Protein AF-A0A7J7YM39-F1 (afdb_monomer)

Secondary structure (DSSP, 8-state):
-HHHHHHHTT--HHHHHHHHHHHHHIIIIISTT----HHHHHHHHHHHHHTTHHHHHHHHTTS-PPTTB-HHHHHHHHHHHHHHHHHHHHHH--STTHHHHHHHHHHHHHHHHHHHHHHHTTT-HHHHHHHHHHHHHHHTTTS-HHHHHHHHHHHHHHHHHHHHT--S-HHHHHTT--BTTPPPPP----------------------PPPPPP----SS---PPPP------------------TTGGGS-TTTHHHHHHHHHHHTTSPPPPPPPHHHHHTS-HHHHHHHSSSSS---HHHHHHHHHHHTT---SS-HHHHHHHHTSHHHHHHHHHHHHHHHHHHHHH-TT--TTT-TTHHHHHSPP-

Structure (mmCIF, N/CA/C/O backbone):
data_AF-A0A7J7YM39-F1
#
_entry.id   AF-A0A7J7YM39-F1
#
loop_
_atom_site.group_PDB
_atom_site.id
_atom_site.type_symbol
_atom_site.label_atom_id
_atom_site.label_alt_id
_atom_site.label_comp_id
_atom_site.label_asym_id
_atom_site.label_entity_id
_atom_site.label_seq_id
_atom_site.pdbx_PDB_ins_code
_atom_site.Cartn_x
_atom_site.Cartn_y
_atom_site.Cartn_z
_atom_site.occupancy
_atom_site.B_iso_or_equiv
_atom_site.auth_seq_id
_atom_site.auth_comp_id
_atom_site.auth_asym_id
_atom_site.auth_atom_id
_atom_site.pdbx_PDB_model_num
ATOM 1 N N . MET A 1 1 ? 14.002 -1.976 11.443 1.00 66.75 1 MET A N 1
ATOM 2 C CA . MET A 1 1 ? 12.693 -1.502 11.953 1.00 66.75 1 MET A CA 1
ATOM 3 C C . MET A 1 1 ? 12.577 0.018 11.856 1.00 66.75 1 MET A C 1
ATOM 5 O O . MET A 1 1 ? 11.592 0.472 11.296 1.00 66.75 1 MET A O 1
ATOM 9 N N . VAL A 1 2 ? 13.590 0.783 12.296 1.00 80.81 2 VAL A N 1
ATOM 10 C CA . VAL A 1 2 ? 13.651 2.259 12.171 1.00 80.81 2 VAL A CA 1
ATOM 11 C C . VAL A 1 2 ? 13.341 2.747 10.749 1.00 80.81 2 VAL A C 1
ATOM 13 O O . VAL A 1 2 ? 12.453 3.568 10.571 1.00 80.81 2 VAL A O 1
ATOM 16 N N . ASP A 1 3 ? 13.974 2.164 9.730 1.00 83.50 3 ASP A N 1
ATOM 17 C CA . ASP A 1 3 ? 13.759 2.561 8.330 1.00 83.50 3 ASP A CA 1
ATOM 18 C C . ASP A 1 3 ? 12.314 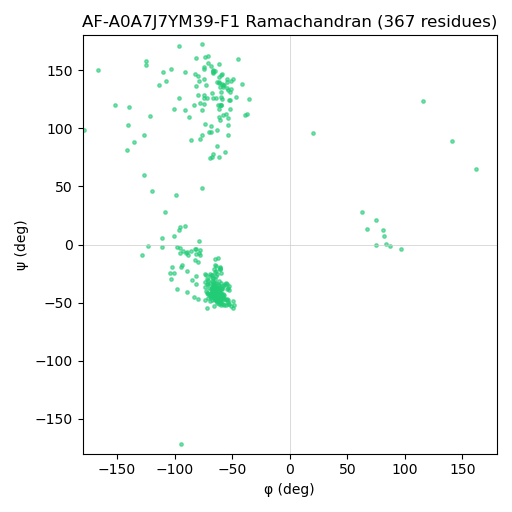2.370 7.845 1.00 83.50 3 ASP A C 1
ATOM 20 O O . ASP A 1 3 ? 11.781 3.217 7.139 1.00 83.50 3 ASP A O 1
ATOM 24 N N . VAL A 1 4 ? 11.643 1.298 8.276 1.00 75.50 4 VAL A N 1
ATOM 25 C CA . VAL A 1 4 ? 10.230 1.047 7.939 1.00 75.50 4 VAL A CA 1
ATOM 26 C C . VAL A 1 4 ? 9.331 2.089 8.598 1.00 75.50 4 VAL A C 1
ATOM 28 O O . VAL A 1 4 ? 8.427 2.624 7.966 1.00 75.50 4 VAL A O 1
ATOM 31 N N . VAL A 1 5 ? 9.601 2.411 9.862 1.00 76.06 5 VAL A N 1
ATOM 32 C CA . VAL A 1 5 ? 8.875 3.451 10.595 1.00 76.06 5 VAL A CA 1
ATOM 33 C C . VAL A 1 5 ? 9.060 4.811 9.931 1.00 76.06 5 VAL A C 1
ATOM 35 O O . VAL A 1 5 ? 8.082 5.532 9.759 1.00 76.06 5 VAL A O 1
ATOM 38 N N . MET A 1 6 ? 10.282 5.156 9.526 1.00 83.19 6 MET A N 1
ATOM 39 C CA . MET A 1 6 ? 10.565 6.401 8.812 1.00 83.19 6 MET A CA 1
ATOM 40 C C . MET A 1 6 ? 9.740 6.505 7.522 1.00 83.19 6 MET A C 1
ATOM 42 O O . MET A 1 6 ? 9.102 7.531 7.290 1.00 83.19 6 MET A O 1
ATOM 46 N N . LEU A 1 7 ? 9.667 5.429 6.733 1.00 83.44 7 LEU A N 1
ATOM 47 C CA . LEU A 1 7 ? 8.858 5.400 5.509 1.00 83.44 7 LEU A CA 1
ATOM 48 C C . LEU A 1 7 ? 7.360 5.567 5.793 1.00 83.44 7 LEU A C 1
ATOM 50 O O . LEU A 1 7 ? 6.687 6.306 5.080 1.00 83.44 7 LEU A O 1
ATOM 54 N N . LEU A 1 8 ? 6.845 4.965 6.872 1.00 74.56 8 LEU A N 1
ATOM 55 C CA . LEU A 1 8 ? 5.449 5.141 7.305 1.00 74.56 8 LEU A CA 1
ATOM 56 C C . LEU A 1 8 ? 5.105 6.583 7.726 1.00 74.56 8 LEU A C 1
ATOM 58 O O . LEU A 1 8 ? 3.921 6.924 7.790 1.00 74.56 8 LEU A O 1
ATOM 62 N N . HIS A 1 9 ? 6.117 7.405 8.015 1.00 79.25 9 HIS A N 1
ATOM 63 C CA . HIS A 1 9 ? 5.993 8.837 8.306 1.00 79.25 9 HIS A CA 1
ATOM 64 C C . HIS A 1 9 ? 6.355 9.723 7.099 1.00 79.25 9 HIS A C 1
ATOM 66 O O . HIS A 1 9 ? 6.427 10.941 7.231 1.00 79.25 9 HIS A O 1
ATOM 72 N N . GLY A 1 10 ? 6.580 9.137 5.917 1.00 83.44 10 GLY A N 1
ATOM 73 C CA . GLY A 1 10 ? 6.887 9.881 4.693 1.00 83.44 10 GLY A CA 1
ATOM 74 C C . GLY A 1 10 ? 8.348 10.325 4.557 1.00 83.44 10 GLY A C 1
ATOM 75 O O . GLY A 1 10 ? 8.668 11.134 3.689 1.00 83.44 10 GLY A O 1
ATOM 76 N N . HIS A 1 11 ? 9.257 9.811 5.388 1.00 90.94 11 HIS A N 1
ATOM 77 C CA . HIS A 1 11 ? 10.682 10.129 5.301 1.00 90.94 11 HIS A CA 1
ATOM 78 C C . HIS A 1 11 ? 11.380 9.253 4.251 1.00 90.94 11 HIS A C 1
ATOM 80 O O . HIS A 1 11 ? 11.414 8.029 4.374 1.00 90.94 11 HIS A O 1
ATOM 86 N N . PHE A 1 12 ? 11.973 9.879 3.231 1.00 93.44 12 PHE A N 1
ATOM 87 C CA . PHE A 1 12 ? 12.575 9.198 2.077 1.00 93.44 12 PHE A CA 1
ATOM 88 C C . PHE A 1 12 ? 14.051 8.805 2.252 1.00 93.44 12 PHE A C 1
ATOM 90 O O . PHE A 1 12 ? 14.609 8.087 1.420 1.00 93.44 12 PHE A O 1
ATOM 97 N N . GLN A 1 13 ? 14.708 9.261 3.320 1.00 94.50 13 GLN A N 1
ATOM 98 C CA . GLN A 1 13 ? 16.129 9.016 3.583 1.00 94.50 13 GLN A CA 1
ATOM 99 C C . GLN A 1 13 ? 16.504 7.521 3.566 1.00 94.50 13 GLN A C 1
ATOM 101 O O . GLN A 1 13 ? 17.571 7.205 3.036 1.00 94.50 13 GLN A O 1
ATOM 106 N N . PRO A 1 14 ? 15.674 6.582 4.072 1.00 94.81 14 PRO A N 1
ATOM 107 C CA . PRO A 1 14 ? 15.946 5.155 3.915 1.00 94.81 14 PRO A CA 1
ATOM 108 C C . PRO A 1 14 ? 16.059 4.714 2.452 1.00 94.81 14 PRO A C 1
ATOM 110 O O . PRO A 1 14 ? 16.987 3.987 2.114 1.00 94.81 14 PRO A O 1
ATOM 113 N N . LEU A 1 15 ? 15.178 5.198 1.568 1.00 94.69 15 LEU A N 1
ATOM 114 C CA . LEU A 1 15 ? 15.240 4.880 0.138 1.00 94.69 15 LEU A CA 1
ATOM 115 C C . LEU A 1 15 ? 16.485 5.480 -0.510 1.00 94.69 15 LEU A C 1
ATOM 117 O O . LEU A 1 15 ? 17.147 4.797 -1.284 1.00 94.69 15 LEU A O 1
ATOM 121 N N . GLN A 1 16 ? 16.852 6.712 -0.142 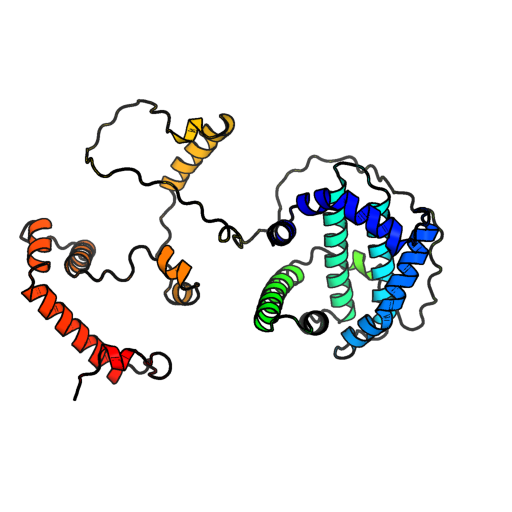1.00 94.94 16 GLN A N 1
ATOM 122 C CA . GLN A 1 16 ? 18.076 7.344 -0.640 1.00 94.94 16 GLN A CA 1
ATOM 123 C C . GLN A 1 16 ? 19.318 6.499 -0.328 1.00 94.94 16 GLN A C 1
ATOM 125 O O . GLN A 1 16 ? 20.165 6.298 -1.194 1.00 94.94 16 GLN A O 1
ATOM 130 N N . ARG A 1 17 ? 19.415 5.956 0.891 1.00 94.56 17 ARG A N 1
ATOM 131 C CA . ARG A 1 17 ? 20.535 5.084 1.282 1.00 94.56 17 ARG A CA 1
ATOM 132 C C . ARG A 1 17 ? 20.552 3.746 0.541 1.00 94.56 17 ARG A C 1
ATOM 134 O O . ARG A 1 17 ? 21.622 3.160 0.415 1.00 94.56 17 ARG A O 1
ATOM 141 N N . LEU A 1 18 ? 19.393 3.270 0.080 1.00 94.69 18 LEU A N 1
ATOM 142 C CA . LEU A 1 18 ? 19.241 1.998 -0.633 1.00 94.69 18 LEU A CA 1
ATOM 143 C C . LEU A 1 18 ? 19.489 2.097 -2.145 1.00 94.69 18 LEU A C 1
ATOM 145 O O . LEU A 1 18 ? 19.491 1.071 -2.825 1.00 94.69 18 LEU A O 1
ATOM 149 N N . GLN A 1 19 ? 19.700 3.301 -2.684 1.00 95.31 19 GLN A N 1
ATOM 150 C CA . GLN A 1 19 ? 19.910 3.528 -4.114 1.00 95.31 19 GLN A CA 1
ATOM 151 C C . GLN A 1 19 ? 20.956 2.591 -4.751 1.00 95.31 19 GLN A C 1
ATOM 153 O O . GLN A 1 19 ? 20.615 1.944 -5.745 1.00 95.31 19 GLN A O 1
ATOM 158 N N . PRO A 1 20 ? 22.193 2.437 -4.226 1.00 95.12 20 PRO A N 1
ATOM 159 C CA . PRO A 1 20 ? 23.182 1.583 -4.881 1.00 95.12 20 PRO A CA 1
ATOM 160 C C . PRO A 1 20 ? 22.786 0.099 -4.861 1.00 95.12 20 PRO A C 1
ATOM 162 O O . PRO A 1 20 ? 23.013 -0.607 -5.845 1.00 95.12 20 PRO A O 1
ATOM 165 N N . GLN A 1 21 ? 22.150 -0.380 -3.785 1.00 96.19 21 GLN A N 1
ATOM 166 C CA . GLN A 1 21 ? 21.682 -1.766 -3.687 1.00 96.19 21 GLN A CA 1
ATOM 167 C C . GLN A 1 21 ? 20.514 -2.023 -4.642 1.00 96.19 21 GLN A C 1
ATOM 169 O O . GLN A 1 21 ? 20.518 -3.031 -5.346 1.00 96.19 21 GLN A O 1
ATOM 174 N N . LEU A 1 22 ? 19.545 -1.103 -4.704 1.00 96.06 22 LEU A N 1
ATOM 175 C CA . LEU A 1 22 ? 18.405 -1.196 -5.617 1.00 96.06 22 LEU A CA 1
ATOM 176 C C . LEU A 1 22 ? 18.867 -1.176 -7.071 1.00 96.06 22 LEU A C 1
ATOM 178 O O . LEU A 1 22 ? 18.455 -2.032 -7.847 1.00 96.06 22 LEU A O 1
ATOM 182 N N . ARG A 1 23 ? 19.779 -0.269 -7.432 1.00 95.38 23 ARG A N 1
ATOM 183 C CA . ARG A 1 23 ? 20.315 -0.192 -8.794 1.00 95.38 23 ARG A CA 1
ATOM 184 C C . ARG A 1 23 ? 21.067 -1.464 -9.181 1.00 95.38 23 ARG A C 1
ATOM 186 O O . ARG A 1 23 ? 20.835 -1.998 -10.262 1.00 95.38 23 ARG A O 1
ATOM 193 N N . SER A 1 24 ? 21.921 -1.974 -8.291 1.00 96.38 24 SER A N 1
ATOM 194 C CA . SER A 1 24 ? 22.639 -3.234 -8.514 1.00 96.38 24 SER A CA 1
ATOM 195 C C . SER A 1 24 ? 21.671 -4.405 -8.706 1.00 96.38 24 SER A C 1
ATOM 197 O O . SER A 1 24 ? 21.780 -5.147 -9.681 1.00 96.38 24 SER A O 1
ATOM 199 N N . PHE A 1 25 ? 20.665 -4.526 -7.833 1.00 97.44 25 PHE A N 1
ATOM 200 C CA . PHE A 1 25 ? 19.652 -5.575 -7.925 1.00 97.44 25 PHE A CA 1
ATOM 201 C C . PHE A 1 25 ? 18.846 -5.484 -9.224 1.00 97.44 25 PHE A C 1
ATOM 203 O O . PHE A 1 25 ? 18.673 -6.491 -9.913 1.00 97.44 25 PHE A O 1
ATOM 210 N N . PHE A 1 26 ? 18.387 -4.282 -9.588 1.00 97.50 26 PHE A N 1
ATOM 211 C CA . PHE A 1 26 ? 17.602 -4.090 -10.803 1.00 97.50 26 PHE A CA 1
ATOM 212 C C . PHE A 1 26 ? 18.425 -4.391 -12.061 1.00 97.50 26 PHE A C 1
ATOM 214 O O . PHE A 1 26 ? 17.925 -4.995 -13.006 1.00 97.50 26 PHE A O 1
ATOM 221 N N . HIS A 1 27 ? 19.709 -4.043 -12.063 1.00 96.69 27 HIS A N 1
ATOM 222 C CA . HIS A 1 27 ? 20.589 -4.365 -13.178 1.00 96.69 27 HIS A CA 1
ATOM 223 C C . HIS A 1 27 ? 20.872 -5.872 -13.270 1.00 96.69 27 HIS A C 1
ATOM 225 O O . HIS A 1 27 ? 20.756 -6.466 -14.337 1.00 96.69 27 HIS A O 1
ATOM 231 N N . GLN A 1 28 ? 21.241 -6.518 -12.163 1.00 96.19 28 GLN A N 1
ATOM 232 C CA . GLN A 1 28 ? 21.706 -7.910 -12.180 1.00 96.19 28 GLN A CA 1
ATOM 233 C C . GLN A 1 28 ? 20.565 -8.925 -12.250 1.00 96.19 28 GLN A C 1
ATOM 235 O O . GLN A 1 28 ? 20.626 -9.855 -13.048 1.00 96.19 28 GLN A O 1
ATOM 240 N N . HIS A 1 29 ? 19.530 -8.762 -11.427 1.00 95.88 29 HIS A N 1
ATOM 241 C CA . HIS A 1 29 ? 18.477 -9.766 -11.271 1.00 95.88 29 HIS A CA 1
ATOM 242 C C . HIS A 1 29 ? 17.238 -9.463 -12.102 1.00 95.88 29 HIS A C 1
ATOM 244 O O . HIS A 1 29 ? 16.636 -10.381 -12.647 1.00 95.88 29 HIS A O 1
ATOM 250 N N . TYR A 1 30 ? 16.856 -8.191 -12.205 1.00 96.62 30 TYR A N 1
ATOM 251 C CA . TYR A 1 30 ? 15.659 -7.806 -12.949 1.00 96.62 30 TYR A CA 1
ATOM 252 C C . TYR A 1 30 ? 15.930 -7.687 -14.457 1.00 96.62 30 TYR A C 1
ATOM 254 O O . TYR A 1 30 ? 15.174 -8.245 -15.245 1.00 96.62 30 TYR A O 1
ATOM 262 N N . LEU A 1 31 ? 17.034 -7.051 -14.869 1.00 97.19 31 LEU A N 1
ATOM 263 C CA . LEU A 1 31 ? 17.448 -6.996 -16.280 1.00 97.19 31 LEU A CA 1
ATOM 264 C C . LEU A 1 31 ? 18.346 -8.163 -16.718 1.00 97.19 31 LEU A C 1
ATOM 266 O O . LEU A 1 31 ? 18.686 -8.261 -17.895 1.00 97.19 31 LEU A O 1
ATOM 270 N N . GLY A 1 32 ? 18.785 -9.029 -15.799 1.00 95.56 32 GLY A N 1
ATOM 271 C CA . GLY A 1 32 ? 19.709 -10.118 -16.136 1.00 95.56 32 GLY A CA 1
ATOM 272 C C . GLY A 1 32 ? 21.073 -9.630 -16.644 1.00 95.56 32 GLY A C 1
ATOM 273 O O . GLY A 1 32 ? 21.700 -10.299 -17.461 1.00 95.56 32 GLY A O 1
ATOM 274 N N . GLY A 1 33 ? 21.514 -8.441 -16.220 1.00 93.81 33 GLY A N 1
ATOM 275 C CA . GLY A 1 33 ? 22.760 -7.808 -16.659 1.00 93.81 33 GLY A CA 1
ATOM 276 C C . GLY A 1 33 ? 22.672 -7.028 -17.975 1.00 93.81 33 GLY A C 1
ATOM 277 O O . GLY A 1 33 ? 23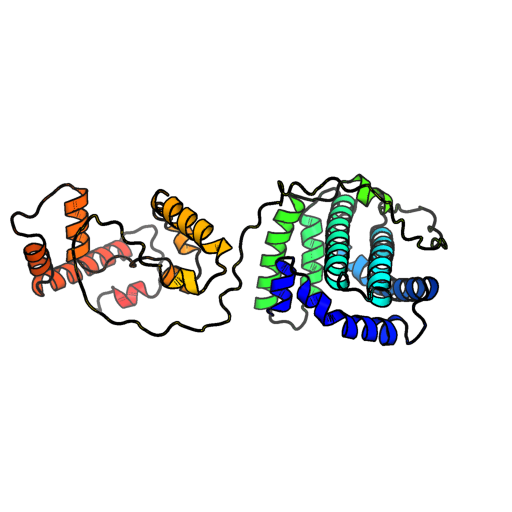.687 -6.482 -18.399 1.00 93.81 33 GLY A O 1
ATOM 278 N N . GLN A 1 34 ? 21.499 -6.968 -18.615 1.00 95.62 34 GLN A N 1
ATOM 279 C CA . GLN A 1 34 ? 21.281 -6.181 -19.832 1.00 95.62 34 GLN A CA 1
ATOM 280 C C . GLN A 1 34 ? 21.275 -4.674 -19.546 1.00 95.62 34 GLN A C 1
ATOM 282 O O . GLN A 1 34 ? 20.941 -4.237 -18.443 1.00 95.62 34 GLN A O 1
ATOM 287 N N . GLU A 1 35 ? 21.581 -3.871 -20.568 1.00 95.94 35 GLU A N 1
ATOM 288 C CA . GLU A 1 35 ? 21.507 -2.413 -20.460 1.00 95.94 35 GLU A CA 1
ATOM 289 C C . GLU A 1 35 ? 20.075 -1.943 -20.144 1.00 95.94 35 GLU A C 1
ATOM 291 O O . GLU A 1 35 ? 19.110 -2.518 -20.665 1.00 95.94 35 GLU A O 1
ATOM 296 N N . PRO A 1 36 ? 19.904 -0.877 -19.340 1.00 95.62 36 PRO A N 1
ATOM 297 C CA . PRO A 1 36 ? 18.600 -0.369 -18.917 1.00 95.62 36 PRO A CA 1
ATOM 298 C C . PRO A 1 36 ? 17.866 0.419 -20.014 1.00 95.62 36 PRO A C 1
ATOM 300 O O . PRO A 1 36 ? 17.353 1.505 -19.783 1.00 95.62 36 PRO A O 1
ATOM 303 N N . THR A 1 37 ? 17.780 -0.122 -21.227 1.00 96.44 37 THR A N 1
ATOM 304 C CA . THR A 1 37 ? 17.015 0.503 -22.311 1.00 96.44 37 THR A CA 1
ATOM 305 C C . THR A 1 37 ? 15.508 0.460 -22.014 1.00 96.44 37 THR A C 1
ATOM 307 O O . THR A 1 37 ? 15.040 -0.470 -21.345 1.00 96.44 37 THR A O 1
ATOM 310 N N . PRO A 1 38 ? 14.701 1.400 -22.549 1.00 94.75 38 PRO A N 1
ATOM 311 C CA . PRO A 1 38 ? 13.246 1.361 -22.387 1.00 94.75 38 PRO A CA 1
ATOM 312 C C . PRO A 1 38 ? 12.623 0.025 -22.821 1.00 94.75 38 PRO A C 1
ATOM 314 O O . PRO A 1 38 ? 11.724 -0.483 -22.157 1.00 94.75 38 PRO A O 1
ATOM 317 N N . GLY A 1 39 ? 13.137 -0.588 -23.895 1.00 95.56 39 GLY A N 1
ATOM 318 C CA . GLY A 1 39 ? 12.690 -1.903 -24.362 1.00 95.56 39 GLY A CA 1
ATOM 319 C C . GLY A 1 39 ? 12.984 -3.025 -23.363 1.00 95.56 39 GLY A C 1
ATOM 320 O O . GLY A 1 39 ? 12.085 -3.801 -23.035 1.00 95.56 39 GLY A O 1
ATOM 321 N N . ASN A 1 40 ? 14.205 -3.071 -22.821 1.00 96.44 40 ASN A N 1
ATOM 322 C CA . ASN A 1 40 ? 14.597 -4.080 -21.834 1.00 96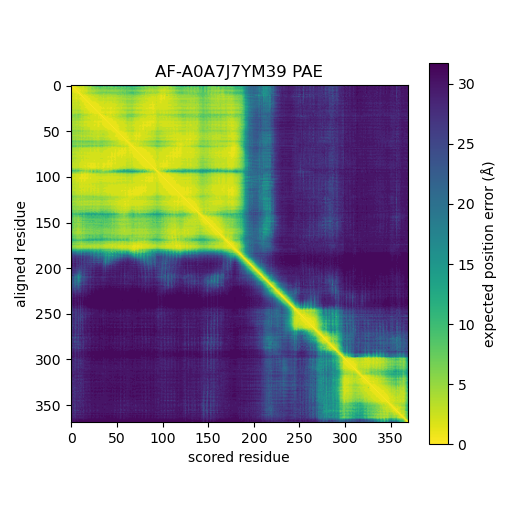.44 40 ASN A CA 1
ATOM 323 C C . ASN A 1 40 ? 13.796 -3.942 -20.535 1.00 96.44 40 ASN A C 1
ATOM 325 O O . ASN A 1 40 ? 13.348 -4.946 -19.983 1.00 96.44 40 ASN A O 1
ATOM 329 N N . ILE A 1 41 ? 13.551 -2.707 -20.083 1.00 97.00 41 ILE A N 1
ATOM 330 C CA . ILE A 1 41 ? 12.716 -2.439 -18.905 1.00 97.00 41 ILE A CA 1
ATOM 331 C C . ILE A 1 41 ? 11.280 -2.913 -19.148 1.00 97.00 41 ILE A C 1
ATOM 333 O O . ILE A 1 41 ? 10.752 -3.653 -18.320 1.00 97.00 41 ILE A O 1
ATOM 337 N N . ARG A 1 42 ? 10.669 -2.571 -20.292 1.00 95.75 42 ARG A N 1
ATOM 338 C CA . ARG A 1 42 ? 9.301 -3.013 -20.616 1.00 95.75 42 ARG A CA 1
ATOM 339 C C . ARG A 1 42 ? 9.176 -4.532 -20.663 1.00 95.75 42 ARG A C 1
ATOM 341 O O . ARG A 1 42 ? 8.222 -5.078 -20.112 1.00 95.75 42 ARG A O 1
ATOM 348 N N . MET A 1 43 ? 10.135 -5.213 -21.287 1.00 95.69 43 MET A N 1
ATOM 349 C CA . MET A 1 43 ? 10.145 -6.675 -21.398 1.00 95.69 43 MET A CA 1
ATOM 350 C C . MET A 1 43 ? 10.331 -7.356 -20.034 1.00 95.69 43 MET A C 1
ATOM 352 O O . MET A 1 43 ? 9.614 -8.310 -19.712 1.00 95.69 43 MET A O 1
ATOM 356 N N . ALA A 1 44 ? 11.255 -6.854 -19.210 1.00 96.44 44 ALA A N 1
ATOM 357 C CA . ALA A 1 44 ? 11.483 -7.371 -17.864 1.00 96.44 44 ALA A CA 1
ATOM 358 C C . ALA A 1 44 ? 10.259 -7.145 -16.958 1.00 96.44 44 ALA A C 1
ATOM 360 O O . ALA A 1 44 ? 9.833 -8.072 -16.265 1.00 96.44 44 ALA A O 1
ATOM 361 N N . THR A 1 45 ? 9.624 -5.967 -17.024 1.00 96.75 45 THR A N 1
ATOM 362 C CA . THR A 1 45 ? 8.377 -5.698 -16.289 1.00 96.75 45 THR A CA 1
ATOM 363 C C . THR A 1 45 ? 7.259 -6.607 -16.778 1.00 96.75 45 THR A C 1
ATOM 365 O O . THR A 1 45 ? 6.598 -7.233 -15.956 1.00 96.75 45 THR A O 1
ATOM 368 N N . HIS A 1 46 ? 7.059 -6.738 -18.093 1.00 95.38 46 HIS A N 1
ATOM 369 C CA . HIS A 1 46 ? 6.028 -7.617 -18.649 1.00 95.38 46 HIS A CA 1
ATOM 370 C C . HIS A 1 46 ? 6.176 -9.051 -18.129 1.00 95.38 46 HIS A C 1
ATOM 372 O O . HIS A 1 46 ? 5.208 -9.646 -17.662 1.00 95.38 46 HIS A O 1
ATOM 378 N N . THR A 1 47 ? 7.398 -9.588 -18.149 1.00 94.75 47 THR A N 1
ATOM 379 C CA . THR A 1 47 ? 7.691 -10.943 -17.658 1.00 94.75 47 THR A CA 1
ATOM 380 C C . THR A 1 47 ? 7.377 -11.081 -16.166 1.00 94.75 47 THR A C 1
ATOM 382 O O . THR A 1 47 ? 6.705 -12.031 -15.764 1.00 94.75 47 THR A O 1
ATOM 385 N N . LEU A 1 48 ? 7.812 -10.115 -15.348 1.00 94.88 48 LEU A N 1
ATOM 386 C CA . LEU A 1 48 ? 7.553 -10.100 -13.907 1.00 94.88 48 LEU A CA 1
ATOM 387 C C . LEU A 1 48 ? 6.051 -10.036 -13.595 1.00 94.88 48 LEU A C 1
ATOM 389 O O . LEU A 1 48 ? 5.560 -10.818 -12.783 1.00 94.88 48 LEU A O 1
ATOM 393 N N . ILE A 1 49 ? 5.333 -9.111 -14.234 1.00 96.25 49 ILE A N 1
ATOM 394 C CA . ILE A 1 49 ? 3.917 -8.846 -13.962 1.00 96.25 49 ILE A CA 1
ATOM 395 C C . ILE A 1 49 ? 3.022 -9.959 -14.508 1.00 96.25 49 ILE A C 1
ATOM 397 O O . ILE A 1 49 ? 2.091 -10.358 -13.816 1.00 96.25 49 ILE A O 1
ATOM 401 N N . THR A 1 50 ? 3.337 -10.545 -15.667 1.00 92.94 50 THR A N 1
ATOM 402 C CA . THR A 1 50 ? 2.614 -11.728 -16.179 1.00 92.94 50 THR A CA 1
ATOM 403 C C . THR A 1 50 ? 2.694 -12.890 -15.185 1.00 92.94 50 THR A C 1
ATOM 405 O O . THR A 1 50 ? 1.704 -13.575 -14.937 1.00 92.94 50 THR A O 1
ATOM 408 N N . GLY A 1 51 ? 3.836 -13.059 -14.508 1.00 93.38 51 GLY A N 1
ATOM 409 C CA . GLY A 1 51 ? 3.983 -14.034 -13.422 1.00 93.38 51 GLY A CA 1
ATOM 410 C C . GLY A 1 51 ? 3.076 -13.787 -12.205 1.00 93.38 51 GLY A C 1
ATOM 411 O O . GLY A 1 51 ? 2.968 -14.659 -11.340 1.00 93.38 51 GLY A O 1
ATOM 412 N N . LEU A 1 52 ? 2.416 -12.624 -12.115 1.00 92.69 52 LEU A N 1
ATOM 413 C CA . LEU A 1 52 ? 1.481 -12.281 -11.043 1.00 92.69 52 LEU A CA 1
ATOM 414 C C . LEU A 1 52 ? 0.015 -12.606 -11.356 1.00 92.69 52 LEU A C 1
ATOM 416 O O . LEU A 1 52 ? -0.821 -12.469 -10.461 1.00 92.69 52 LEU A O 1
ATOM 420 N N . GLU A 1 53 ? -0.305 -13.057 -12.569 1.00 95.06 53 GLU A N 1
ATOM 421 C CA . GLU A 1 53 ? -1.681 -13.268 -13.033 1.00 95.06 53 GLU A CA 1
ATOM 422 C C . GLU A 1 53 ? -2.511 -14.145 -12.085 1.00 95.06 53 GLU A C 1
ATOM 424 O O . GLU A 1 53 ? -3.580 -13.725 -11.635 1.00 95.06 53 GLU A O 1
ATOM 429 N N . GLU A 1 54 ? -1.998 -15.319 -11.704 1.00 94.50 54 GLU A N 1
ATOM 430 C CA . GLU A 1 54 ? -2.708 -16.210 -10.775 1.00 94.50 54 GLU A CA 1
ATOM 431 C C . GLU A 1 54 ? -2.920 -15.563 -9.405 1.00 94.50 54 GLU A C 1
ATOM 433 O O . GLU A 1 54 ? -3.985 -15.682 -8.802 1.00 94.50 54 GLU A O 1
ATOM 438 N N . TYR A 1 55 ? -1.945 -14.795 -8.916 1.00 91.88 55 TYR A N 1
ATOM 439 C CA . TYR A 1 55 ? -2.090 -14.104 -7.638 1.00 91.88 55 TYR A CA 1
ATOM 440 C C . TYR A 1 55 ? -3.170 -13.027 -7.681 1.00 91.88 55 TYR A C 1
ATOM 442 O O . TYR A 1 55 ? -3.885 -12.856 -6.688 1.00 91.88 55 TYR A O 1
ATOM 450 N N . VAL A 1 56 ? -3.292 -12.305 -8.798 1.00 94.88 56 VAL A N 1
ATOM 451 C CA . VAL A 1 56 ? -4.368 -11.332 -9.010 1.00 94.88 56 VAL A CA 1
ATOM 452 C C . VAL A 1 56 ? -5.703 -12.070 -9.076 1.00 94.88 56 VAL A C 1
ATOM 454 O O . VAL A 1 56 ? -6.588 -11.777 -8.271 1.00 94.88 56 VAL A O 1
ATOM 457 N N . ARG A 1 57 ? -5.823 -13.092 -9.932 1.00 95.44 57 ARG A N 1
ATOM 458 C CA . ARG A 1 57 ? -7.038 -13.910 -10.075 1.00 95.44 57 ARG A CA 1
ATOM 459 C C . ARG A 1 57 ? -7.536 -14.441 -8.737 1.00 95.44 57 ARG A C 1
ATOM 461 O O . ARG A 1 57 ? -8.689 -14.221 -8.367 1.00 95.44 57 ARG A O 1
ATOM 468 N N . GLU A 1 58 ? -6.668 -15.095 -7.972 1.00 93.94 58 GLU A N 1
ATOM 469 C CA . GLU A 1 58 ? -7.059 -15.637 -6.676 1.00 93.94 58 GLU A CA 1
ATOM 470 C C . GLU A 1 58 ? -7.440 -14.535 -5.671 1.00 93.94 58 GLU A C 1
ATOM 472 O O . GLU A 1 58 ? -8.234 -14.785 -4.764 1.00 93.94 58 GLU A O 1
ATOM 477 N N . SER A 1 59 ? -6.860 -13.333 -5.764 1.00 94.06 59 SER A N 1
ATOM 478 C CA . SER A 1 59 ? -7.163 -12.218 -4.850 1.00 94.06 59 SER A CA 1
ATOM 479 C C . SER A 1 59 ? -8.579 -11.680 -5.023 1.00 94.06 59 SER A C 1
ATOM 481 O O . SER A 1 59 ? -9.186 -11.308 -4.023 1.00 94.06 59 SER A O 1
ATOM 483 N N . PHE A 1 60 ? -9.126 -11.730 -6.239 1.00 96.19 60 PHE A N 1
ATOM 484 C CA . PHE A 1 60 ? -10.491 -11.283 -6.533 1.00 96.19 60 PHE A CA 1
ATOM 485 C C . PHE A 1 60 ? -11.530 -12.417 -6.574 1.00 96.19 60 PHE A C 1
ATOM 487 O O . PHE A 1 60 ? -12.716 -12.152 -6.720 1.00 96.19 60 PHE A O 1
ATOM 494 N N . SER A 1 61 ? -11.119 -13.676 -6.389 1.00 94.50 61 SER A N 1
ATOM 495 C CA . SER A 1 61 ? -11.996 -14.857 -6.511 1.00 94.50 61 SER A CA 1
ATOM 496 C C . SER A 1 61 ? -13.197 -14.908 -5.551 1.00 94.50 61 SER A C 1
ATOM 498 O O . SER A 1 61 ? -14.150 -15.637 -5.813 1.00 94.50 61 SER A O 1
ATOM 500 N N . LEU A 1 62 ? -13.156 -14.161 -4.442 1.00 92.06 62 LEU A N 1
ATOM 501 C CA . LEU A 1 62 ? -14.178 -14.173 -3.386 1.00 92.06 62 LEU A CA 1
ATOM 502 C C . LEU A 1 62 ? -15.001 -12.876 -3.302 1.00 92.06 62 LEU A C 1
ATOM 504 O O . LEU A 1 62 ? -15.783 -12.728 -2.365 1.00 92.06 62 LEU A O 1
ATOM 508 N N . VAL A 1 63 ? -14.810 -11.934 -4.228 1.00 95.44 63 VAL A N 1
ATOM 509 C CA . VAL A 1 63 ? -15.483 -10.622 -4.217 1.00 95.44 63 VAL A CA 1
ATOM 510 C C . VAL A 1 63 ? -16.224 -10.368 -5.525 1.00 95.44 63 VAL A C 1
ATOM 512 O O . VAL A 1 63 ? -15.871 -10.935 -6.561 1.00 95.44 63 VAL A O 1
ATOM 515 N N . GLN A 1 64 ? -17.262 -9.531 -5.483 1.00 95.19 64 GLN A N 1
ATOM 516 C CA . GLN A 1 64 ? -18.055 -9.209 -6.665 1.00 95.19 64 GLN A CA 1
ATOM 517 C C . GLN A 1 64 ? -17.440 -8.031 -7.423 1.00 95.19 64 GLN A C 1
ATOM 519 O O . GLN A 1 64 ? -17.483 -6.879 -7.004 1.00 95.19 64 GLN A O 1
ATOM 524 N N . VAL A 1 65 ? -16.890 -8.321 -8.596 1.00 96.94 65 VAL A N 1
ATOM 525 C CA . VAL A 1 65 ? -16.389 -7.296 -9.515 1.00 96.94 65 VAL A CA 1
ATOM 526 C C . VAL A 1 65 ? -17.555 -6.674 -10.286 1.00 96.94 65 VAL A C 1
ATOM 528 O O . VAL A 1 65 ? -18.513 -7.360 -10.647 1.00 96.94 65 VAL A O 1
ATOM 531 N N . GLN A 1 66 ? -17.464 -5.374 -10.579 1.00 95.88 66 GLN A N 1
ATOM 532 C CA . GLN A 1 66 ? -18.433 -4.679 -11.421 1.00 95.88 66 GLN A CA 1
ATOM 533 C C . GLN A 1 66 ? -18.668 -5.406 -12.761 1.00 95.88 66 GLN A C 1
ATOM 535 O O . GLN A 1 66 ? -17.710 -5.848 -13.406 1.00 95.88 66 GLN A O 1
ATOM 540 N N . PRO A 1 67 ? -19.922 -5.451 -13.253 1.00 95.12 67 PRO A N 1
ATOM 541 C CA . PRO A 1 67 ? -20.242 -6.096 -14.519 1.00 95.12 67 PRO A CA 1
ATOM 542 C C . PRO A 1 67 ? -19.395 -5.579 -15.686 1.00 95.12 67 PRO A C 1
ATOM 544 O O . PRO A 1 67 ? -19.235 -4.374 -15.898 1.00 95.12 67 PRO A O 1
ATOM 547 N N . GLY A 1 68 ? -18.862 -6.518 -16.466 1.00 94.19 68 GLY A N 1
ATOM 548 C CA . GLY A 1 68 ? -18.088 -6.233 -17.670 1.00 94.19 68 GLY A CA 1
ATOM 549 C C . GLY A 1 68 ? -16.666 -5.726 -17.429 1.00 94.19 68 GLY A C 1
ATOM 550 O O . GLY A 1 68 ? -15.983 -5.476 -18.415 1.00 94.19 68 GLY A O 1
ATOM 551 N N . VAL A 1 69 ? -16.204 -5.560 -16.184 1.00 96.88 69 VAL A N 1
ATOM 552 C CA . VAL A 1 69 ? -14.797 -5.238 -15.890 1.00 96.88 69 VAL A CA 1
ATOM 553 C C . VAL A 1 69 ? -13.948 -6.506 -15.964 1.00 96.88 69 VAL A C 1
ATOM 555 O O . VAL A 1 69 ? -14.240 -7.501 -15.302 1.00 96.88 69 VAL A O 1
ATOM 558 N N . ASP A 1 70 ? -12.863 -6.455 -16.731 1.00 97.06 70 ASP A N 1
ATOM 559 C CA . ASP A 1 70 ? -11.810 -7.468 -16.694 1.00 97.06 70 ASP A CA 1
ATOM 560 C C . ASP A 1 70 ? -10.823 -7.110 -15.575 1.00 97.06 70 ASP A C 1
ATOM 562 O O . ASP A 1 70 ? -9.871 -6.351 -15.774 1.00 97.06 70 ASP A O 1
ATOM 566 N N . ILE A 1 71 ? -11.087 -7.611 -14.364 1.00 97.12 71 ILE A N 1
ATOM 567 C CA . ILE A 1 71 ? -10.309 -7.259 -13.166 1.00 97.12 71 ILE A CA 1
ATOM 568 C C . ILE A 1 71 ? -8.850 -7.705 -13.251 1.00 97.12 71 ILE A C 1
ATOM 570 O O . ILE A 1 71 ? -7.967 -7.028 -12.719 1.00 97.12 71 ILE A O 1
ATOM 574 N N . ILE A 1 72 ? -8.597 -8.833 -13.919 1.00 96.81 72 ILE A N 1
ATOM 575 C CA . ILE A 1 72 ? -7.261 -9.415 -14.031 1.00 96.81 72 ILE A CA 1
ATOM 576 C C . ILE A 1 72 ? -6.444 -8.530 -14.960 1.00 96.81 72 ILE A C 1
ATOM 578 O O . ILE A 1 72 ? -5.411 -8.004 -14.547 1.00 96.81 72 ILE A O 1
ATOM 582 N N . ARG A 1 73 ? -6.947 -8.287 -16.173 1.00 95.75 73 ARG A N 1
ATOM 583 C CA . ARG A 1 73 ? -6.266 -7.448 -17.159 1.00 95.75 73 ARG A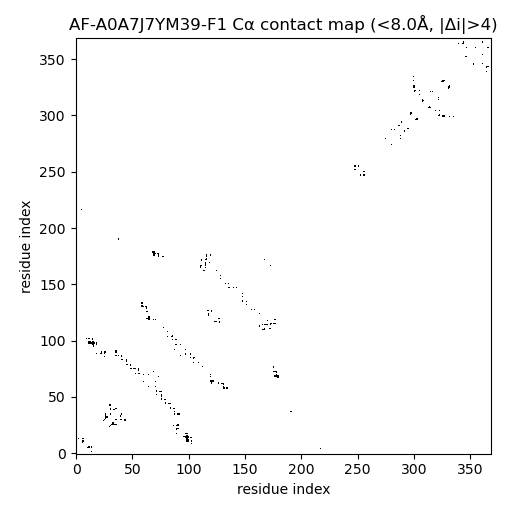 CA 1
ATOM 584 C C . ARG A 1 73 ? -6.096 -6.009 -16.676 1.00 95.75 73 ARG A C 1
ATOM 586 O O . ARG A 1 73 ? -5.005 -5.463 -16.802 1.00 95.75 73 ARG A O 1
ATOM 593 N N . THR A 1 74 ? -7.132 -5.433 -16.060 1.00 97.12 74 THR A N 1
ATOM 594 C CA . THR A 1 74 ? -7.086 -4.088 -15.454 1.00 97.12 74 THR A CA 1
ATOM 595 C C . THR A 1 74 ? -5.921 -3.961 -14.471 1.00 97.12 74 THR A C 1
ATOM 597 O O . THR A 1 74 ? -5.133 -3.023 -14.564 1.00 97.12 74 THR A O 1
ATOM 600 N N . ASN A 1 75 ? -5.773 -4.916 -13.546 1.00 97.56 75 ASN A N 1
ATOM 601 C CA . ASN A 1 75 ? -4.695 -4.872 -12.559 1.00 97.56 75 ASN A CA 1
ATOM 602 C C . ASN A 1 75 ? -3.322 -5.176 -13.168 1.00 97.56 75 ASN A C 1
ATOM 604 O O . ASN A 1 75 ? -2.352 -4.532 -12.783 1.00 97.56 75 ASN A O 1
ATOM 608 N N . LEU A 1 76 ? -3.212 -6.133 -14.094 1.00 96.75 76 LEU A N 1
ATOM 609 C CA . LEU A 1 76 ? -1.927 -6.468 -14.716 1.00 96.75 76 LEU A CA 1
ATOM 610 C C . LEU A 1 76 ? -1.376 -5.307 -15.547 1.00 96.75 76 LEU A C 1
ATOM 612 O O . LEU A 1 76 ? -0.219 -4.937 -15.362 1.00 96.75 76 LEU A O 1
ATOM 616 N N . GLU A 1 77 ? -2.194 -4.692 -16.403 1.00 95.75 77 GLU A N 1
ATOM 617 C CA . GLU A 1 77 ? -1.754 -3.547 -17.210 1.00 95.75 77 GLU A CA 1
ATOM 618 C C . GLU A 1 77 ? -1.414 -2.336 -16.326 1.00 95.75 77 GLU A C 1
ATOM 620 O O . GLU A 1 77 ? -0.371 -1.709 -16.514 1.00 95.75 77 GLU A O 1
ATOM 625 N N . PHE A 1 78 ? -2.224 -2.063 -15.295 1.00 96.56 78 PHE A N 1
ATOM 626 C CA . PHE A 1 78 ? -1.923 -1.016 -14.317 1.00 96.56 78 PHE A CA 1
ATOM 627 C C . PHE A 1 78 ? -0.587 -1.266 -13.597 1.00 96.56 78 PHE A C 1
ATOM 629 O O . PHE A 1 78 ? 0.273 -0.386 -13.545 1.00 96.56 78 PHE A O 1
ATOM 636 N N . LEU A 1 79 ? -0.376 -2.474 -13.061 1.00 96.56 79 LEU A N 1
ATOM 637 C CA . LEU A 1 79 ? 0.867 -2.827 -12.371 1.00 96.56 79 LEU A CA 1
ATOM 638 C C . LEU A 1 79 ? 2.074 -2.746 -13.309 1.00 96.56 79 LEU A C 1
ATOM 640 O O . LEU A 1 79 ? 3.152 -2.342 -12.872 1.00 96.56 79 LEU A O 1
ATOM 644 N N . GLN A 1 80 ? 1.900 -3.095 -14.585 1.00 96.12 80 GLN A N 1
ATOM 645 C CA . GLN A 1 80 ? 2.943 -2.969 -15.595 1.00 96.12 80 GLN A CA 1
ATOM 646 C C . GLN A 1 80 ? 3.349 -1.505 -15.806 1.00 96.12 80 GLN A C 1
ATOM 648 O O . GLN A 1 80 ? 4.541 -1.201 -15.802 1.00 96.12 80 GLN A O 1
ATOM 653 N N . GLU A 1 81 ? 2.398 -0.582 -15.943 1.00 94.81 81 GLU A N 1
ATOM 654 C CA . GLU A 1 81 ? 2.690 0.848 -16.117 1.00 94.81 81 GLU A CA 1
ATOM 655 C C . GLU A 1 81 ? 3.394 1.457 -14.891 1.00 94.81 81 GLU A C 1
ATOM 657 O O . GLU A 1 81 ? 4.438 2.112 -15.015 1.00 94.81 81 GLU A O 1
ATOM 662 N N . GLN A 1 82 ? 2.882 1.170 -13.690 1.00 95.19 82 GLN A N 1
ATOM 663 C CA . GLN A 1 82 ? 3.461 1.674 -12.442 1.00 95.19 82 GLN A CA 1
ATOM 664 C C . GLN A 1 82 ? 4.869 1.113 -12.203 1.00 95.19 82 GLN A C 1
ATOM 666 O O . GLN A 1 82 ? 5.797 1.856 -11.868 1.00 95.19 82 GLN A O 1
ATOM 671 N N . PHE A 1 83 ? 5.064 -0.193 -12.412 1.00 96.12 83 PHE A N 1
ATOM 672 C CA . PHE A 1 83 ? 6.361 -0.825 -12.182 1.00 96.12 83 PHE A CA 1
ATOM 673 C C . PHE A 1 83 ? 7.399 -0.421 -13.234 1.00 96.12 83 PHE A C 1
ATOM 675 O O . PHE A 1 83 ? 8.559 -0.228 -12.873 1.00 96.12 83 PHE A O 1
ATOM 682 N N . ASN A 1 84 ? 6.998 -0.192 -14.492 1.00 96.38 84 ASN A N 1
ATOM 683 C CA . ASN A 1 84 ? 7.878 0.387 -15.514 1.00 96.38 84 ASN A CA 1
ATOM 684 C C . ASN A 1 84 ? 8.431 1.748 -15.067 1.00 96.38 84 ASN A C 1
ATOM 686 O O . ASN A 1 84 ? 9.640 1.976 -15.140 1.00 96.38 84 ASN A O 1
ATOM 690 N N . SER A 1 85 ? 7.563 2.627 -14.555 1.00 95.94 85 SER A N 1
ATOM 691 C CA . SER A 1 85 ? 7.951 3.959 -14.072 1.00 95.94 85 SER A CA 1
ATOM 692 C C . SER A 1 85 ? 8.925 3.881 -12.892 1.00 95.94 85 SER A C 1
ATOM 694 O O . SER A 1 85 ? 9.946 4.573 -12.869 1.00 95.94 85 SER A O 1
ATOM 696 N N . ILE A 1 86 ? 8.656 2.987 -11.935 1.00 97.06 86 ILE A N 1
ATOM 697 C CA . ILE A 1 86 ? 9.538 2.742 -10.784 1.00 97.06 86 ILE A CA 1
ATOM 698 C C . ILE A 1 86 ? 10.887 2.170 -11.239 1.00 97.06 86 ILE A C 1
ATOM 700 O O . ILE A 1 86 ? 11.932 2.666 -10.822 1.00 97.06 86 ILE A O 1
ATOM 704 N N . ALA A 1 87 ? 10.888 1.156 -12.107 1.00 97.31 87 ALA A N 1
ATOM 705 C CA . ALA A 1 87 ? 12.104 0.516 -12.601 1.00 97.31 87 ALA A CA 1
ATOM 706 C C . ALA A 1 87 ? 12.982 1.501 -13.384 1.00 97.31 87 ALA A C 1
ATOM 708 O O . ALA A 1 87 ? 14.193 1.560 -13.159 1.00 97.31 87 ALA A O 1
ATOM 709 N N . ALA A 1 88 ? 12.374 2.312 -14.255 1.00 96.69 88 ALA A N 1
ATOM 710 C CA . ALA A 1 88 ? 13.071 3.354 -14.997 1.00 96.69 88 ALA A CA 1
ATOM 711 C C . ALA A 1 88 ? 13.727 4.372 -14.057 1.00 96.69 88 ALA A C 1
ATOM 713 O O . ALA A 1 88 ? 14.904 4.687 -14.242 1.00 96.69 88 ALA A O 1
ATOM 714 N N . HIS A 1 89 ? 13.014 4.825 -13.020 1.00 97.00 89 HIS A N 1
ATOM 715 C CA . HIS A 1 89 ? 13.574 5.721 -12.006 1.00 97.00 89 HIS A CA 1
ATOM 716 C C . HIS A 1 89 ? 14.735 5.071 -11.247 1.00 97.00 89 HIS A C 1
ATOM 718 O O . HIS A 1 89 ? 15.794 5.680 -11.105 1.00 97.00 89 HIS A O 1
ATOM 724 N N . VAL A 1 90 ? 14.578 3.815 -10.815 1.00 97.19 90 VAL A N 1
ATOM 725 C CA . VAL A 1 90 ? 15.616 3.091 -10.064 1.00 97.19 90 VAL A CA 1
ATOM 726 C C . VAL A 1 90 ? 16.908 2.919 -10.869 1.00 97.19 90 VAL A C 1
ATOM 728 O O . VAL A 1 90 ? 18.005 3.022 -10.315 1.00 97.19 90 VAL A O 1
ATOM 731 N N . LEU A 1 91 ? 16.786 2.651 -12.168 1.00 96.00 91 LEU A N 1
ATOM 732 C CA . LEU A 1 91 ? 17.921 2.363 -13.044 1.00 96.00 91 LEU A CA 1
ATOM 733 C C . LEU A 1 91 ? 18.646 3.620 -13.543 1.00 96.00 91 LEU A C 1
ATOM 735 O O . LEU A 1 91 ? 19.870 3.579 -13.700 1.00 96.00 91 LEU A O 1
ATOM 739 N N . HIS A 1 92 ? 17.914 4.714 -13.778 1.00 94.00 92 HIS A N 1
ATOM 740 C CA . HIS A 1 92 ? 18.457 5.921 -14.409 1.00 94.00 92 HIS A CA 1
ATOM 741 C C . HIS A 1 92 ? 18.753 7.064 -13.440 1.00 94.00 92 HIS A C 1
ATOM 743 O O . HIS A 1 92 ? 19.661 7.848 -13.703 1.00 94.00 92 HIS A O 1
ATOM 749 N N . CYS A 1 93 ? 18.022 7.188 -12.328 1.00 92.06 93 CYS A N 1
ATOM 750 C CA . CYS A 1 93 ? 18.219 8.313 -11.421 1.00 92.06 93 CYS A CA 1
ATOM 751 C C . CYS A 1 93 ? 19.511 8.140 -10.609 1.00 92.06 93 CYS A C 1
ATOM 753 O O . CYS A 1 93 ? 19.672 7.179 -9.849 1.00 92.06 93 CYS A O 1
ATOM 755 N N . THR A 1 94 ? 20.422 9.103 -10.746 1.00 86.31 94 THR A N 1
ATOM 756 C CA . THR A 1 94 ? 21.710 9.159 -10.036 1.00 86.31 94 THR A CA 1
ATOM 757 C C . THR A 1 94 ? 21.796 10.277 -9.004 1.00 86.31 94 THR A C 1
ATOM 759 O O . THR A 1 94 ? 22.797 10.377 -8.299 1.00 86.31 94 THR A O 1
ATOM 762 N N . ASP A 1 95 ? 20.750 11.089 -8.887 1.00 88.81 95 ASP A N 1
ATOM 763 C CA . ASP A 1 95 ? 20.817 12.365 -8.181 1.00 88.81 95 ASP A CA 1
ATOM 764 C C . ASP A 1 95 ? 20.324 12.252 -6.732 1.00 88.81 95 ASP A C 1
ATOM 766 O O . ASP A 1 95 ? 19.730 11.253 -6.310 1.00 88.81 95 ASP A O 1
ATOM 770 N N . SER A 1 96 ? 20.521 13.320 -5.954 1.00 88.38 96 SER A N 1
ATOM 771 C CA . SER A 1 96 ? 20.076 13.413 -4.554 1.00 88.38 96 SER A CA 1
ATOM 772 C C . SER A 1 96 ? 18.550 13.384 -4.379 1.00 88.38 96 SER A C 1
ATOM 774 O O . SER A 1 96 ? 18.067 13.193 -3.265 1.00 88.38 96 SER A O 1
ATOM 776 N N . GLY A 1 97 ? 17.788 13.541 -5.469 1.00 92.75 97 GLY A N 1
ATOM 777 C CA . GLY A 1 97 ? 16.327 13.427 -5.500 1.00 92.75 97 GLY A CA 1
ATOM 778 C C . GLY A 1 97 ? 15.794 11.992 -5.596 1.00 92.75 97 GLY A C 1
ATOM 779 O O . GLY A 1 97 ? 14.577 11.803 -5.543 1.00 92.75 97 GLY A O 1
ATOM 780 N N . PHE A 1 98 ? 16.668 10.983 -5.722 1.00 96.25 98 PHE A N 1
ATOM 781 C CA . PHE A 1 98 ? 16.281 9.581 -5.916 1.00 96.25 98 PHE A CA 1
ATOM 782 C C . PHE A 1 98 ? 15.226 9.108 -4.913 1.00 96.25 98 PHE A C 1
ATOM 784 O O . PHE A 1 98 ? 14.173 8.607 -5.314 1.00 96.25 98 PHE A O 1
ATOM 791 N N . GLY A 1 99 ? 15.500 9.266 -3.616 1.00 95.12 99 GLY A N 1
ATOM 792 C CA . GLY A 1 99 ? 14.659 8.724 -2.555 1.00 95.12 99 GLY A CA 1
ATOM 793 C C . GLY A 1 99 ? 13.300 9.409 -2.499 1.00 95.12 99 GLY A C 1
ATOM 794 O O . GLY A 1 99 ? 12.284 8.729 -2.366 1.00 95.12 99 GLY A O 1
ATOM 795 N N . ALA A 1 100 ? 13.276 10.739 -2.623 1.00 95.00 100 ALA A N 1
ATOM 796 C CA . ALA A 1 100 ? 12.044 11.523 -2.580 1.00 95.00 100 ALA A CA 1
ATOM 797 C C . ALA A 1 100 ? 11.112 11.141 -3.736 1.00 95.00 100 ALA A C 1
ATOM 799 O O . ALA A 1 100 ? 9.948 10.811 -3.505 1.00 95.00 100 ALA A O 1
ATOM 800 N N . ARG A 1 101 ? 11.649 11.086 -4.961 1.00 95.88 101 ARG A N 1
ATOM 801 C CA . ARG A 1 101 ? 10.868 10.714 -6.142 1.00 95.88 101 ARG A CA 1
ATOM 802 C C . ARG A 1 101 ? 10.434 9.249 -6.120 1.00 95.88 101 ARG A C 1
ATOM 804 O O . ARG A 1 101 ? 9.315 8.945 -6.515 1.00 95.88 101 ARG A O 1
ATOM 811 N N . LEU A 1 102 ? 11.272 8.339 -5.620 1.00 96.56 102 LEU A N 1
ATOM 812 C CA . LEU A 1 102 ? 10.888 6.932 -5.480 1.00 96.56 102 LEU A CA 1
ATOM 813 C C . LEU A 1 102 ? 9.738 6.762 -4.476 1.00 96.56 102 LEU A C 1
ATOM 815 O O . LEU A 1 102 ? 8.807 6.005 -4.739 1.00 96.56 102 LEU A O 1
ATOM 819 N N . LEU A 1 103 ? 9.779 7.477 -3.346 1.00 95.00 103 LEU A N 1
ATOM 820 C CA . LEU A 1 103 ? 8.689 7.459 -2.370 1.00 95.00 103 LEU A CA 1
ATOM 821 C C . LEU A 1 103 ? 7.387 8.001 -2.971 1.00 95.00 103 LEU A C 1
ATOM 823 O O . LEU A 1 103 ? 6.327 7.419 -2.755 1.00 95.00 103 LEU A O 1
ATOM 827 N N . GLU A 1 104 ? 7.476 9.092 -3.732 1.00 94.12 104 GLU A N 1
ATOM 828 C CA . GLU A 1 104 ? 6.344 9.691 -4.438 1.00 94.12 104 GLU A CA 1
ATOM 829 C C . GLU A 1 104 ? 5.714 8.708 -5.435 1.00 94.12 104 GLU A C 1
ATOM 831 O O . GLU A 1 104 ? 4.514 8.461 -5.346 1.00 94.12 104 GLU A O 1
ATOM 836 N N . LEU A 1 105 ? 6.517 8.080 -6.305 1.00 95.69 105 LEU A N 1
ATOM 837 C CA . LEU A 1 105 ? 6.046 7.074 -7.268 1.00 95.69 105 LEU A CA 1
ATOM 838 C C . LEU A 1 105 ? 5.357 5.893 -6.567 1.00 95.69 105 LEU A C 1
ATOM 840 O O . LEU A 1 105 ? 4.277 5.473 -6.976 1.00 95.69 105 LEU A O 1
ATOM 844 N N . CYS A 1 106 ? 5.944 5.381 -5.481 1.00 93.94 106 CYS A N 1
ATOM 845 C CA . CYS A 1 106 ? 5.353 4.293 -4.699 1.00 93.94 106 CYS A CA 1
ATOM 846 C C . CYS A 1 106 ? 4.016 4.694 -4.055 1.00 93.94 106 CYS A C 1
ATOM 848 O O . CYS A 1 106 ? 3.065 3.912 -4.082 1.00 93.94 106 CYS A O 1
ATOM 850 N N . ASN A 1 107 ? 3.930 5.895 -3.476 1.00 91.50 107 ASN A N 1
ATOM 851 C CA . ASN A 1 107 ? 2.704 6.382 -2.843 1.00 91.50 107 ASN A CA 1
ATOM 852 C C . ASN A 1 107 ? 1.608 6.664 -3.875 1.00 91.50 107 ASN A C 1
ATOM 854 O O . ASN A 1 107 ? 0.459 6.282 -3.656 1.00 91.50 107 ASN A O 1
ATOM 858 N N . GLN A 1 108 ? 1.958 7.281 -5.005 1.00 92.44 108 GLN A N 1
ATOM 859 C CA . GLN A 1 108 ? 1.030 7.511 -6.108 1.00 92.44 108 GLN A CA 1
ATOM 860 C C . GLN A 1 108 ? 0.478 6.181 -6.629 1.00 92.44 108 GLN A C 1
ATOM 862 O O . GLN A 1 108 ? -0.738 6.001 -6.654 1.00 92.44 108 GLN A O 1
ATOM 867 N N . GLY A 1 109 ? 1.354 5.221 -6.945 1.00 94.25 109 GLY A N 1
ATOM 868 C CA . GLY A 1 109 ? 0.942 3.894 -7.402 1.00 94.25 109 GLY A CA 1
ATOM 869 C C . GLY A 1 109 ? 0.062 3.166 -6.382 1.00 94.25 109 GLY A C 1
ATOM 870 O O . GLY A 1 109 ? -0.921 2.532 -6.762 1.00 94.25 109 GLY A O 1
ATOM 871 N N . LEU A 1 110 ? 0.345 3.296 -5.079 1.00 92.94 110 LEU A N 1
ATOM 872 C CA . LEU A 1 110 ? -0.500 2.735 -4.021 1.00 92.94 110 LEU A CA 1
ATOM 873 C C . LEU A 1 110 ? -1.902 3.360 -4.011 1.00 92.94 110 LEU A C 1
ATOM 875 O O . LEU A 1 110 ? -2.890 2.626 -3.986 1.00 92.94 110 LEU A O 1
ATOM 879 N N . PHE A 1 111 ? -2.007 4.690 -4.023 1.00 93.88 111 PHE A N 1
ATOM 880 C CA . PHE A 1 111 ? -3.307 5.361 -3.979 1.00 93.88 111 PHE A CA 1
ATOM 881 C C . PHE A 1 111 ? -4.120 5.136 -5.255 1.00 93.88 111 PHE A C 1
ATOM 883 O O . PHE A 1 111 ? -5.319 4.874 -5.160 1.00 93.88 111 PHE A O 1
ATOM 890 N N . GLU A 1 112 ? -3.482 5.164 -6.428 1.00 95.69 112 GLU A N 1
ATOM 891 C CA . GLU A 1 112 ? -4.140 4.835 -7.697 1.00 95.69 112 GLU A CA 1
ATOM 892 C C . GLU A 1 112 ? -4.622 3.378 -7.705 1.00 95.69 112 GLU A C 1
ATOM 894 O O . GLU A 1 112 ? -5.752 3.121 -8.109 1.00 95.69 112 GLU A O 1
ATOM 899 N N . CYS A 1 113 ? -3.833 2.436 -7.175 1.00 96.12 113 CYS A N 1
ATOM 900 C CA . CYS A 1 113 ? -4.223 1.028 -7.057 1.00 96.12 113 CYS A CA 1
ATOM 901 C C . CYS A 1 113 ? -5.449 0.837 -6.155 1.00 96.12 113 CYS A C 1
ATOM 903 O O . CYS A 1 113 ? -6.369 0.087 -6.498 1.00 96.12 113 CYS A O 1
ATOM 905 N N . LEU A 1 114 ? -5.475 1.515 -5.002 1.00 95.50 114 LEU A N 1
ATOM 906 C CA . LEU A 1 114 ? -6.605 1.467 -4.073 1.00 95.50 114 LEU A CA 1
ATOM 907 C C . LEU A 1 114 ? -7.865 2.055 -4.708 1.00 95.50 114 LEU A C 1
ATOM 909 O O . LEU A 1 114 ? -8.915 1.416 -4.666 1.00 95.50 114 LEU A O 1
ATOM 913 N N . ALA A 1 115 ? -7.756 3.229 -5.333 1.00 96.12 115 ALA A N 1
ATOM 914 C CA . ALA A 1 115 ? -8.873 3.882 -6.003 1.00 96.12 115 ALA A CA 1
ATOM 915 C C . ALA A 1 115 ? -9.399 3.044 -7.180 1.00 96.12 115 ALA A C 1
ATOM 917 O O . ALA A 1 115 ? -10.608 2.832 -7.290 1.00 96.12 115 ALA A O 1
ATOM 918 N N . LEU A 1 116 ? -8.502 2.515 -8.021 1.00 97.62 116 LEU A N 1
ATOM 919 C CA . LEU A 1 116 ? -8.841 1.665 -9.163 1.00 97.62 116 LEU A CA 1
ATOM 920 C C . LEU A 1 116 ? -9.617 0.428 -8.715 1.00 97.62 116 LEU A C 1
ATOM 922 O O . LEU A 1 116 ? -10.703 0.158 -9.221 1.00 97.62 116 LEU A O 1
ATOM 926 N N . ASN A 1 117 ? -9.100 -0.293 -7.722 1.00 97.19 117 ASN A N 1
ATOM 927 C CA . ASN A 1 117 ? -9.749 -1.508 -7.246 1.00 97.19 117 ASN A CA 1
ATOM 928 C C . ASN A 1 117 ? -11.035 -1.221 -6.465 1.00 97.19 117 ASN A C 1
ATOM 930 O O . ASN A 1 117 ? -11.997 -1.974 -6.603 1.00 97.19 117 ASN A O 1
ATOM 934 N N . LEU A 1 118 ? -11.113 -0.114 -5.717 1.00 95.75 118 LEU A N 1
ATOM 935 C CA . LEU A 1 118 ? -12.372 0.327 -5.113 1.00 95.75 118 LEU A CA 1
ATOM 936 C C . LEU A 1 118 ? -13.433 0.588 -6.188 1.00 95.75 118 LEU A C 1
ATOM 938 O O . LEU A 1 118 ? -14.576 0.150 -6.050 1.00 95.75 118 LEU A O 1
ATOM 942 N N . HIS A 1 119 ? -13.052 1.267 -7.273 1.00 95.62 119 HIS A N 1
ATOM 943 C CA . HIS A 1 119 ? -13.935 1.510 -8.406 1.00 95.62 119 HIS A CA 1
ATOM 944 C C . HIS A 1 119 ? -14.372 0.197 -9.056 1.00 95.62 119 HIS A C 1
ATOM 946 O O . HIS A 1 119 ? -15.571 -0.036 -9.185 1.00 95.62 119 HIS A O 1
ATOM 952 N N . CYS A 1 120 ? -13.445 -0.703 -9.392 1.00 97.00 120 CYS A N 1
ATOM 953 C CA . CYS A 1 120 ? -13.770 -1.995 -10.002 1.00 97.00 120 CYS A CA 1
ATOM 954 C C . CYS A 1 120 ? -14.661 -2.893 -9.123 1.00 97.00 120 CYS A C 1
ATOM 956 O O . CYS A 1 120 ? -15.332 -3.767 -9.664 1.00 97.00 120 CYS A O 1
ATOM 958 N N . LEU A 1 121 ? -14.713 -2.662 -7.808 1.00 96.62 121 LEU A N 1
ATOM 959 C CA . LEU A 1 121 ? -15.598 -3.345 -6.852 1.00 96.62 121 LEU A CA 1
ATOM 960 C C . LEU A 1 121 ? -16.896 -2.568 -6.553 1.00 96.62 121 LEU A C 1
ATOM 962 O O . LEU A 1 121 ? -17.612 -2.866 -5.601 1.00 96.62 121 LEU A O 1
ATOM 966 N N . GLY A 1 122 ? -17.216 -1.534 -7.334 1.00 94.19 122 GLY A N 1
ATOM 967 C CA . GLY A 1 122 ? -18.471 -0.788 -7.186 1.00 94.19 122 GLY A CA 1
ATOM 968 C C . GLY A 1 122 ? -18.504 0.161 -5.989 1.00 94.19 122 GLY A C 1
ATOM 969 O O . GLY A 1 122 ? -19.583 0.503 -5.516 1.00 94.19 122 GLY A O 1
ATOM 970 N N . GLY A 1 123 ? -17.346 0.571 -5.468 1.00 92.50 123 GLY A N 1
ATOM 971 C CA . GLY A 1 123 ? -17.258 1.396 -4.259 1.00 92.50 123 GLY A CA 1
ATOM 972 C C . GLY A 1 123 ? -17.357 0.598 -2.954 1.00 92.50 123 GLY A C 1
ATOM 973 O O . GLY A 1 123 ? -17.417 1.187 -1.875 1.00 92.50 123 GLY A O 1
ATOM 974 N N . GLN A 1 124 ? -17.357 -0.736 -3.020 1.00 93.38 124 GLN A N 1
ATOM 975 C CA . GLN A 1 124 ? -17.499 -1.600 -1.851 1.00 93.38 124 GLN A CA 1
ATOM 976 C C . GLN A 1 124 ? -16.184 -1.706 -1.061 1.00 93.38 124 GLN A C 1
ATOM 978 O O . GLN A 1 124 ? -15.357 -2.591 -1.286 1.00 93.38 124 GLN A O 1
ATOM 983 N N . GLN A 1 125 ? -15.998 -0.820 -0.077 1.00 92.88 125 GLN A N 1
ATOM 984 C CA . GLN A 1 125 ? -14.788 -0.793 0.761 1.00 92.88 125 GLN A CA 1
ATOM 985 C C . GLN A 1 125 ? -14.529 -2.116 1.502 1.00 92.88 125 GLN A C 1
ATOM 987 O O . GLN A 1 125 ? -13.379 -2.523 1.658 1.00 92.88 125 GLN A O 1
ATOM 992 N N . MET A 1 126 ? -15.587 -2.811 1.936 1.00 91.75 126 MET A N 1
ATOM 993 C CA . MET A 1 126 ? -15.466 -4.094 2.638 1.00 91.75 126 MET A CA 1
ATOM 994 C C . MET A 1 126 ? -14.905 -5.199 1.741 1.00 91.75 126 MET A C 1
ATOM 996 O O . MET A 1 126 ? -14.109 -6.015 2.205 1.00 91.75 126 MET A O 1
ATOM 1000 N N . GLU A 1 127 ? -15.273 -5.208 0.458 1.00 94.75 127 GLU A N 1
ATOM 1001 C CA . GLU A 1 127 ? -14.718 -6.151 -0.512 1.00 94.75 127 GLU A CA 1
ATOM 1002 C C . GLU A 1 127 ? -13.243 -5.852 -0.776 1.00 94.75 127 GLU A C 1
ATOM 1004 O O . GLU A 1 127 ? -12.412 -6.756 -0.704 1.00 94.75 127 GLU A O 1
ATOM 1009 N N . LEU A 1 128 ? -12.883 -4.577 -0.964 1.00 94.81 128 LEU A N 1
ATOM 1010 C CA . LEU A 1 128 ? -11.483 -4.179 -1.127 1.00 94.81 128 LEU A CA 1
ATOM 1011 C C . LEU A 1 128 ? -10.636 -4.570 0.096 1.00 94.81 128 LEU A C 1
ATOM 1013 O O . LEU A 1 128 ? -9.549 -5.137 -0.041 1.00 94.81 128 LEU A O 1
ATOM 1017 N N . ALA A 1 129 ? -11.150 -4.326 1.303 1.00 91.94 129 ALA A N 1
ATOM 1018 C CA . ALA A 1 129 ? -10.495 -4.742 2.537 1.00 91.94 129 ALA A CA 1
ATOM 1019 C C . ALA A 1 129 ? -10.342 -6.272 2.615 1.00 91.94 129 ALA A C 1
ATOM 1021 O O . ALA A 1 129 ? -9.304 -6.759 3.068 1.00 91.94 129 ALA A O 1
ATOM 1022 N N . ALA A 1 130 ? -11.329 -7.046 2.151 1.00 91.69 130 ALA A N 1
ATOM 1023 C CA . ALA A 1 130 ? -11.242 -8.505 2.094 1.00 91.69 130 ALA A CA 1
ATOM 1024 C C . ALA A 1 130 ? -10.146 -8.984 1.124 1.00 91.69 130 ALA A C 1
ATOM 1026 O O . ALA A 1 130 ? -9.357 -9.858 1.500 1.00 91.69 130 ALA A O 1
ATOM 1027 N N . VAL A 1 131 ? -10.030 -8.369 -0.061 1.00 93.62 131 VAL A N 1
ATOM 1028 C CA . VAL A 1 131 ? -8.949 -8.637 -1.031 1.00 93.62 131 VAL A CA 1
ATOM 1029 C C . VAL A 1 131 ? -7.577 -8.404 -0.384 1.00 93.62 131 VAL A C 1
ATOM 1031 O O . VAL A 1 131 ? -6.721 -9.298 -0.377 1.00 93.62 131 VAL A O 1
ATOM 1034 N N . ILE A 1 132 ? -7.381 -7.234 0.234 1.00 92.12 132 ILE A N 1
ATOM 1035 C CA . ILE A 1 132 ? -6.113 -6.845 0.875 1.00 92.12 132 ILE A CA 1
ATOM 1036 C C . ILE A 1 132 ? -5.775 -7.787 2.039 1.00 92.12 132 ILE A C 1
ATOM 1038 O O . ILE A 1 132 ? -4.669 -8.331 2.105 1.00 92.12 132 ILE A O 1
ATOM 1042 N N . ASN A 1 133 ? -6.731 -8.052 2.931 1.00 88.62 133 ASN A N 1
ATOM 1043 C CA . ASN A 1 133 ? -6.532 -8.935 4.083 1.00 88.62 133 ASN A CA 1
ATOM 1044 C C . ASN A 1 133 ? -6.242 -10.382 3.661 1.00 88.62 133 ASN A C 1
ATOM 1046 O O . ASN A 1 133 ? -5.382 -11.048 4.251 1.00 88.62 133 ASN A O 1
ATOM 1050 N N . GLY A 1 134 ? -6.919 -10.870 2.618 1.00 88.56 134 GLY A N 1
ATOM 1051 C CA . GLY A 1 134 ? -6.654 -12.178 2.022 1.00 88.56 134 GLY A CA 1
ATOM 1052 C C . GLY A 1 134 ? -5.229 -12.283 1.476 1.00 88.56 134 GLY A C 1
ATOM 1053 O O . GLY A 1 134 ? -4.584 -13.333 1.603 1.00 88.56 134 GLY A O 1
ATOM 1054 N N . ARG A 1 135 ? -4.693 -11.192 0.916 1.00 88.94 135 ARG A N 1
ATOM 1055 C CA . ARG A 1 135 ? -3.308 -11.139 0.439 1.00 88.94 135 ARG A CA 1
ATOM 1056 C C . ARG A 1 135 ? -2.297 -11.078 1.582 1.00 88.94 135 ARG A C 1
ATOM 1058 O O . ARG A 1 135 ? -1.377 -11.896 1.586 1.00 88.94 135 ARG A O 1
ATOM 1065 N N . ILE A 1 136 ? -2.496 -10.200 2.569 1.00 86.69 136 ILE A N 1
ATOM 1066 C CA . ILE A 1 136 ? -1.632 -10.096 3.761 1.00 86.69 136 ILE A CA 1
ATOM 1067 C C . ILE A 1 136 ? -1.500 -11.466 4.437 1.00 86.69 136 ILE A C 1
ATOM 1069 O O . ILE A 1 136 ? -0.388 -11.923 4.706 1.00 86.69 136 ILE A O 1
ATOM 1073 N N . ARG A 1 137 ? -2.619 -12.173 4.643 1.00 85.44 137 ARG A N 1
ATOM 1074 C CA . ARG A 1 137 ? -2.629 -13.505 5.271 1.00 85.44 137 ARG A CA 1
ATOM 1075 C C . ARG A 1 137 ? -1.838 -14.546 4.475 1.00 85.44 137 ARG A C 1
ATOM 1077 O O . ARG A 1 137 ? -1.125 -15.348 5.072 1.00 85.44 137 ARG A O 1
ATOM 1084 N N . ARG A 1 138 ? -1.946 -14.543 3.141 1.00 86.19 138 ARG A N 1
ATOM 1085 C CA . ARG A 1 138 ? -1.203 -15.474 2.271 1.00 86.19 138 ARG A CA 1
ATOM 1086 C C . ARG A 1 138 ? 0.287 -15.160 2.216 1.00 86.19 138 ARG A C 1
ATOM 1088 O O . ARG A 1 138 ? 1.091 -16.083 2.303 1.00 86.19 138 ARG A O 1
ATOM 1095 N N . MET A 1 139 ? 0.650 -13.884 2.107 1.00 85.88 139 MET A N 1
ATOM 1096 C CA . MET A 1 139 ? 2.054 -13.457 2.082 1.00 85.88 139 MET A CA 1
ATOM 1097 C C . MET A 1 139 ? 2.747 -13.648 3.434 1.00 85.88 139 MET A C 1
ATOM 1099 O O . MET A 1 139 ? 3.955 -13.840 3.476 1.00 85.88 139 MET A O 1
ATOM 1103 N N . SER A 1 140 ? 1.989 -13.659 4.532 1.00 86.31 140 SER A N 1
ATOM 1104 C CA . SER A 1 140 ? 2.528 -13.851 5.882 1.00 86.31 140 SER A CA 1
ATOM 1105 C C . SER A 1 140 ? 2.574 -15.319 6.332 1.00 86.31 140 SER A C 1
ATOM 1107 O O . SER A 1 140 ? 2.695 -15.592 7.528 1.00 86.31 140 SER A O 1
ATOM 1109 N N . ARG A 1 141 ? 2.454 -16.288 5.410 1.00 85.56 141 ARG A N 1
ATOM 1110 C CA . ARG A 1 141 ? 2.610 -17.715 5.742 1.00 85.56 141 ARG A CA 1
ATOM 1111 C C . ARG A 1 141 ? 4.003 -17.948 6.338 1.00 85.56 141 ARG A C 1
ATOM 1113 O O . ARG A 1 141 ? 5.005 -17.596 5.731 1.00 85.56 141 ARG A O 1
ATOM 1120 N N . GLY A 1 142 ? 4.055 -18.532 7.535 1.00 84.19 142 GLY A N 1
ATOM 1121 C CA . GLY A 1 142 ? 5.305 -18.759 8.273 1.00 84.19 142 GLY A CA 1
ATOM 1122 C C . GLY A 1 142 ? 5.759 -17.595 9.165 1.00 84.19 142 GLY A C 1
ATOM 1123 O O . GLY A 1 142 ? 6.756 -17.733 9.868 1.00 84.19 142 GLY A O 1
ATOM 1124 N N . VAL A 1 143 ? 5.027 -16.474 9.196 1.00 86.75 143 VAL A N 1
ATOM 1125 C CA . VAL A 1 143 ? 5.260 -15.360 10.132 1.00 86.75 143 VAL A CA 1
ATOM 1126 C C . VAL A 1 143 ? 4.433 -15.565 11.407 1.00 86.75 143 VAL A C 1
ATOM 1128 O O . VAL A 1 143 ? 3.343 -16.134 11.368 1.00 86.75 143 VAL A O 1
ATOM 1131 N N . ASN A 1 144 ? 4.939 -15.095 12.554 1.00 85.75 144 ASN A N 1
ATOM 1132 C CA . ASN A 1 144 ? 4.250 -15.198 13.844 1.00 85.75 144 ASN A CA 1
ATOM 1133 C C . ASN A 1 144 ? 2.807 -14.633 13.764 1.00 85.75 144 ASN A C 1
ATOM 1135 O O . ASN A 1 144 ? 2.650 -13.455 13.428 1.00 85.75 144 ASN A O 1
ATOM 1139 N N . PRO A 1 145 ? 1.763 -15.411 14.124 1.00 87.44 145 PRO A N 1
ATOM 1140 C CA . PRO A 1 145 ? 0.365 -14.992 13.988 1.00 87.44 145 PRO A CA 1
ATOM 1141 C C . PRO A 1 145 ? 0.019 -13.676 14.692 1.00 87.44 145 PRO A C 1
ATOM 1143 O O . PRO A 1 145 ? -0.792 -12.904 14.181 1.00 87.44 145 PRO A O 1
ATOM 1146 N N . SER A 1 146 ? 0.651 -13.384 15.830 1.00 86.50 146 SER A N 1
ATOM 1147 C CA . SER A 1 146 ? 0.431 -12.142 16.575 1.00 86.50 146 SER A CA 1
ATOM 1148 C C . SER A 1 146 ? 0.964 -10.925 15.820 1.00 86.50 146 SER A C 1
ATOM 1150 O O . SER A 1 146 ? 0.307 -9.887 15.802 1.00 86.50 146 SER A O 1
ATOM 1152 N N . LEU A 1 147 ? 2.110 -11.055 15.140 1.00 81.00 147 LEU A N 1
ATOM 1153 C CA . LEU A 1 147 ? 2.652 -9.991 14.286 1.00 81.00 147 LEU A CA 1
ATOM 1154 C C . LEU A 1 147 ? 1.769 -9.761 13.060 1.00 81.00 147 LEU A C 1
ATOM 1156 O O . LEU A 1 147 ? 1.500 -8.615 12.710 1.00 81.00 147 LEU A O 1
ATOM 1160 N N . VAL A 1 148 ? 1.279 -10.836 12.439 1.00 84.88 148 VAL A N 1
ATOM 1161 C CA . VAL A 1 148 ? 0.360 -10.740 11.295 1.00 84.88 148 VAL A CA 1
ATOM 1162 C C . VAL A 1 148 ? -0.947 -10.070 11.709 1.00 84.88 148 VAL A C 1
ATOM 1164 O O . VAL A 1 148 ? -1.410 -9.164 11.021 1.00 84.88 148 VAL A O 1
ATOM 1167 N N . SER A 1 149 ? -1.519 -10.465 12.848 1.00 85.12 149 SER A N 1
ATOM 1168 C CA . SER A 1 149 ? -2.738 -9.862 13.402 1.00 85.12 149 SER A CA 1
ATOM 1169 C C . SER A 1 149 ? -2.555 -8.373 13.716 1.00 85.12 149 SER A C 1
ATOM 1171 O O . SER A 1 149 ? -3.390 -7.545 13.343 1.00 85.12 149 SER A O 1
ATOM 1173 N N . TRP A 1 150 ? -1.421 -8.014 14.325 1.00 82.88 150 TRP A N 1
ATOM 1174 C CA . TRP A 1 150 ? -1.074 -6.624 14.609 1.00 82.88 150 TRP A CA 1
ATOM 1175 C C . TRP A 1 150 ? -0.914 -5.793 13.326 1.00 82.88 150 TRP A C 1
ATOM 1177 O O . TRP A 1 150 ? -1.544 -4.742 13.203 1.00 82.88 150 TRP A O 1
ATOM 1187 N N . LEU A 1 151 ? -0.151 -6.283 12.338 1.00 79.56 151 LEU A N 1
ATOM 1188 C CA . LEU A 1 151 ? 0.018 -5.619 11.038 1.00 79.56 151 LEU A CA 1
ATOM 1189 C C . LEU A 1 151 ? -1.314 -5.458 10.302 1.00 79.56 151 LEU A C 1
ATOM 1191 O O . LEU A 1 151 ? -1.577 -4.395 9.750 1.00 79.56 151 LEU A O 1
ATOM 1195 N N . THR A 1 152 ? -2.156 -6.493 10.322 1.00 84.50 152 THR A N 1
ATOM 1196 C CA . THR A 1 152 ? -3.477 -6.478 9.675 1.00 84.50 152 THR A CA 1
ATOM 1197 C C . THR A 1 152 ? -4.377 -5.424 10.314 1.00 84.50 152 THR A C 1
ATOM 1199 O O . THR A 1 152 ? -4.980 -4.626 9.605 1.00 84.50 152 THR A O 1
ATOM 1202 N N . THR A 1 153 ? -4.421 -5.363 11.649 1.00 84.88 153 THR A N 1
ATOM 1203 C CA . THR A 1 153 ? -5.201 -4.349 12.380 1.00 84.88 153 THR A CA 1
ATOM 1204 C C . THR A 1 153 ? -4.704 -2.935 12.075 1.00 84.88 153 THR A C 1
ATOM 1206 O O . THR A 1 153 ? -5.502 -2.054 11.764 1.00 84.88 153 THR A O 1
ATOM 1209 N N . MET A 1 154 ? -3.385 -2.713 12.115 1.00 81.62 154 MET A N 1
ATOM 1210 C CA . MET A 1 154 ? -2.787 -1.401 11.843 1.00 81.62 154 MET A CA 1
ATOM 1211 C C . MET A 1 154 ? -3.042 -0.950 10.401 1.00 81.62 154 MET A C 1
ATOM 1213 O O . MET A 1 154 ? -3.485 0.176 10.174 1.00 81.62 154 MET A O 1
ATOM 1217 N N . MET A 1 155 ? -2.817 -1.841 9.431 1.00 83.00 155 MET A N 1
ATOM 1218 C CA . MET A 1 155 ? -3.075 -1.560 8.021 1.00 83.00 155 MET A CA 1
ATOM 1219 C C . MET A 1 155 ? -4.564 -1.320 7.765 1.00 83.00 155 MET A C 1
ATOM 1221 O O . MET A 1 155 ? -4.898 -0.432 6.993 1.00 83.00 155 MET A O 1
ATOM 1225 N N . GLY A 1 156 ? -5.454 -2.051 8.444 1.00 85.75 156 GLY A N 1
ATOM 1226 C CA . GLY A 1 156 ? -6.901 -1.854 8.358 1.00 85.75 156 GLY A CA 1
ATOM 1227 C C . GLY A 1 156 ? -7.338 -0.460 8.813 1.00 85.75 156 GLY A C 1
ATOM 1228 O O . GLY A 1 156 ? -8.065 0.211 8.086 1.00 85.75 156 GLY A O 1
ATOM 1229 N N . LEU A 1 157 ? -6.835 0.011 9.960 1.00 84.25 157 LEU A N 1
ATOM 1230 C CA . LEU A 1 157 ? -7.110 1.370 10.447 1.00 84.25 157 LEU A CA 1
ATOM 1231 C C . LEU A 1 157 ? -6.578 2.440 9.483 1.00 84.25 157 LEU A C 1
ATOM 1233 O O . LEU A 1 157 ? -7.274 3.409 9.192 1.00 84.25 157 LEU A O 1
ATOM 1237 N N . ARG A 1 158 ? -5.361 2.266 8.946 1.00 82.38 158 ARG A N 1
ATOM 1238 C CA . ARG A 1 158 ? -4.813 3.210 7.955 1.00 82.38 158 ARG A CA 1
ATOM 1239 C C . ARG A 1 158 ? -5.590 3.193 6.646 1.00 82.38 158 ARG A C 1
ATOM 1241 O O . ARG A 1 158 ? -5.830 4.252 6.078 1.00 82.38 158 ARG A O 1
ATOM 1248 N N . LEU A 1 159 ? -5.988 2.012 6.183 1.00 87.56 159 LEU A N 1
ATOM 1249 C CA . LEU A 1 159 ? -6.784 1.856 4.975 1.00 87.56 159 LEU A CA 1
ATOM 1250 C C . LEU A 1 159 ? -8.115 2.599 5.108 1.00 87.56 159 LEU A C 1
ATOM 1252 O O . LEU A 1 159 ? -8.472 3.313 4.184 1.00 87.56 159 LEU A O 1
ATOM 1256 N N . GLN A 1 160 ? -8.803 2.501 6.250 1.00 88.00 160 GLN A N 1
ATOM 1257 C CA . GLN A 1 160 ? -10.045 3.249 6.489 1.00 88.00 160 GLN A CA 1
ATOM 1258 C C . GLN A 1 160 ? -9.850 4.755 6.291 1.00 88.00 160 GLN A C 1
ATOM 1260 O O . GLN A 1 160 ? -10.541 5.353 5.472 1.00 88.00 160 GLN A O 1
ATOM 1265 N N . VAL A 1 161 ? -8.844 5.343 6.948 1.00 87.62 161 VAL A N 1
ATOM 1266 C CA . VAL A 1 161 ? -8.548 6.781 6.822 1.00 87.62 161 VAL A CA 1
ATOM 1267 C C . VAL A 1 161 ? -8.239 7.168 5.373 1.00 87.62 161 VAL A C 1
ATOM 1269 O O . VAL A 1 161 ? -8.722 8.192 4.889 1.00 87.62 161 VAL A O 1
ATOM 1272 N N . VAL A 1 162 ? -7.453 6.344 4.673 1.00 88.25 162 VAL A N 1
ATOM 1273 C CA .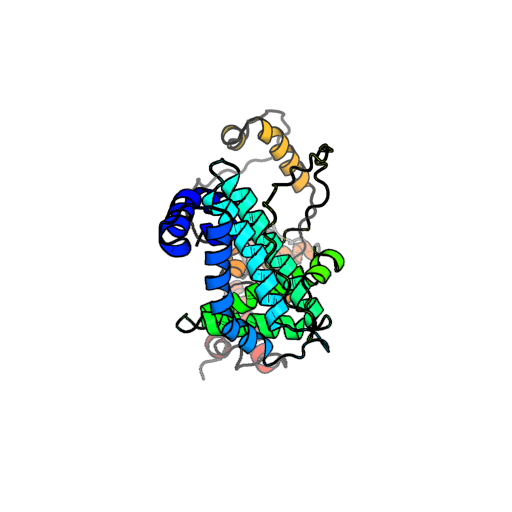 VAL A 1 162 ? -7.078 6.570 3.269 1.00 88.25 162 VAL A CA 1
ATOM 1274 C C . VAL A 1 162 ? -8.285 6.476 2.334 1.00 88.25 162 VAL A C 1
ATOM 1276 O O . VAL A 1 162 ? -8.380 7.273 1.408 1.00 88.25 162 VAL A O 1
ATOM 1279 N N . LEU A 1 163 ? -9.201 5.530 2.555 1.00 88.06 163 LEU A N 1
ATOM 1280 C CA . LEU A 1 163 ? -10.399 5.376 1.725 1.00 88.06 163 LEU A CA 1
ATOM 1281 C C . LEU A 1 163 ? -11.434 6.478 1.992 1.00 88.06 163 LEU A C 1
ATOM 1283 O O . LEU A 1 163 ? -12.128 6.883 1.064 1.00 88.06 163 LEU A O 1
ATOM 1287 N N . GLU A 1 164 ? -11.526 6.983 3.226 1.00 88.25 164 GLU A N 1
ATOM 1288 C CA . GLU A 1 164 ? -12.363 8.144 3.569 1.00 88.25 164 GLU A CA 1
ATOM 1289 C C . GLU A 1 164 ? -11.855 9.440 2.922 1.00 88.25 164 GLU A C 1
ATOM 1291 O O . GLU A 1 164 ? -12.652 10.282 2.516 1.00 88.25 164 GLU A O 1
ATOM 1296 N N . HIS A 1 165 ? -10.534 9.583 2.788 1.00 87.69 165 HIS A N 1
ATOM 1297 C CA . HIS A 1 165 ? -9.877 10.781 2.258 1.00 87.69 165 HIS A CA 1
ATOM 1298 C C . HIS A 1 165 ? -9.066 10.459 0.999 1.00 87.69 165 HIS A C 1
ATOM 1300 O O . HIS A 1 165 ? -7.903 10.852 0.882 1.00 87.69 165 HIS A O 1
ATOM 1306 N N . MET A 1 166 ? -9.658 9.705 0.068 1.00 87.81 166 MET A N 1
ATOM 1307 C CA . MET A 1 166 ? -8.951 9.235 -1.123 1.00 87.81 166 MET A CA 1
ATOM 1308 C C . MET A 1 166 ? -8.473 10.429 -1.975 1.00 87.81 166 MET A C 1
ATOM 1310 O O . MET A 1 166 ? -9.307 11.166 -2.501 1.00 87.81 166 MET A O 1
ATOM 1314 N N . PRO A 1 167 ? -7.150 10.628 -2.158 1.00 85.31 167 PRO A N 1
ATOM 1315 C CA . PRO A 1 167 ? -6.624 11.791 -2.877 1.00 85.31 167 PRO A CA 1
ATOM 1316 C C . PRO A 1 167 ? -6.731 11.656 -4.404 1.00 85.31 167 PRO A C 1
ATOM 1318 O O . PRO A 1 167 ? -6.460 12.609 -5.131 1.00 85.31 167 PRO A O 1
ATOM 1321 N N . VAL A 1 168 ? -7.093 10.471 -4.903 1.00 89.31 168 VAL A N 1
ATOM 1322 C CA . VAL A 1 168 ? -7.170 10.154 -6.331 1.00 89.31 168 VAL A CA 1
ATOM 1323 C C . VAL A 1 168 ? -8.624 10.229 -6.790 1.00 89.31 168 VAL A C 1
ATOM 1325 O O . VAL A 1 168 ? -9.468 9.459 -6.335 1.00 89.31 168 VAL A O 1
ATOM 1328 N N . GLY A 1 169 ? -8.906 11.156 -7.707 1.00 85.06 169 GLY A N 1
ATOM 1329 C CA . GLY A 1 169 ? -10.219 11.291 -8.336 1.00 85.06 169 GLY A CA 1
ATOM 1330 C C . GLY A 1 169 ? -10.511 10.187 -9.366 1.00 85.06 169 GLY A C 1
ATOM 1331 O O . GLY A 1 169 ? -9.584 9.553 -9.877 1.00 85.06 169 GLY A O 1
ATOM 1332 N N . PRO A 1 170 ? -11.790 9.970 -9.723 1.00 80.69 170 PRO A N 1
ATOM 1333 C CA . PRO A 1 170 ? -12.201 8.901 -10.636 1.00 80.69 170 PRO A CA 1
ATOM 1334 C C . PRO A 1 170 ? -11.552 9.012 -12.024 1.00 80.69 170 PRO A C 1
ATOM 1336 O O . PRO A 1 170 ? -11.119 8.007 -12.580 1.00 80.69 170 PRO A O 1
ATOM 1339 N N . ASP A 1 171 ? -11.384 10.218 -12.566 1.00 86.25 171 ASP A N 1
ATOM 1340 C CA . ASP A 1 171 ? -10.817 10.408 -13.910 1.00 86.25 171 ASP A CA 1
ATOM 1341 C C . ASP A 1 171 ? -9.379 9.883 -14.032 1.00 86.25 171 ASP A C 1
ATOM 1343 O O . ASP A 1 171 ? -8.978 9.376 -15.080 1.00 86.25 171 ASP A O 1
ATOM 1347 N N . ALA A 1 172 ? -8.611 9.936 -12.938 1.00 88.00 172 ALA A N 1
ATOM 1348 C CA . ALA A 1 172 ? -7.233 9.464 -12.915 1.00 88.00 172 ALA A CA 1
ATOM 1349 C C . ALA A 1 172 ? -7.126 7.941 -13.083 1.00 88.00 172 ALA A C 1
ATOM 1351 O O . ALA A 1 172 ? -6.104 7.474 -13.592 1.00 88.00 172 ALA A O 1
ATOM 1352 N N . ILE A 1 173 ? -8.163 7.186 -12.694 1.00 92.69 173 ILE A N 1
ATOM 1353 C CA . ILE A 1 173 ? -8.172 5.715 -12.711 1.00 92.69 173 ILE A CA 1
ATOM 1354 C C . ILE A 1 173 ? -8.978 5.113 -13.864 1.00 92.69 173 ILE A C 1
ATOM 1356 O O . ILE A 1 173 ? -8.697 3.988 -14.273 1.00 92.69 173 ILE A O 1
ATOM 1360 N N . LEU A 1 174 ? -9.961 5.838 -14.411 1.00 92.75 174 LEU A N 1
ATOM 1361 C CA . LEU A 1 174 ? -10.860 5.310 -15.446 1.00 92.75 174 LEU A CA 1
ATOM 1362 C C . LEU A 1 174 ? -10.102 4.854 -16.699 1.00 92.75 174 LEU A C 1
ATOM 1364 O O . LEU A 1 174 ? -10.475 3.854 -17.306 1.00 92.75 174 LEU A O 1
ATOM 1368 N N . ARG A 1 175 ? -8.992 5.524 -17.032 1.00 92.25 175 ARG A N 1
ATOM 1369 C CA . ARG A 1 175 ? -8.089 5.141 -18.132 1.00 92.25 175 ARG A CA 1
ATOM 1370 C C . ARG A 1 175 ? -7.451 3.758 -17.977 1.00 92.25 175 ARG A C 1
ATOM 1372 O O . ARG A 1 175 ? -7.010 3.199 -18.976 1.00 92.25 175 ARG A O 1
ATOM 1379 N N . TYR A 1 176 ? -7.390 3.206 -16.765 1.00 94.44 176 TYR A N 1
ATOM 1380 C CA . TYR A 1 176 ? -6.816 1.881 -16.511 1.00 94.44 176 TYR A CA 1
ATOM 1381 C C . TYR A 1 176 ? -7.864 0.766 -16.534 1.00 94.44 176 TYR A C 1
ATOM 1383 O O . TYR A 1 176 ? -7.507 -0.399 -16.679 1.00 94.44 176 TYR A O 1
ATOM 1391 N N . VAL A 1 177 ? -9.155 1.094 -16.409 1.00 95.81 177 VAL A N 1
ATOM 1392 C CA . VAL A 1 177 ? -10.222 0.087 -16.398 1.00 95.81 177 VAL A CA 1
ATOM 1393 C C . VAL A 1 177 ? -10.309 -0.571 -17.774 1.00 95.81 177 VAL A C 1
ATOM 1395 O O . VAL A 1 177 ? -10.460 0.107 -18.792 1.00 95.81 177 VAL A O 1
ATOM 1398 N N . ARG A 1 178 ? -10.229 -1.902 -17.805 1.00 95.94 178 ARG A N 1
ATOM 1399 C CA . ARG A 1 178 ? -10.424 -2.719 -19.009 1.00 95.94 178 ARG A CA 1
ATOM 1400 C C . ARG A 1 178 ? -11.744 -3.457 -18.939 1.00 95.94 178 ARG A C 1
ATOM 1402 O O . ARG A 1 178 ? -12.145 -3.938 -17.873 1.00 95.94 178 ARG A O 1
ATOM 1409 N N . ARG A 1 179 ? -12.429 -3.545 -20.074 1.00 95.31 179 ARG A N 1
ATOM 1410 C CA . ARG A 1 179 ? -13.686 -4.274 -20.215 1.00 95.31 179 ARG A CA 1
ATOM 1411 C C . ARG A 1 179 ? -13.471 -5.612 -20.906 1.00 95.31 179 ARG A C 1
ATOM 1413 O O . ARG A 1 179 ? -12.574 -5.789 -21.730 1.00 95.31 179 ARG A O 1
ATOM 1420 N N . ILE A 1 180 ? -14.329 -6.567 -20.566 1.00 92.88 180 ILE A N 1
ATOM 1421 C CA . ILE A 1 180 ? -14.361 -7.873 -21.222 1.00 92.88 180 ILE A CA 1
ATOM 1422 C C . ILE A 1 180 ? -14.715 -7.651 -22.697 1.00 92.88 180 ILE A C 1
ATOM 1424 O O . ILE A 1 180 ? -15.780 -7.123 -23.007 1.00 92.88 180 ILE A O 1
ATOM 1428 N N . GLY A 1 181 ? -13.822 -8.068 -23.595 1.00 86.19 181 GLY A N 1
ATOM 1429 C CA . GLY A 1 181 ? -13.978 -7.886 -25.041 1.00 86.19 181 GLY A CA 1
ATOM 1430 C C . GLY A 1 181 ? -13.263 -6.662 -25.620 1.00 86.19 181 GLY A C 1
ATOM 1431 O O . GLY A 1 181 ? -13.243 -6.527 -26.842 1.00 86.19 181 GLY A O 1
ATOM 1432 N N . ASP A 1 182 ? -12.635 -5.815 -24.795 1.00 86.31 182 ASP A N 1
ATOM 1433 C CA . ASP A 1 182 ? -11.764 -4.752 -25.306 1.00 86.31 182 ASP A CA 1
ATOM 1434 C C . ASP A 1 182 ? -10.590 -5.363 -26.087 1.00 86.31 182 ASP A C 1
ATOM 1436 O O . ASP A 1 182 ? -9.991 -6.346 -25.625 1.00 86.31 182 ASP A O 1
ATOM 1440 N N . PRO A 1 183 ? -10.189 -4.785 -27.233 1.00 81.25 183 PRO A N 1
ATOM 1441 C CA . PRO A 1 183 ? -9.000 -5.247 -27.932 1.00 81.25 183 PRO A CA 1
ATOM 1442 C C . PRO A 1 183 ? -7.765 -5.141 -27.016 1.00 81.25 183 PRO A C 1
ATOM 1444 O O . PRO A 1 183 ? -7.688 -4.230 -26.179 1.00 81.25 183 PRO A O 1
ATOM 1447 N N . PRO A 1 184 ? -6.789 -6.061 -27.132 1.00 70.88 184 PRO A N 1
ATOM 1448 C CA . PRO A 1 184 ? -5.479 -5.891 -26.514 1.00 70.88 184 PRO A CA 1
ATOM 1449 C C . PRO A 1 184 ? -4.912 -4.530 -26.918 1.00 70.88 184 PRO A C 1
ATOM 1451 O O . PRO A 1 184 ? -4.834 -4.234 -28.112 1.00 70.88 184 PRO A O 1
ATOM 1454 N N . GLN A 1 185 ? -4.552 -3.686 -25.949 1.00 63.31 185 GLN A N 1
ATOM 1455 C CA . GLN A 1 185 ? -3.819 -2.472 -26.284 1.00 63.31 185 GLN A CA 1
ATOM 1456 C C . GLN A 1 185 ? -2.431 -2.899 -26.775 1.00 63.31 185 GLN A C 1
ATOM 1458 O O . GLN A 1 185 ? -1.789 -3.720 -26.113 1.00 63.31 185 GLN A O 1
ATOM 1463 N N . PRO A 1 186 ? -1.960 -2.399 -27.930 1.00 57.69 186 PRO A N 1
ATOM 1464 C CA . PRO A 1 186 ? -0.575 -2.610 -28.312 1.00 57.69 186 PRO A CA 1
ATOM 1465 C C . PRO A 1 186 ? 0.314 -2.016 -27.216 1.00 57.69 186 PRO A C 1
ATOM 1467 O O . PRO A 1 186 ? 0.015 -0.943 -26.691 1.00 57.69 186 PRO A O 1
ATOM 1470 N N . LEU A 1 187 ? 1.388 -2.723 -26.857 1.00 55.12 187 LEU A N 1
ATOM 1471 C CA . LEU A 1 187 ? 2.433 -2.183 -25.990 1.00 55.12 187 LEU A CA 1
ATOM 1472 C C . LEU A 1 187 ? 2.893 -0.865 -26.621 1.00 55.12 187 LEU A C 1
ATOM 1474 O O . LEU A 1 187 ? 3.496 -0.902 -27.690 1.00 55.12 187 LEU A O 1
ATOM 1478 N N . SER A 1 188 ? 2.564 0.281 -26.018 1.00 48.19 188 SER A N 1
ATOM 1479 C CA . SER A 1 188 ? 2.953 1.579 -26.567 1.00 48.19 188 SER A CA 1
ATOM 1480 C C . SER A 1 188 ? 4.471 1.606 -26.767 1.00 48.19 188 SER A C 1
ATOM 1482 O O . SER A 1 188 ? 5.244 1.560 -25.808 1.00 48.19 188 SER A O 1
ATOM 1484 N N . GLU A 1 189 ? 4.898 1.639 -28.030 1.00 42.56 189 GLU A N 1
ATOM 1485 C CA . GLU A 1 189 ? 6.300 1.777 -28.436 1.00 42.56 189 GLU A CA 1
ATOM 1486 C C . GLU A 1 189 ? 6.791 3.225 -28.346 1.00 42.56 189 GLU A C 1
ATOM 1488 O O . GLU A 1 189 ? 7.945 3.499 -28.675 1.00 42.56 189 GLU A O 1
ATOM 1493 N N . GLU A 1 190 ? 5.955 4.154 -27.875 1.00 36.38 190 GLU A N 1
ATOM 1494 C CA . GLU A 1 190 ? 6.359 5.546 -27.760 1.00 36.38 190 GLU A CA 1
ATOM 1495 C C . GLU A 1 190 ? 7.560 5.682 -26.810 1.00 36.38 190 GLU A C 1
ATOM 1497 O O . GLU A 1 190 ? 7.610 5.041 -25.746 1.00 36.38 190 GLU A O 1
ATOM 1502 N N . PRO A 1 191 ? 8.577 6.477 -27.198 1.00 36.50 191 PRO A N 1
ATOM 1503 C CA . PRO A 1 191 ? 9.637 6.846 -26.285 1.00 36.50 191 PRO A CA 1
ATOM 1504 C C . PRO A 1 191 ? 8.972 7.469 -25.069 1.00 36.50 191 PRO A C 1
ATOM 1506 O O . PRO A 1 191 ? 8.078 8.301 -25.200 1.00 36.50 191 PRO A O 1
ATOM 1509 N N . MET A 1 192 ? 9.412 7.065 -23.884 1.00 37.09 192 MET A N 1
ATOM 1510 C CA . MET A 1 192 ? 9.076 7.755 -22.652 1.00 37.09 192 MET A CA 1
ATOM 1511 C C . MET A 1 192 ? 9.767 9.125 -22.723 1.00 37.09 192 MET A C 1
ATOM 1513 O O . MET A 1 192 ? 10.834 9.325 -22.144 1.00 37.09 192 MET A O 1
ATOM 1517 N N . GLU A 1 193 ? 9.227 10.051 -23.519 1.00 33.88 193 GLU A N 1
ATOM 1518 C CA . GLU A 1 193 ? 9.544 11.456 -23.376 1.00 33.88 193 GLU A CA 1
ATOM 1519 C C . GLU A 1 193 ? 9.088 11.798 -21.971 1.00 33.88 193 GLU A C 1
ATOM 1521 O O . GLU A 1 193 ? 7.899 11.819 -21.647 1.00 33.88 193 GLU A O 1
ATOM 1526 N N . VAL A 1 194 ? 10.075 11.980 -21.102 1.00 40.47 194 VAL A N 1
ATOM 1527 C CA . VAL A 1 194 ? 9.908 12.699 -19.856 1.00 40.47 194 VAL A CA 1
ATOM 1528 C C . VAL A 1 194 ? 9.308 14.038 -20.267 1.00 40.47 194 VAL A C 1
ATOM 1530 O O . VAL A 1 194 ? 10.035 14.943 -20.671 1.00 40.47 194 VAL A O 1
ATOM 1533 N N . GLN A 1 195 ? 7.977 14.150 -20.233 1.00 32.00 195 GLN A N 1
ATOM 1534 C CA . GLN A 1 195 ? 7.295 15.431 -20.272 1.00 32.00 195 GLN A CA 1
ATOM 1535 C C . GLN A 1 195 ? 7.722 16.163 -19.004 1.00 32.00 195 GLN A C 1
ATOM 1537 O O . GLN A 1 195 ? 7.048 16.145 -17.974 1.00 32.00 195 GLN A O 1
ATOM 1542 N N . GLY A 1 196 ? 8.875 16.823 -19.095 1.00 34.44 196 GLY A N 1
ATOM 1543 C CA . GLY A 1 196 ? 9.148 18.053 -18.387 1.00 34.44 196 GLY A CA 1
ATOM 1544 C C . GLY A 1 196 ? 8.133 19.070 -18.879 1.00 34.44 196 GLY A C 1
ATOM 1545 O O . GLY A 1 196 ? 8.433 19.924 -19.703 1.00 34.44 196 GLY A O 1
ATOM 1546 N N . SER A 1 197 ? 6.892 18.941 -18.414 1.00 30.19 197 SER A N 1
ATOM 1547 C CA . SER A 1 197 ? 5.983 20.067 -18.419 1.00 30.19 197 SER A CA 1
ATOM 1548 C C . SER A 1 197 ? 6.561 21.021 -17.383 1.00 30.19 197 SER A C 1
ATOM 1550 O O . SER A 1 197 ? 6.377 20.832 -16.179 1.00 30.19 197 SER A O 1
ATOM 1552 N N . GLU A 1 198 ? 7.330 22.004 -17.856 1.00 32.00 198 GLU A N 1
ATOM 1553 C CA . GLU A 1 198 ? 7.576 23.253 -17.145 1.00 32.00 198 GLU A CA 1
ATOM 1554 C C . GLU A 1 198 ? 6.212 23.891 -16.848 1.00 32.00 198 GLU A C 1
ATOM 1556 O O . GLU A 1 198 ? 5.733 24.790 -17.534 1.00 32.00 198 GLU A O 1
ATOM 1561 N N . ARG A 1 199 ? 5.539 23.397 -15.808 1.00 29.12 199 ARG A N 1
ATOM 1562 C CA . ARG A 1 199 ? 4.565 24.197 -15.087 1.00 29.12 199 ARG A CA 1
ATOM 1563 C C . ARG A 1 199 ? 5.390 25.172 -14.273 1.00 29.12 199 ARG A C 1
ATOM 1565 O O . ARG A 1 199 ? 6.004 24.799 -13.277 1.00 29.12 199 ARG A O 1
ATOM 1572 N N . THR A 1 200 ? 5.428 26.409 -14.754 1.00 27.42 200 THR A N 1
ATOM 1573 C CA . THR A 1 200 ? 5.829 27.589 -13.992 1.00 27.42 200 THR A CA 1
ATOM 1574 C C . THR A 1 200 ? 5.318 27.457 -12.563 1.00 27.42 200 THR A C 1
ATOM 1576 O O . THR A 1 200 ? 4.110 27.434 -12.332 1.00 27.42 200 THR A O 1
ATOM 1579 N N . SER A 1 201 ? 6.259 27.302 -11.640 1.00 26.50 201 SER A N 1
ATOM 1580 C CA . SER A 1 201 ? 6.033 27.170 -10.209 1.00 26.50 201 SER A CA 1
ATOM 1581 C C . SER A 1 201 ? 5.321 28.419 -9.676 1.00 26.50 201 SER A C 1
ATOM 1583 O O . SER A 1 201 ? 5.892 29.506 -9.783 1.00 26.50 201 SER A O 1
ATOM 1585 N N . PRO A 1 202 ? 4.115 28.329 -9.090 1.00 30.39 202 PRO A N 1
ATOM 1586 C CA . PRO A 1 202 ? 3.720 29.255 -8.045 1.00 30.39 202 PRO A CA 1
ATOM 1587 C C . PRO A 1 202 ? 4.335 28.760 -6.727 1.00 30.39 202 PRO A C 1
ATOM 1589 O O . PRO A 1 202 ? 4.323 27.563 -6.438 1.00 30.39 202 PRO A O 1
ATOM 1592 N N . GLU A 1 203 ? 4.898 29.677 -5.942 1.00 30.80 203 GLU A N 1
ATOM 1593 C CA . GLU A 1 203 ? 5.436 29.422 -4.600 1.00 30.80 203 GLU A CA 1
ATOM 1594 C C . GLU A 1 203 ? 4.541 28.484 -3.765 1.00 30.80 203 GLU A C 1
ATOM 1596 O O . GLU A 1 203 ? 3.318 28.653 -3.747 1.00 30.80 203 GLU A O 1
ATOM 1601 N N . PRO A 1 204 ? 5.109 27.518 -3.017 1.00 33.25 204 PRO A N 1
ATOM 1602 C CA . PRO A 1 204 ? 4.314 26.673 -2.146 1.00 33.25 204 PRO A CA 1
ATOM 1603 C C . PRO A 1 204 ? 3.937 27.459 -0.888 1.00 33.25 204 PRO A C 1
ATOM 1605 O O . PRO A 1 204 ? 4.657 27.470 0.113 1.00 33.25 204 PRO A O 1
ATOM 1608 N N . GLN A 1 205 ? 2.759 28.074 -0.921 1.00 27.44 205 GLN A N 1
ATOM 1609 C CA . GLN A 1 205 ? 2.014 28.422 0.279 1.00 27.44 205 GLN A CA 1
ATOM 1610 C C . GLN A 1 205 ? 1.650 27.103 0.984 1.00 27.44 205 GLN A C 1
ATOM 1612 O O . GLN A 1 205 ? 0.751 26.368 0.573 1.00 27.44 205 GLN A O 1
ATOM 1617 N N . ARG A 1 206 ? 2.438 26.740 2.004 1.00 37.91 206 ARG A N 1
ATOM 1618 C CA . ARG A 1 206 ? 2.225 25.570 2.869 1.00 37.91 206 ARG A CA 1
ATOM 1619 C C . ARG A 1 206 ? 0.988 25.771 3.753 1.00 37.91 206 ARG A C 1
ATOM 1621 O O . ARG A 1 206 ? 1.121 25.965 4.952 1.00 37.91 206 ARG A O 1
ATOM 1628 N N . GLU A 1 207 ? -0.207 25.668 3.191 1.00 36.31 207 GLU A N 1
ATOM 1629 C CA . GLU A 1 207 ? -1.454 25.580 3.962 1.00 36.31 207 GLU A CA 1
ATOM 1630 C C . GLU A 1 207 ? -2.410 24.597 3.282 1.00 36.31 207 GLU A C 1
ATOM 1632 O O . GLU A 1 207 ? -3.256 24.977 2.483 1.00 36.31 207 GLU A O 1
ATOM 1637 N N . ASN A 1 208 ? -2.183 23.305 3.546 1.00 34.75 208 ASN A N 1
ATOM 1638 C CA . ASN A 1 208 ? -3.164 22.208 3.630 1.00 34.75 208 ASN A CA 1
ATOM 1639 C C . ASN A 1 208 ? -2.437 20.862 3.499 1.00 34.75 208 ASN A C 1
ATOM 1641 O O . ASN A 1 208 ? -2.619 20.101 2.550 1.00 34.75 208 ASN A O 1
ATOM 1645 N N . ALA A 1 209 ? -1.585 20.558 4.481 1.00 32.84 209 ALA A N 1
ATOM 1646 C CA . ALA A 1 209 ? -1.240 19.172 4.758 1.00 32.84 209 ALA A CA 1
ATOM 1647 C C . ALA A 1 209 ? -2.441 18.535 5.470 1.00 32.84 209 ALA A C 1
ATOM 1649 O O . ALA A 1 209 ? -2.911 19.062 6.479 1.00 32.84 209 ALA A O 1
ATOM 1650 N N . SER A 1 210 ? -2.935 17.413 4.942 1.00 31.48 210 SER A N 1
ATOM 1651 C CA . SER A 1 210 ? -3.863 16.542 5.671 1.00 31.48 210 SER A CA 1
ATOM 1652 C C . SER A 1 210 ? -3.316 16.249 7.076 1.00 31.48 210 SER A C 1
ATOM 1654 O O . SER A 1 210 ? -2.098 16.105 7.235 1.00 31.48 210 SER A O 1
ATOM 1656 N N . PRO A 1 211 ? -4.178 16.177 8.103 1.00 32.75 211 PRO A N 1
ATOM 1657 C CA . PRO A 1 211 ? -3.736 16.085 9.484 1.00 32.75 211 PRO A CA 1
ATOM 1658 C C . PRO A 1 211 ? -2.978 14.776 9.693 1.00 32.75 211 PRO A C 1
ATOM 1660 O O . PRO A 1 211 ? -3.488 13.697 9.408 1.00 32.75 211 PRO A O 1
ATOM 1663 N N . ALA A 1 212 ? -1.757 14.869 10.213 1.00 33.72 212 ALA A N 1
ATOM 1664 C CA . ALA A 1 212 ? -1.054 13.728 10.772 1.00 33.72 212 ALA A CA 1
ATOM 1665 C C . ALA A 1 212 ? -1.614 13.442 12.176 1.00 33.72 212 ALA A C 1
ATOM 1667 O O . ALA A 1 212 ? -1.501 14.309 13.045 1.00 33.72 212 ALA A O 1
ATOM 1668 N N . PRO A 1 213 ? -2.151 12.242 12.469 1.00 35.72 213 PRO A N 1
ATOM 1669 C CA . PRO A 1 213 ? -2.276 11.775 13.836 1.00 35.72 213 PRO A CA 1
ATOM 1670 C C . PRO A 1 213 ? -1.074 10.885 14.157 1.00 35.72 213 PRO A C 1
ATOM 1672 O O . PRO A 1 213 ? -0.751 9.933 13.443 1.00 35.72 213 PRO A O 1
ATOM 1675 N N . GLY A 1 214 ? -0.389 11.230 15.243 1.00 45.16 214 GLY A N 1
ATOM 1676 C CA . GLY A 1 214 ? 0.826 10.570 15.684 1.00 45.16 214 GLY A CA 1
ATOM 1677 C C . GLY A 1 214 ? 0.644 9.093 16.027 1.00 45.16 214 GLY A C 1
ATOM 1678 O O . GLY A 1 214 ? -0.282 8.690 16.728 1.00 45.16 214 GLY A O 1
ATOM 1679 N N . THR A 1 215 ? 1.632 8.301 15.628 1.00 33.12 215 THR A N 1
ATOM 1680 C CA . THR A 1 215 ? 2.036 7.113 16.378 1.00 33.12 215 THR A CA 1
ATOM 1681 C C . THR A 1 215 ? 3.530 7.233 16.608 1.00 33.12 215 THR A C 1
ATOM 1683 O O . THR A 1 215 ? 4.336 6.905 15.740 1.00 33.12 215 THR A O 1
ATOM 1686 N N . THR A 1 216 ? 3.882 7.778 17.767 1.00 32.91 216 THR A N 1
ATOM 1687 C CA . THR A 1 216 ? 5.246 7.884 18.272 1.00 32.91 216 THR A CA 1
ATOM 1688 C C . THR A 1 216 ? 5.934 6.522 18.233 1.00 32.91 216 THR A C 1
ATOM 1690 O O . THR A 1 216 ? 5.551 5.582 18.923 1.00 32.91 216 THR A O 1
ATOM 1693 N N . ALA A 1 217 ? 6.992 6.435 17.434 1.00 30.39 217 ALA A N 1
ATOM 1694 C CA . ALA A 1 217 ? 7.976 5.361 17.471 1.00 30.39 217 ALA A CA 1
ATOM 1695 C C . ALA A 1 217 ? 9.222 5.797 18.266 1.00 30.39 217 ALA A C 1
ATOM 1697 O O . ALA A 1 217 ? 10.352 5.538 17.871 1.00 30.39 217 ALA A O 1
ATOM 1698 N N . GLU A 1 218 ? 8.993 6.468 19.394 1.00 35.75 218 GLU A N 1
ATOM 1699 C CA . GLU A 1 218 ? 10.013 6.932 20.348 1.00 35.75 218 GLU A CA 1
ATOM 1700 C C . GLU A 1 218 ? 10.219 5.934 21.509 1.00 35.75 218 GLU A C 1
ATOM 1702 O O . GLU A 1 218 ? 10.833 6.256 22.515 1.00 35.75 218 GLU A O 1
ATOM 1707 N N . GLU A 1 219 ? 9.735 4.688 21.403 1.00 36.41 219 GLU A N 1
ATOM 1708 C CA . GLU A 1 219 ? 9.844 3.694 22.491 1.00 36.41 219 GLU A CA 1
ATOM 1709 C C . GLU A 1 219 ? 10.839 2.547 22.220 1.00 36.41 219 GLU A C 1
ATOM 1711 O O . GLU A 1 219 ? 10.686 1.448 22.754 1.00 36.41 219 GLU A O 1
ATOM 1716 N N . ALA A 1 220 ? 11.883 2.785 21.415 1.00 37.19 220 ALA A N 1
ATOM 1717 C CA . ALA A 1 220 ? 12.913 1.772 21.132 1.00 37.19 220 ALA A CA 1
ATOM 1718 C C . ALA A 1 220 ? 14.365 2.172 21.455 1.00 37.19 220 ALA A C 1
ATOM 1720 O O . ALA A 1 220 ? 15.253 1.337 21.300 1.00 37.19 220 ALA A O 1
ATOM 1721 N N . MET A 1 221 ? 14.644 3.385 21.942 1.00 28.19 221 MET A N 1
ATOM 1722 C CA . MET A 1 221 ? 15.992 3.747 22.400 1.00 28.19 221 MET A CA 1
ATOM 1723 C C . MET A 1 221 ? 15.928 4.484 23.733 1.00 28.19 221 MET A C 1
ATOM 1725 O O . MET A 1 221 ? 15.878 5.704 23.809 1.00 28.19 221 MET A O 1
ATOM 1729 N N . SER A 1 222 ? 15.946 3.706 24.812 1.00 29.80 222 SER A N 1
ATOM 1730 C CA . SER A 1 222 ? 16.281 4.214 26.134 1.00 29.80 222 SER A CA 1
ATOM 1731 C C . SER A 1 222 ? 17.690 4.806 26.121 1.00 29.80 222 SER A C 1
ATOM 1733 O O . SER A 1 222 ? 18.669 4.086 25.927 1.00 29.80 222 SER A O 1
ATOM 1735 N N . ARG A 1 223 ? 17.805 6.096 26.431 1.00 33.47 223 ARG A N 1
ATOM 1736 C CA . ARG A 1 223 ? 18.977 6.630 27.127 1.00 33.47 223 ARG A CA 1
ATOM 1737 C C . ARG A 1 223 ? 18.481 7.671 28.126 1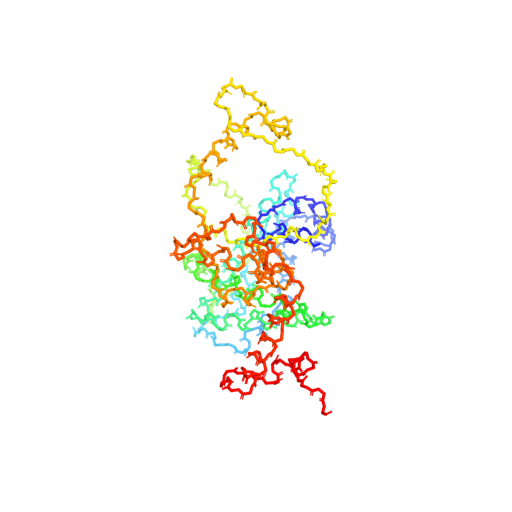.00 33.47 223 ARG A C 1
ATOM 1739 O O . ARG A 1 223 ? 18.052 8.749 27.741 1.00 33.47 223 ARG A O 1
ATOM 1746 N N . GLY A 1 224 ? 18.433 7.280 29.399 1.00 34.22 224 GLY A N 1
ATOM 1747 C CA . GLY A 1 224 ? 17.987 8.153 30.483 1.00 34.22 224 GLY A CA 1
ATOM 1748 C C . GLY A 1 224 ? 18.950 9.329 30.701 1.00 34.22 224 GLY A C 1
ATOM 1749 O O . GLY A 1 224 ? 20.152 9.161 30.466 1.00 34.22 224 GLY A O 1
ATOM 1750 N N . PRO A 1 225 ? 18.466 10.495 31.164 1.00 38.78 225 PRO A N 1
ATOM 1751 C CA . PRO A 1 225 ? 19.327 11.534 31.718 1.00 38.78 225 PRO A CA 1
ATOM 1752 C C . PRO A 1 225 ? 19.824 11.136 33.126 1.00 38.78 225 PRO A C 1
ATOM 1754 O O . PRO A 1 225 ? 19.130 10.392 33.825 1.00 38.78 225 PRO A O 1
ATOM 1757 N N . PRO A 1 226 ? 21.014 11.600 33.557 1.00 36.09 226 PRO A N 1
ATOM 1758 C CA . PRO A 1 226 ? 21.520 11.362 34.909 1.00 36.09 226 PRO A CA 1
ATOM 1759 C C . PRO A 1 226 ? 20.716 12.172 35.949 1.00 36.09 226 PRO A C 1
ATOM 1761 O O . PRO A 1 226 ? 20.032 13.126 35.573 1.00 36.09 226 PRO A O 1
ATOM 1764 N N . PRO A 1 227 ? 20.776 11.820 37.249 1.00 37.59 227 PRO A N 1
ATOM 1765 C CA . PRO A 1 227 ? 20.008 12.516 38.274 1.00 37.59 227 PRO A CA 1
ATOM 1766 C C . PRO A 1 227 ? 20.635 13.883 38.582 1.00 37.59 227 PRO A C 1
ATOM 1768 O O . PRO A 1 227 ? 21.859 14.012 38.619 1.00 37.59 227 PRO A O 1
ATOM 1771 N N . ALA A 1 228 ? 19.796 14.888 38.833 1.00 32.59 228 ALA A N 1
ATOM 1772 C CA . ALA A 1 228 ? 20.199 16.164 39.423 1.00 32.59 228 ALA A CA 1
ATOM 1773 C C . ALA A 1 228 ? 19.644 16.263 40.862 1.00 32.59 228 ALA A C 1
ATOM 1775 O O . ALA A 1 228 ? 18.612 15.650 41.146 1.00 32.59 228 ALA A O 1
ATOM 1776 N N . PRO A 1 229 ? 20.359 16.947 41.772 1.00 39.00 229 PRO A N 1
ATOM 1777 C CA . PRO A 1 229 ? 20.261 16.744 43.213 1.00 39.00 229 PRO A CA 1
ATOM 1778 C C . PRO A 1 229 ? 19.071 17.463 43.861 1.00 39.00 229 PRO A C 1
ATOM 1780 O O . PRO A 1 229 ? 18.510 18.411 43.319 1.00 39.00 229 PRO A O 1
ATOM 1783 N N . GLU A 1 230 ? 18.724 16.983 45.053 1.00 35.22 230 GLU A N 1
ATOM 1784 C CA . GLU A 1 230 ? 17.725 17.544 45.959 1.00 35.22 230 GLU A CA 1
ATOM 1785 C C . GLU A 1 230 ? 18.128 18.919 46.521 1.00 35.22 230 GLU A C 1
ATOM 1787 O O . GLU A 1 230 ? 19.291 19.150 46.853 1.00 35.22 230 GLU A O 1
ATOM 1792 N N . GLY A 1 231 ? 17.116 19.761 46.760 1.00 29.11 231 GLY A N 1
ATOM 1793 C CA . GLY A 1 231 ? 17.120 20.757 47.834 1.00 29.11 231 GLY A CA 1
ATOM 1794 C C . GLY A 1 231 ? 17.092 22.222 47.394 1.00 29.11 231 GLY A C 1
ATOM 1795 O O . GLY A 1 231 ? 18.003 22.694 46.725 1.00 29.11 231 GLY A O 1
ATOM 1796 N N . GLY A 1 232 ? 16.083 22.964 47.871 1.00 26.53 232 GLY A N 1
ATOM 1797 C CA . GLY A 1 232 ? 16.144 24.427 47.969 1.00 26.53 232 GLY A CA 1
ATOM 1798 C C . GLY A 1 232 ? 14.855 25.163 47.612 1.00 26.53 232 GLY A C 1
ATOM 1799 O O . GLY A 1 232 ? 14.660 25.577 46.478 1.00 26.53 232 GLY A O 1
ATOM 1800 N N . SER A 1 233 ? 13.997 25.367 48.606 1.00 35.50 233 SER A N 1
ATOM 1801 C CA . SER A 1 233 ? 12.945 26.389 48.642 1.00 35.50 233 SER A CA 1
ATOM 1802 C C . SER A 1 233 ? 13.511 27.806 48.482 1.00 35.50 233 SER A C 1
ATOM 1804 O O . SER A 1 233 ? 14.459 28.116 49.201 1.00 35.50 233 SER A O 1
ATOM 1806 N N . GLN A 1 234 ? 12.881 28.685 47.689 1.00 31.02 234 GLN A N 1
ATOM 1807 C CA . GLN A 1 234 ? 12.766 30.111 48.038 1.00 31.02 234 GLN A CA 1
ATOM 1808 C C . GLN A 1 234 ? 11.752 30.886 47.185 1.00 31.02 234 GLN A C 1
ATOM 1810 O O . GLN A 1 234 ? 11.447 30.539 46.048 1.00 31.02 234 GLN A O 1
ATOM 1815 N N . GLU A 1 235 ? 11.201 31.892 47.852 1.00 32.78 235 GLU A N 1
ATOM 1816 C CA . GLU A 1 235 ? 10.023 32.700 47.566 1.00 32.78 235 GLU A CA 1
ATOM 1817 C C . GLU A 1 235 ? 10.230 33.764 46.475 1.00 32.78 235 GLU A C 1
ATOM 1819 O O . GLU A 1 235 ? 11.333 34.018 46.000 1.00 32.78 235 GLU A O 1
ATOM 1824 N N . GLU A 1 236 ? 9.106 34.386 46.120 1.00 39.62 236 GLU A N 1
ATOM 1825 C CA . GLU A 1 236 ? 8.918 35.543 45.247 1.00 39.62 236 GLU A CA 1
ATOM 1826 C C . GLU A 1 236 ? 10.031 36.606 45.324 1.00 39.62 236 GLU A C 1
ATOM 1828 O O . GLU A 1 236 ? 10.258 37.215 46.370 1.00 39.62 236 GLU A O 1
ATOM 1833 N N . GLN A 1 237 ? 10.623 36.949 44.173 1.00 30.06 237 GLN A N 1
ATOM 1834 C CA . GLN A 1 237 ? 11.086 38.316 43.945 1.00 30.06 237 GLN A CA 1
ATOM 1835 C C . GLN A 1 237 ? 11.084 38.690 42.461 1.00 30.06 237 GLN A C 1
ATOM 1837 O O . GLN A 1 237 ? 11.736 38.081 41.619 1.00 30.06 237 GLN A O 1
ATOM 1842 N N . ASP A 1 238 ? 10.299 39.725 42.184 1.00 35.59 238 ASP A N 1
ATOM 1843 C CA . ASP A 1 238 ? 10.234 40.489 40.950 1.00 35.59 238 ASP A CA 1
ATOM 1844 C C . ASP A 1 238 ? 11.610 41.124 40.678 1.00 35.59 238 ASP A C 1
ATOM 1846 O O . ASP A 1 238 ? 12.139 41.868 41.507 1.00 35.59 238 ASP A O 1
ATOM 1850 N N . GLY A 1 239 ? 12.229 40.797 39.544 1.00 27.61 239 GLY A N 1
ATOM 1851 C CA . GLY A 1 239 ? 13.586 41.243 39.240 1.00 27.61 239 GLY A CA 1
ATOM 1852 C C . GLY A 1 239 ? 14.055 40.771 37.874 1.00 27.61 239 GLY A C 1
ATOM 1853 O O . GLY A 1 239 ? 14.504 39.643 37.706 1.00 27.61 239 GLY A O 1
ATOM 1854 N N . ALA A 1 240 ? 13.965 41.659 36.887 1.00 39.53 240 ALA A N 1
ATOM 1855 C CA . ALA A 1 240 ? 14.527 41.476 35.560 1.00 39.53 240 ALA A CA 1
ATOM 1856 C C . ALA A 1 240 ? 16.027 41.140 35.634 1.00 39.53 240 ALA A C 1
ATOM 1858 O O . ALA A 1 240 ? 16.871 42.012 35.823 1.00 39.53 240 ALA A O 1
ATOM 1859 N N . SER A 1 241 ? 16.359 39.868 35.452 1.00 31.03 241 SER A N 1
ATOM 1860 C CA . SER A 1 241 ? 17.671 39.407 35.012 1.00 31.03 241 SER A CA 1
ATOM 1861 C C . SER A 1 241 ? 17.430 38.270 34.038 1.00 31.03 241 SER A C 1
ATOM 1863 O O . SER A 1 241 ? 16.800 37.272 34.375 1.00 31.03 241 SER A O 1
ATOM 1865 N N . ALA A 1 242 ? 17.872 38.459 32.796 1.00 39.66 242 ALA A N 1
ATOM 1866 C CA . ALA A 1 242 ? 17.895 37.420 31.783 1.00 39.66 242 ALA A CA 1
ATOM 1867 C C . ALA A 1 242 ? 18.914 36.351 32.202 1.00 39.66 242 ALA A C 1
ATOM 1869 O O . ALA A 1 242 ? 20.043 36.321 31.714 1.00 39.66 242 ALA A O 1
ATOM 1870 N N . GLU A 1 243 ? 18.527 35.488 33.138 1.00 44.72 243 GLU A N 1
ATOM 1871 C CA . GLU A 1 243 ? 19.185 34.204 33.306 1.00 44.72 243 GLU A CA 1
ATOM 1872 C C . GLU A 1 243 ? 18.987 33.461 31.991 1.00 44.72 243 GLU A C 1
ATOM 1874 O O . GLU A 1 243 ? 17.871 33.145 31.576 1.00 44.72 243 GLU A O 1
ATOM 1879 N N . THR A 1 244 ? 20.080 33.304 31.253 1.00 55.19 244 THR A N 1
ATOM 1880 C CA . THR A 1 244 ? 20.051 32.619 29.969 1.00 55.19 244 THR A CA 1
ATOM 1881 C C . THR A 1 244 ? 19.762 31.162 30.284 1.00 55.19 244 THR A C 1
ATOM 1883 O O . THR A 1 244 ? 20.635 30.460 30.792 1.00 55.19 244 THR A O 1
ATOM 1886 N N . GLU A 1 245 ? 18.509 30.745 30.086 1.00 66.06 245 GLU A N 1
ATOM 1887 C CA . GLU A 1 245 ? 18.069 29.400 30.438 1.00 66.06 245 GLU A CA 1
ATOM 1888 C C . GLU A 1 245 ? 19.040 28.379 29.813 1.00 66.06 245 GLU A C 1
ATOM 1890 O O . GLU A 1 245 ? 19.367 28.494 28.630 1.00 66.06 245 GLU A O 1
ATOM 1895 N N . PRO A 1 246 ? 19.539 27.387 30.572 1.00 71.31 246 PRO A N 1
ATOM 1896 C CA . PRO A 1 246 ? 20.660 26.538 30.154 1.00 71.31 246 PRO A CA 1
ATOM 1897 C C . PRO A 1 246 ? 20.396 25.743 28.864 1.00 71.31 246 PRO A C 1
ATOM 1899 O O . PRO A 1 246 ? 21.338 25.317 28.198 1.00 71.31 246 PRO A O 1
ATOM 1902 N N . TRP A 1 247 ? 19.127 25.576 28.472 1.00 82.00 247 TRP A N 1
ATOM 1903 C CA . TRP A 1 247 ? 18.751 24.962 27.198 1.00 82.00 247 TRP A CA 1
ATOM 1904 C C . TRP A 1 247 ? 18.994 25.878 25.990 1.00 82.00 247 TRP A C 1
ATOM 1906 O O . TRP A 1 247 ? 19.217 25.368 24.895 1.00 82.00 247 TRP A O 1
ATOM 1916 N N . ALA A 1 248 ? 19.000 27.205 26.165 1.00 81.50 248 ALA A N 1
ATOM 1917 C CA . ALA A 1 248 ? 19.162 28.166 25.073 1.00 81.50 248 ALA A CA 1
ATOM 1918 C C . ALA A 1 248 ? 20.538 28.049 24.396 1.00 81.50 248 ALA A C 1
ATOM 1920 O O . ALA A 1 248 ? 20.662 28.313 23.206 1.00 81.50 248 ALA A O 1
ATOM 1921 N N . ALA A 1 249 ? 21.557 27.588 25.130 1.00 80.56 249 ALA A N 1
ATOM 1922 C CA . ALA A 1 249 ? 22.886 27.293 24.591 1.00 80.56 249 ALA A CA 1
ATOM 1923 C C . ALA A 1 249 ? 22.972 25.937 23.859 1.00 80.56 249 ALA A C 1
ATOM 1925 O O . ALA A 1 249 ? 23.943 25.684 23.148 1.00 80.56 249 ALA A O 1
ATOM 1926 N N . ALA A 1 250 ? 21.984 25.054 24.039 1.00 83.00 250 ALA A N 1
ATOM 1927 C CA . ALA A 1 250 ? 21.942 23.717 23.442 1.00 83.00 250 ALA A CA 1
ATOM 1928 C C . ALA A 1 250 ? 21.146 23.663 22.125 1.00 83.00 250 ALA A C 1
ATOM 1930 O O . ALA A 1 250 ? 21.075 22.605 21.496 1.00 83.00 250 ALA A O 1
ATOM 1931 N N . VAL A 1 251 ? 20.548 24.781 21.707 1.00 83.44 251 VAL A N 1
ATOM 1932 C CA . VAL A 1 251 ? 19.735 24.885 20.490 1.00 83.44 251 VAL A CA 1
ATOM 1933 C C . VAL A 1 251 ? 20.249 26.002 19.578 1.00 83.44 251 VAL A C 1
ATOM 1935 O O . VAL A 1 251 ? 20.925 26.916 20.053 1.00 83.44 251 VAL A O 1
ATOM 1938 N N . PRO A 1 252 ? 19.945 25.957 18.267 1.00 89.94 252 PRO A N 1
ATOM 1939 C CA . PRO A 1 252 ? 20.274 27.051 17.363 1.00 89.94 252 PRO A CA 1
ATOM 1940 C C . PRO A 1 252 ? 19.703 28.396 17.861 1.00 89.94 252 PRO A C 1
ATOM 1942 O O . PRO A 1 252 ? 18.564 28.420 18.344 1.00 89.94 252 PRO A O 1
ATOM 1945 N N . PRO A 1 253 ? 20.446 29.516 17.750 1.00 81.31 253 PRO A N 1
ATOM 1946 C CA . PRO A 1 253 ? 20.022 30.819 18.273 1.00 81.31 253 PRO A CA 1
ATOM 1947 C C . PRO A 1 253 ? 18.657 31.278 17.750 1.00 81.31 253 PRO A C 1
ATOM 1949 O O . PRO A 1 253 ? 17.893 31.915 18.473 1.00 81.31 253 PRO A O 1
ATOM 1952 N N . GLU A 1 254 ? 18.323 30.922 16.509 1.00 84.44 254 GLU A N 1
ATOM 1953 C CA . GLU A 1 254 ? 17.043 31.230 15.872 1.00 84.44 254 GLU A CA 1
ATOM 1954 C C . GLU A 1 254 ? 15.840 30.529 16.532 1.00 84.44 254 GLU A C 1
ATOM 1956 O O . GLU A 1 254 ? 14.707 30.988 16.387 1.00 84.44 254 GLU A O 1
ATOM 1961 N N . TRP A 1 255 ? 16.057 29.439 17.277 1.00 83.44 255 TRP A N 1
ATOM 1962 C CA . TRP A 1 255 ? 14.991 28.696 17.960 1.00 83.44 255 TRP A CA 1
ATOM 1963 C C . TRP A 1 255 ? 14.717 29.216 19.365 1.00 83.44 255 TRP A C 1
ATOM 1965 O O . TRP A 1 255 ? 13.614 29.029 19.871 1.00 83.44 255 TRP A O 1
ATOM 1975 N N . VAL A 1 256 ? 15.682 29.896 19.985 1.00 89.94 256 VAL A N 1
ATOM 1976 C CA . VAL A 1 256 ? 15.536 30.467 21.329 1.00 89.94 256 VAL A CA 1
ATOM 1977 C C . VAL A 1 256 ? 14.293 31.365 21.452 1.00 89.94 256 VAL A C 1
ATOM 1979 O O . VAL A 1 256 ? 13.480 31.096 22.339 1.00 89.94 256 VAL A O 1
ATOM 1982 N N . PRO A 1 257 ? 14.050 32.360 20.570 1.00 85.94 257 PRO A N 1
ATOM 1983 C CA . PRO A 1 257 ? 12.853 33.196 20.681 1.00 85.94 257 PRO A CA 1
ATOM 1984 C C . PRO A 1 257 ? 11.553 32.414 20.428 1.00 85.94 257 PRO A C 1
ATOM 1986 O O . PRO A 1 257 ? 10.537 32.703 21.056 1.00 85.94 257 PRO A O 1
ATOM 1989 N N . ILE A 1 258 ? 11.583 31.395 19.560 1.00 85.38 258 ILE A N 1
ATOM 1990 C CA . ILE A 1 258 ? 10.417 30.552 19.246 1.00 85.38 258 ILE A CA 1
ATOM 1991 C C . ILE A 1 258 ? 10.034 29.708 20.465 1.00 85.38 258 ILE A C 1
ATOM 1993 O O . ILE A 1 258 ? 8.872 29.680 20.865 1.00 85.38 258 ILE A O 1
ATOM 1997 N N . ILE A 1 259 ? 11.015 29.055 21.087 1.00 84.75 259 ILE A N 1
ATOM 1998 C CA . ILE A 1 259 ? 10.807 28.203 22.260 1.00 84.75 259 ILE A CA 1
ATOM 1999 C C . ILE A 1 259 ? 10.380 29.053 23.462 1.00 84.75 259 ILE A C 1
ATOM 2001 O O . ILE A 1 259 ? 9.450 28.678 24.172 1.00 84.75 259 ILE A O 1
ATOM 2005 N N . GLN A 1 260 ? 10.979 30.231 23.665 1.00 87.69 260 GLN A N 1
ATOM 2006 C CA . GLN A 1 260 ? 10.547 31.157 24.720 1.00 87.69 260 GLN A CA 1
ATOM 2007 C C . GLN A 1 260 ? 9.093 31.606 24.529 1.00 87.69 260 GLN A C 1
ATOM 2009 O O . GLN A 1 260 ? 8.316 31.612 25.489 1.00 87.69 260 GLN A O 1
ATOM 2014 N N . GLN A 1 261 ? 8.703 31.947 23.297 1.00 83.56 261 GLN A N 1
ATOM 2015 C CA . GLN A 1 261 ? 7.324 32.307 22.978 1.00 83.56 261 GLN A CA 1
ATOM 2016 C C . GLN A 1 261 ? 6.363 31.134 23.212 1.00 83.56 261 GLN A C 1
ATOM 2018 O O . GLN A 1 261 ? 5.274 31.338 23.758 1.00 83.56 261 GLN A O 1
ATOM 2023 N N . ASP A 1 262 ? 6.751 29.913 22.849 1.00 83.06 262 ASP A N 1
ATOM 2024 C CA . ASP A 1 262 ? 5.921 28.724 23.044 1.00 83.06 262 ASP A CA 1
ATOM 2025 C C . ASP A 1 262 ? 5.758 28.383 24.534 1.00 83.06 262 ASP A C 1
ATOM 2027 O O . ASP A 1 262 ? 4.636 28.200 24.999 1.00 83.06 262 ASP A O 1
ATOM 2031 N N . ILE A 1 263 ? 6.830 28.446 25.333 1.00 83.19 263 ILE A N 1
ATOM 2032 C CA . ILE A 1 263 ? 6.769 28.277 26.798 1.00 83.19 263 ILE A CA 1
ATOM 2033 C C . ILE A 1 263 ? 5.784 29.278 27.419 1.00 83.19 263 ILE A C 1
ATOM 2035 O O . ILE A 1 263 ? 4.933 28.904 28.233 1.00 83.19 263 ILE A O 1
ATOM 2039 N N . GLN A 1 264 ? 5.857 30.554 27.030 1.00 83.44 264 GLN A N 1
ATOM 2040 C CA . GLN A 1 264 ? 4.931 31.578 27.526 1.00 83.44 264 GLN A CA 1
ATOM 2041 C C . GLN A 1 264 ? 3.486 31.338 27.071 1.00 83.44 264 GLN A C 1
ATOM 2043 O O . GLN A 1 264 ? 2.546 31.629 27.818 1.00 83.44 264 GLN A O 1
ATOM 2048 N N . SER A 1 265 ? 3.303 30.801 25.866 1.00 78.25 265 SER A N 1
ATOM 2049 C CA . SER A 1 265 ? 1.992 30.476 25.302 1.00 78.25 265 SER A CA 1
ATOM 2050 C C . SER A 1 265 ? 1.370 29.275 26.015 1.00 78.25 265 SER A C 1
ATOM 2052 O O . SER A 1 265 ? 0.219 29.346 26.448 1.00 78.25 265 SER A O 1
ATOM 2054 N N . GLN A 1 266 ? 2.144 28.212 26.240 1.00 71.06 266 GLN A N 1
ATOM 2055 C CA . GLN A 1 266 ? 1.718 26.996 26.934 1.00 71.06 266 GLN A CA 1
ATOM 2056 C C . GLN A 1 266 ? 1.378 27.246 28.406 1.00 71.06 266 GLN A C 1
ATOM 2058 O O . GLN A 1 266 ? 0.425 26.657 28.913 1.00 71.06 266 GLN A O 1
ATOM 2063 N N . ARG A 1 267 ? 2.057 28.189 29.078 1.00 76.00 267 ARG A N 1
ATOM 2064 C CA . ARG A 1 267 ? 1.687 28.625 30.441 1.00 76.00 267 ARG A CA 1
ATOM 2065 C C . ARG A 1 267 ? 0.264 29.194 30.531 1.00 76.00 267 ARG A C 1
ATOM 2067 O O . ARG A 1 267 ? -0.324 29.181 31.608 1.00 76.00 267 ARG A O 1
ATOM 2074 N N . LYS A 1 268 ? -0.290 29.698 29.422 1.00 75.69 268 LYS A N 1
ATOM 2075 C CA . LYS A 1 268 ? -1.653 30.253 29.344 1.00 75.69 268 LYS A CA 1
ATOM 2076 C C . LYS A 1 268 ? -2.690 29.239 28.850 1.00 75.69 268 LYS A C 1
ATOM 2078 O O . LYS A 1 268 ? -3.883 29.546 28.866 1.00 75.69 268 LYS A O 1
ATOM 2083 N N . VAL A 1 269 ? -2.272 28.048 28.415 1.00 72.88 269 VAL A N 1
ATOM 2084 C CA . VAL A 1 269 ? -3.195 27.000 27.967 1.00 72.88 269 VAL A CA 1
ATOM 2085 C C . VAL A 1 269 ? -3.867 26.380 29.185 1.00 72.88 269 VAL A C 1
ATOM 2087 O O . VAL A 1 269 ? -3.224 25.980 30.153 1.00 72.88 269 VAL A O 1
ATOM 2090 N N . LYS A 1 270 ? -5.198 26.313 29.140 1.00 61.81 270 LYS A N 1
ATOM 2091 C CA . LYS A 1 270 ? -6.001 25.708 30.201 1.00 61.81 270 LYS A CA 1
ATOM 2092 C C . LYS A 1 270 ? -5.584 24.235 30.350 1.00 61.81 270 LYS A C 1
ATOM 2094 O O . LYS A 1 270 ? -5.594 23.529 29.339 1.00 61.81 270 LYS A O 1
ATOM 2099 N N . PRO A 1 271 ? -5.231 23.757 31.557 1.00 59.34 271 PRO A N 1
ATOM 2100 C CA . PRO A 1 271 ? -4.833 22.369 31.743 1.00 59.34 271 PRO A CA 1
ATOM 2101 C C . PRO A 1 271 ? -5.954 21.443 31.273 1.00 59.34 271 PRO A C 1
ATOM 2103 O O . PRO A 1 271 ? -7.137 21.705 31.515 1.00 59.34 271 PRO A O 1
ATOM 2106 N N . GLN A 1 272 ? -5.571 20.382 30.565 1.00 56.06 272 GLN A N 1
ATOM 2107 C CA . GLN A 1 272 ? -6.518 19.405 30.051 1.00 56.06 272 GLN A CA 1
ATOM 2108 C C . GLN A 1 272 ? -7.292 18.788 31.229 1.00 56.06 272 GLN A C 1
ATOM 2110 O O . GLN A 1 272 ? -6.670 18.378 32.213 1.00 56.06 272 GLN A O 1
ATOM 2115 N N . PRO A 1 273 ? -8.634 18.719 31.162 1.00 54.34 273 PRO A N 1
ATOM 2116 C CA . PRO A 1 273 ? -9.405 18.045 32.193 1.00 54.34 273 PRO A CA 1
ATOM 2117 C C . PRO A 1 273 ? -9.017 16.559 32.274 1.00 54.34 273 PRO A C 1
ATOM 2119 O O . PRO A 1 273 ? -8.556 15.991 31.277 1.00 54.34 273 PRO A O 1
ATOM 2122 N N . PRO A 1 274 ? -9.215 15.915 33.439 1.00 59.91 274 PRO A N 1
ATOM 2123 C CA . PRO A 1 274 ? -8.933 14.496 33.609 1.00 59.91 274 PRO A CA 1
ATOM 2124 C C . PRO A 1 274 ? -9.604 13.667 32.512 1.00 59.91 274 PRO A C 1
ATOM 2126 O O . PRO A 1 274 ? -10.771 13.876 32.175 1.00 59.91 274 PRO A O 1
ATOM 2129 N N . LEU A 1 275 ? -8.847 12.734 31.939 1.00 66.06 275 LEU A N 1
ATOM 2130 C CA . LEU A 1 275 ? -9.353 11.821 30.921 1.00 66.06 275 LEU A CA 1
ATOM 2131 C C . LEU A 1 275 ? -10.397 10.880 31.532 1.00 66.06 275 LEU A C 1
ATOM 2133 O O . LEU A 1 275 ? -10.306 10.517 32.701 1.00 66.06 275 LEU A O 1
ATOM 2137 N N . SER A 1 276 ? -11.374 10.458 30.729 1.00 65.38 276 SER A N 1
ATOM 2138 C CA . SER A 1 276 ? -12.398 9.518 31.183 1.00 65.38 276 SER A CA 1
ATOM 2139 C C . SER A 1 276 ? -11.810 8.133 31.484 1.00 65.38 276 SER A C 1
ATOM 2141 O O . SER A 1 276 ? -10.882 7.673 30.811 1.00 65.38 276 SER A O 1
ATOM 2143 N N . ASP A 1 277 ? -12.398 7.423 32.449 1.00 57.47 277 ASP A N 1
ATOM 2144 C CA . ASP A 1 277 ? -11.974 6.068 32.837 1.00 57.47 277 ASP A CA 1
ATOM 2145 C C . ASP A 1 277 ? -11.998 5.082 31.661 1.00 57.47 277 ASP A C 1
ATOM 2147 O O . ASP A 1 277 ? -11.119 4.226 31.531 1.00 57.47 277 ASP A O 1
ATOM 2151 N N . ALA A 1 278 ? -12.962 5.242 30.749 1.00 59.00 278 ALA A N 1
ATOM 2152 C CA . ALA A 1 278 ? -13.044 4.459 29.520 1.00 59.00 278 ALA A CA 1
ATOM 2153 C C . ALA A 1 278 ? -11.791 4.650 28.647 1.00 59.00 278 ALA A C 1
ATOM 2155 O O . ALA A 1 278 ? -11.206 3.667 28.188 1.00 59.00 278 ALA A O 1
ATOM 2156 N N . TYR A 1 279 ? -11.326 5.893 28.487 1.00 64.75 279 TYR A N 1
ATOM 2157 C CA . TYR A 1 279 ? -10.114 6.208 27.732 1.00 64.75 279 TYR A CA 1
ATOM 2158 C C . TYR A 1 279 ? -8.858 5.656 28.422 1.00 64.75 279 TYR A C 1
ATOM 2160 O O . TYR A 1 279 ? -8.018 5.034 27.771 1.00 64.75 279 TYR A O 1
ATOM 2168 N N . LEU A 1 280 ? -8.760 5.796 29.748 1.00 59.53 280 LEU A N 1
ATOM 2169 C CA . LEU A 1 280 ? -7.633 5.283 30.537 1.00 59.53 280 LEU A CA 1
ATOM 2170 C C . LEU A 1 280 ? -7.546 3.751 30.499 1.00 59.53 280 LEU A C 1
ATOM 2172 O O . LEU A 1 280 ? -6.447 3.194 30.424 1.00 59.53 280 LEU A O 1
ATOM 2176 N N . SER A 1 281 ? -8.686 3.056 30.493 1.00 60.75 281 SER A N 1
ATOM 2177 C CA . SER A 1 281 ? -8.740 1.590 30.441 1.00 60.75 281 SER A CA 1
ATOM 2178 C C . SER A 1 281 ? -8.226 1.008 29.115 1.00 60.75 281 SER A C 1
ATOM 2180 O O . SER A 1 281 ? -7.643 -0.081 29.121 1.00 60.75 281 SER A O 1
ATOM 2182 N N . GLY A 1 282 ? -8.360 1.759 28.014 1.00 64.06 282 GLY A N 1
ATOM 2183 C CA . GLY A 1 282 ? -7.895 1.386 26.675 1.00 64.06 282 GLY A CA 1
ATOM 2184 C C . GLY A 1 282 ? -6.402 1.625 26.418 1.00 64.06 282 GLY A C 1
ATOM 2185 O O . GLY A 1 282 ? -5.884 1.189 25.391 1.00 64.06 282 GLY A O 1
ATOM 2186 N N . MET A 1 283 ? -5.683 2.292 27.329 1.00 70.62 283 MET A N 1
ATOM 2187 C CA . MET A 1 283 ? -4.252 2.560 27.155 1.00 70.62 283 MET A CA 1
ATOM 2188 C C . MET A 1 283 ? -3.382 1.354 27.558 1.00 70.62 283 MET A C 1
ATOM 2190 O O . MET A 1 283 ? -3.698 0.653 28.528 1.00 70.62 283 MET A O 1
ATOM 2194 N N . PRO A 1 284 ? -2.231 1.128 26.890 1.00 66.50 284 PRO A N 1
ATOM 2195 C CA . PRO A 1 284 ? -1.261 0.111 27.299 1.00 66.50 284 PRO A CA 1
ATOM 2196 C C . PRO A 1 284 ? -0.824 0.288 28.761 1.00 66.50 284 PRO A C 1
ATOM 21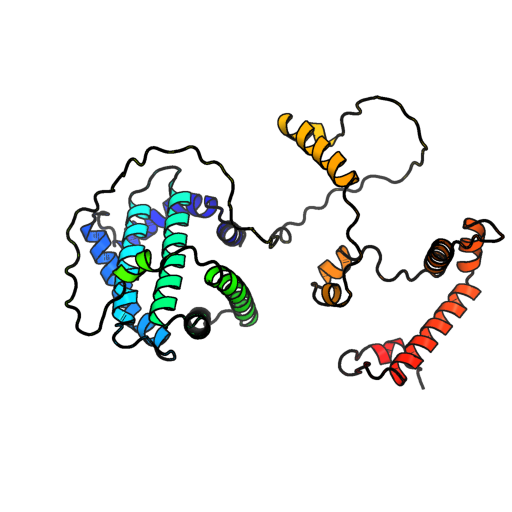98 O O . PRO A 1 284 ? -0.614 1.410 29.217 1.00 66.50 284 PRO A O 1
ATOM 2201 N N . ALA A 1 285 ? -0.621 -0.810 29.499 1.00 55.41 285 ALA A N 1
ATOM 2202 C CA . ALA A 1 285 ? -0.334 -0.787 30.943 1.00 55.41 285 ALA A CA 1
ATOM 2203 C C . ALA A 1 285 ? 0.861 0.100 31.341 1.00 55.41 285 ALA A C 1
ATOM 2205 O O . ALA A 1 285 ? 0.840 0.733 32.395 1.00 55.41 285 ALA A O 1
ATOM 2206 N N . LYS A 1 286 ? 1.873 0.176 30.473 1.00 55.41 286 LYS A N 1
ATOM 2207 C CA . LYS A 1 286 ? 3.043 1.049 30.623 1.00 55.41 286 LYS A CA 1
ATOM 2208 C C . LYS A 1 286 ? 2.656 2.530 30.575 1.00 55.41 286 LYS A C 1
ATOM 2210 O O . LYS A 1 286 ? 3.039 3.286 31.454 1.00 55.41 286 LYS A O 1
ATOM 2215 N N . ARG A 1 287 ? 1.817 2.899 29.601 1.00 64.06 287 ARG A N 1
ATOM 2216 C CA . ARG A 1 287 ? 1.297 4.256 29.404 1.00 64.06 287 ARG A CA 1
ATOM 2217 C C . ARG A 1 287 ? 0.281 4.640 30.480 1.00 64.06 287 ARG A C 1
ATOM 2219 O O . ARG A 1 287 ? 0.251 5.789 30.886 1.00 64.06 287 ARG A O 1
ATOM 2226 N N . ARG A 1 288 ? -0.474 3.676 31.025 1.00 60.69 288 ARG A N 1
ATOM 2227 C CA . ARG A 1 288 ? -1.278 3.891 32.244 1.00 60.69 288 ARG A CA 1
ATOM 2228 C C . ARG A 1 288 ? -0.397 4.246 33.441 1.00 60.69 288 ARG A C 1
ATOM 2230 O O . ARG A 1 288 ? -0.720 5.180 34.154 1.00 60.69 288 ARG A O 1
ATOM 2237 N N . LYS A 1 289 ? 0.732 3.555 33.630 1.00 56.38 289 LYS A N 1
ATOM 2238 C CA . LYS A 1 289 ? 1.668 3.843 34.730 1.00 56.38 289 LYS A CA 1
ATOM 2239 C C . LYS A 1 289 ? 2.421 5.170 34.582 1.00 56.38 289 LYS A C 1
ATOM 2241 O O . LYS A 1 289 ? 2.820 5.713 35.600 1.00 56.38 289 LYS A O 1
ATOM 2246 N N . THR A 1 290 ? 2.636 5.663 33.360 1.00 54.47 290 THR A N 1
ATOM 2247 C CA . THR A 1 290 ? 3.387 6.909 33.116 1.00 54.47 290 THR A CA 1
ATOM 2248 C C . THR A 1 290 ? 2.515 8.138 32.841 1.00 54.47 290 THR A C 1
ATOM 2250 O O . THR A 1 290 ? 2.983 9.244 33.074 1.00 54.47 290 THR A O 1
ATOM 2253 N N . MET A 1 291 ? 1.271 7.982 32.359 1.00 52.78 291 MET A N 1
ATOM 2254 C CA . MET A 1 291 ? 0.322 9.097 32.160 1.00 52.78 291 MET A CA 1
ATOM 2255 C C . MET A 1 291 ? -0.631 9.314 33.330 1.00 52.78 291 MET A C 1
ATOM 2257 O O . MET A 1 291 ? -1.198 10.400 33.436 1.00 52.78 291 MET A O 1
ATOM 2261 N N . GLN A 1 292 ? -0.830 8.321 34.203 1.00 50.41 292 GLN A N 1
ATOM 2262 C CA . GLN A 1 292 ? -1.407 8.634 35.502 1.00 50.41 292 GLN A CA 1
ATOM 2263 C C . GLN A 1 292 ? -0.355 9.412 36.287 1.00 50.41 292 GLN A C 1
ATOM 2265 O O . GLN A 1 292 ? 0.543 8.832 36.892 1.00 50.41 292 GLN A O 1
ATOM 2270 N N . GLY A 1 293 ? -0.480 10.742 36.260 1.00 51.78 293 GLY A N 1
ATOM 2271 C CA . GLY A 1 293 ? -0.164 11.517 37.450 1.00 51.78 293 GLY A CA 1
ATOM 2272 C C . GLY A 1 293 ? -0.854 10.824 38.618 1.00 51.78 293 GLY A C 1
ATOM 2273 O O . GLY A 1 293 ? -2.021 10.469 38.475 1.00 51.78 293 GLY A O 1
ATOM 2274 N N . GLU A 1 294 ? -0.060 10.522 39.646 1.00 46.12 294 GLU A N 1
ATOM 2275 C CA . GLU A 1 294 ? -0.410 9.821 40.884 1.00 46.12 294 GLU A CA 1
ATOM 2276 C C . GLU A 1 294 ? -1.689 8.987 40.770 1.00 46.12 294 GLU A C 1
ATOM 2278 O O . GLU A 1 294 ? -2.803 9.491 40.928 1.00 46.12 294 GLU A O 1
ATOM 2283 N N . GLY A 1 295 ? -1.522 7.686 40.494 1.00 46.94 295 GLY A N 1
ATOM 2284 C CA . GLY A 1 295 ? -2.611 6.717 40.641 1.00 46.94 295 GLY A CA 1
ATOM 2285 C C . GLY A 1 295 ? -3.358 6.917 41.967 1.00 46.94 295 GLY A C 1
ATOM 2286 O O . GLY A 1 295 ? -2.800 7.544 42.865 1.00 46.94 295 GLY A O 1
ATOM 2287 N N . PRO A 1 296 ? -4.603 6.415 42.095 1.00 51.22 296 PRO A N 1
ATOM 2288 C CA . PRO A 1 296 ? -5.543 6.804 43.152 1.00 51.22 296 PRO A CA 1
ATOM 2289 C C . PRO A 1 296 ? -4.815 6.995 44.476 1.00 51.22 296 PRO A C 1
ATOM 2291 O O . PRO A 1 296 ? -4.245 6.035 44.991 1.00 51.22 296 PRO A O 1
ATOM 2294 N N . GLN A 1 297 ? -4.747 8.246 44.943 1.00 53.53 297 GLN A N 1
ATOM 2295 C CA . GLN A 1 297 ? -3.900 8.601 46.074 1.00 53.53 297 GLN A CA 1
ATOM 2296 C C . GLN A 1 297 ? -4.304 7.752 47.274 1.00 53.53 297 GLN A C 1
ATOM 2298 O O . GLN A 1 297 ? -5.417 7.847 47.788 1.00 53.53 297 GLN A O 1
ATOM 2303 N N . LEU A 1 298 ? -3.403 6.853 47.664 1.00 57.00 298 LEU A N 1
ATOM 2304 C CA . LEU A 1 298 ? -3.648 5.876 48.721 1.00 57.00 298 LEU A CA 1
ATOM 2305 C C . LEU A 1 298 ? -3.511 6.500 50.115 1.00 57.00 298 LEU A C 1
ATOM 2307 O O . LEU A 1 298 ? -3.815 5.841 51.107 1.00 57.00 298 LEU A O 1
ATOM 2311 N N . LEU A 1 299 ? -3.052 7.752 50.196 1.00 73.56 299 LEU A N 1
ATOM 2312 C CA . LEU A 1 299 ? -2.797 8.450 51.444 1.00 73.56 299 LEU A CA 1
ATOM 2313 C C . LEU A 1 299 ? -4.050 9.211 51.887 1.00 73.56 299 LEU A C 1
ATOM 2315 O O . LEU A 1 299 ? -4.513 10.149 51.235 1.00 73.56 299 LEU A O 1
ATOM 2319 N N . LEU A 1 300 ? -4.588 8.796 53.034 1.00 84.62 300 LEU A N 1
ATOM 2320 C CA . LEU A 1 300 ? -5.745 9.416 53.681 1.00 84.62 300 LEU A CA 1
ATOM 2321 C C . LEU A 1 300 ? -5.563 10.933 53.875 1.00 84.62 300 LEU A C 1
ATOM 2323 O O . LEU A 1 300 ? -6.505 11.695 53.664 1.00 84.62 300 LEU A O 1
ATOM 2327 N N . SER A 1 301 ? -4.352 11.375 54.230 1.00 85.81 301 SER A N 1
ATOM 2328 C CA . SER A 1 301 ? -4.016 12.787 54.451 1.00 85.81 301 SER A CA 1
ATOM 2329 C C . SER A 1 301 ? -4.225 13.647 53.203 1.00 85.81 301 SER A C 1
ATOM 2331 O O . SER A 1 301 ? -4.833 14.719 53.277 1.00 85.81 301 SER A O 1
ATOM 2333 N N . GLU A 1 302 ? -3.809 13.161 52.036 1.00 83.25 302 GLU A N 1
ATOM 2334 C CA . GLU A 1 302 ? -3.969 13.866 50.762 1.00 83.25 302 GLU A CA 1
ATOM 2335 C C . GLU A 1 302 ? -5.434 13.903 50.311 1.00 83.25 302 GLU A C 1
ATOM 2337 O O . GLU A 1 302 ? -5.937 14.948 49.877 1.00 83.25 302 GLU A O 1
ATOM 2342 N N . ALA A 1 303 ? -6.144 12.780 50.466 1.00 82.94 303 ALA A N 1
ATOM 2343 C CA . ALA A 1 303 ? -7.559 12.674 50.124 1.00 82.94 303 ALA A CA 1
ATOM 2344 C C . ALA A 1 303 ? -8.411 13.652 50.948 1.00 82.94 303 ALA A C 1
ATOM 2346 O O . ALA A 1 303 ? -9.213 14.407 50.387 1.00 82.94 303 ALA A O 1
ATOM 2347 N N . VAL A 1 304 ? -8.191 13.698 52.265 1.00 86.94 304 VAL A N 1
ATOM 2348 C CA . VAL A 1 304 ? -8.902 14.608 53.174 1.00 86.94 304 VAL A CA 1
ATOM 2349 C C . VAL A 1 304 ? -8.518 16.064 52.910 1.00 86.94 304 VAL A C 1
ATOM 2351 O O . VAL A 1 304 ? -9.401 16.919 52.857 1.00 86.94 304 VAL A O 1
ATOM 2354 N N . SER A 1 305 ? -7.240 16.362 52.659 1.00 83.62 305 SER A N 1
ATOM 2355 C CA . SER A 1 305 ? -6.787 17.726 52.345 1.00 83.62 305 SER A CA 1
ATOM 2356 C C . SER A 1 305 ? -7.427 18.266 51.064 1.00 83.62 305 SER A C 1
ATOM 2358 O O . SER A 1 305 ? -7.880 19.415 51.013 1.00 83.62 305 SER A O 1
ATOM 2360 N N . ARG A 1 306 ? -7.533 17.429 50.025 1.00 81.38 306 ARG A N 1
ATOM 2361 C CA . ARG A 1 306 ? -8.210 17.791 48.773 1.00 81.38 306 ARG A CA 1
ATOM 2362 C C . ARG A 1 306 ? -9.714 17.961 48.977 1.00 81.38 306 ARG A C 1
ATOM 2364 O O . ARG A 1 306 ? -10.275 18.929 48.464 1.00 81.38 306 ARG A O 1
ATOM 2371 N N . ALA A 1 307 ? -10.354 17.064 49.726 1.00 82.62 307 ALA A N 1
ATOM 2372 C CA . ALA A 1 307 ? -11.779 17.161 50.037 1.00 82.62 307 ALA A CA 1
ATOM 2373 C C . ALA A 1 307 ? -12.099 18.437 50.830 1.00 82.62 307 ALA A C 1
ATOM 2375 O O . ALA A 1 307 ? -13.032 19.155 50.474 1.00 82.62 307 ALA A O 1
ATOM 2376 N N . ALA A 1 308 ? -11.282 18.773 51.832 1.00 84.06 308 ALA A N 1
ATOM 2377 C CA . ALA A 1 308 ? -11.408 20.009 52.595 1.00 84.06 308 ALA A CA 1
ATOM 2378 C C . ALA A 1 308 ? -11.284 21.238 51.683 1.00 84.06 308 ALA A C 1
ATOM 2380 O O . ALA A 1 308 ? -12.160 22.103 51.691 1.00 84.06 308 ALA A O 1
ATOM 2381 N N . LYS A 1 309 ? -10.267 21.270 50.809 1.00 81.94 309 LYS A N 1
ATOM 2382 C CA . LYS A 1 309 ? -10.084 22.351 49.828 1.00 81.94 309 LYS A CA 1
ATOM 2383 C C . LYS A 1 309 ? -11.267 22.473 48.861 1.00 81.94 309 LYS A C 1
ATOM 2385 O O . LYS A 1 309 ? -11.712 23.586 48.596 1.00 81.94 309 LYS A O 1
ATOM 2390 N N . ALA A 1 310 ? -11.788 21.355 48.355 1.00 80.62 310 ALA A N 1
ATOM 2391 C CA . ALA A 1 310 ? -12.929 21.331 47.438 1.00 80.62 310 ALA A CA 1
ATOM 2392 C C . ALA A 1 310 ? -14.236 21.780 48.112 1.00 80.62 310 ALA A C 1
ATOM 2394 O O . ALA A 1 310 ? -15.030 22.490 47.501 1.00 80.62 310 ALA A O 1
ATOM 2395 N N . ALA A 1 311 ? -14.434 21.414 49.379 1.00 86.75 311 ALA A N 1
ATOM 2396 C CA . ALA A 1 311 ? -15.574 21.841 50.184 1.00 86.75 311 ALA A CA 1
ATOM 2397 C C . ALA A 1 311 ? -15.431 23.276 50.732 1.00 86.75 311 ALA A C 1
ATOM 2399 O O . ALA A 1 311 ? -16.343 23.772 51.390 1.00 86.75 311 ALA A O 1
ATOM 2400 N N . GLY A 1 312 ? -14.287 23.938 50.509 1.00 85.06 312 GLY A N 1
ATOM 2401 C CA . GLY A 1 312 ? -13.970 25.237 51.109 1.00 85.06 312 GLY A CA 1
ATOM 2402 C C . GLY A 1 312 ? -13.781 25.187 52.631 1.00 85.06 312 GLY A C 1
ATOM 2403 O O . GLY A 1 312 ? -13.764 26.232 53.282 1.00 85.06 312 GLY A O 1
ATOM 2404 N N . ALA A 1 313 ? -13.641 23.991 53.205 1.00 84.44 313 ALA A N 1
ATOM 2405 C CA . ALA A 1 313 ? -13.430 23.782 54.626 1.00 84.44 313 ALA A CA 1
ATOM 2406 C C . ALA A 1 313 ? -11.964 24.044 54.993 1.00 84.44 313 ALA A C 1
ATOM 2408 O O . ALA A 1 313 ? -11.040 23.673 54.265 1.00 84.44 313 ALA A O 1
ATOM 2409 N N . ARG A 1 314 ? -11.745 24.673 56.149 1.00 81.75 314 ARG A N 1
ATOM 2410 C CA . ARG A 1 314 ? -10.412 24.875 56.725 1.00 81.75 314 ARG A CA 1
ATOM 2411 C C . ARG A 1 314 ? -10.298 24.060 58.011 1.00 81.75 314 ARG A C 1
ATOM 2413 O O . ARG A 1 314 ? -11.262 24.057 58.779 1.00 81.75 314 ARG A O 1
ATOM 2420 N N . PRO A 1 315 ? -9.170 23.375 58.254 1.00 79.06 315 PRO A N 1
ATOM 2421 C CA . PRO A 1 315 ? -8.959 22.693 59.522 1.00 79.06 315 PRO A CA 1
ATOM 2422 C C . PRO A 1 315 ? -9.017 23.706 60.673 1.00 79.06 315 PRO A C 1
ATOM 2424 O O . PRO A 1 315 ? -8.625 24.860 60.511 1.00 79.06 315 PRO A O 1
ATOM 2427 N N . LEU A 1 316 ? -9.531 23.281 61.830 1.00 83.06 316 LEU A N 1
ATOM 2428 C CA . LEU A 1 316 ? -9.498 24.097 63.053 1.00 83.06 316 LEU A CA 1
ATOM 2429 C C . LEU A 1 316 ? -8.057 24.286 63.557 1.00 83.06 316 LEU A C 1
ATOM 2431 O O . LEU A 1 316 ? -7.741 25.292 64.186 1.00 83.06 316 LEU A O 1
ATOM 2435 N N . THR A 1 317 ? -7.199 23.306 63.274 1.00 84.69 317 THR A N 1
ATOM 2436 C CA . THR A 1 317 ? -5.749 23.326 63.485 1.00 84.69 317 THR A CA 1
ATOM 2437 C C . THR A 1 317 ? -5.020 23.767 62.208 1.00 84.69 317 THR A C 1
ATOM 2439 O O . THR A 1 317 ? -5.643 24.206 61.241 1.00 84.69 317 THR A O 1
ATOM 2442 N N . SER A 1 318 ? -3.686 23.679 62.175 1.00 86.00 318 SER A N 1
ATOM 2443 C CA . SER A 1 318 ? -2.948 23.916 60.932 1.00 86.00 318 SER A CA 1
ATOM 2444 C C . SER A 1 318 ? -3.091 22.724 59.964 1.00 86.00 318 SER A C 1
ATOM 2446 O O . SER A 1 318 ? -3.276 21.588 60.416 1.00 86.00 318 SER A O 1
ATOM 2448 N N . PRO A 1 319 ? -2.986 22.940 58.640 1.00 82.00 319 PRO A N 1
ATOM 2449 C CA . PRO A 1 319 ? -2.972 21.860 57.649 1.00 82.00 319 PRO A CA 1
ATOM 2450 C C . PRO A 1 319 ? -1.922 20.778 57.945 1.00 82.00 319 PRO A C 1
ATOM 2452 O O . PRO A 1 319 ? -2.180 19.591 57.760 1.00 82.00 319 PRO A O 1
ATOM 2455 N N . GLU A 1 320 ? -0.765 21.175 58.472 1.00 84.88 320 GLU A N 1
ATOM 2456 C CA . GLU A 1 320 ? 0.338 20.284 58.843 1.00 84.88 320 GLU A CA 1
ATOM 2457 C C . GLU A 1 320 ? -0.010 19.437 60.073 1.00 84.88 320 GLU A C 1
ATOM 2459 O O . GLU A 1 320 ? 0.344 18.260 60.137 1.00 84.88 320 GLU A O 1
ATOM 2464 N N . SER A 1 321 ? -0.728 20.017 61.041 1.00 86.25 321 SER A N 1
ATOM 2465 C CA . SER A 1 321 ? -1.242 19.279 62.198 1.00 86.25 321 SER A CA 1
ATOM 2466 C C . SER A 1 321 ? -2.281 18.251 61.767 1.00 86.25 321 SER A C 1
ATOM 2468 O O . SER A 1 321 ? -2.198 17.104 62.187 1.00 86.25 321 SER A O 1
ATOM 2470 N N . LEU A 1 322 ? -3.210 18.632 60.884 1.00 85.31 322 LEU A N 1
ATOM 2471 C CA . LEU A 1 322 ? -4.208 17.707 60.347 1.00 85.31 322 LEU A CA 1
ATOM 2472 C C . LEU A 1 322 ? -3.550 16.555 59.572 1.00 85.31 322 LEU A C 1
ATOM 2474 O O . LEU A 1 322 ? -3.953 15.408 59.741 1.00 85.31 322 LEU A O 1
ATOM 2478 N N . SER A 1 323 ? -2.531 16.836 58.751 1.00 85.81 323 SER A N 1
ATOM 2479 C CA . SER A 1 323 ? -1.790 15.780 58.044 1.00 85.81 323 SER A CA 1
ATOM 2480 C C . SER A 1 323 ? -1.156 14.797 59.026 1.00 85.81 323 SER A C 1
ATOM 2482 O O . SER A 1 323 ? -1.291 13.590 58.852 1.00 85.81 323 SER A O 1
ATOM 2484 N N . ARG A 1 324 ? -0.538 15.306 60.100 1.00 87.06 324 ARG A N 1
ATOM 2485 C CA . ARG A 1 324 ? 0.076 14.479 61.147 1.00 87.06 324 ARG A CA 1
ATOM 2486 C C . ARG A 1 324 ? -0.947 13.615 61.886 1.00 87.06 324 ARG A C 1
ATOM 2488 O O . ARG A 1 324 ? -0.672 12.446 62.137 1.00 87.06 324 ARG A O 1
ATOM 2495 N N . ASP A 1 325 ? -2.112 14.171 62.209 1.00 88.94 325 ASP A N 1
ATOM 2496 C CA . ASP A 1 325 ? -3.192 13.433 62.875 1.00 88.94 325 ASP A CA 1
ATOM 2497 C C . ASP A 1 325 ? -3.732 12.313 61.973 1.00 88.94 325 ASP A C 1
ATOM 2499 O O . ASP A 1 325 ? -3.999 11.204 62.433 1.00 88.94 325 ASP A O 1
ATOM 2503 N N . LEU A 1 326 ? -3.842 12.572 60.666 1.00 88.81 326 LEU A N 1
ATOM 2504 C CA . LEU A 1 326 ? -4.275 11.580 59.681 1.00 88.81 326 LEU A CA 1
ATOM 2505 C C . LEU A 1 326 ? -3.209 10.515 59.405 1.00 88.81 326 LEU A C 1
ATOM 2507 O O . LEU A 1 326 ? -3.556 9.399 59.030 1.00 88.81 326 LEU A O 1
ATOM 2511 N N . GLU A 1 327 ? -1.931 10.826 59.600 1.00 86.94 327 GLU A N 1
ATOM 2512 C CA . GLU A 1 327 ? -0.810 9.882 59.511 1.00 86.94 327 GLU A CA 1
ATOM 2513 C C . GLU A 1 327 ? -0.622 9.038 60.782 1.00 86.94 327 GLU A C 1
ATOM 2515 O O . GLU A 1 327 ? 0.208 8.125 60.793 1.00 86.94 327 GLU A O 1
ATOM 2520 N N . ALA A 1 328 ? -1.404 9.284 61.840 1.00 90.56 328 ALA A N 1
ATOM 2521 C CA . ALA A 1 328 ? -1.360 8.473 63.048 1.00 90.56 328 ALA A CA 1
ATOM 2522 C C . ALA A 1 328 ? -1.669 6.992 62.731 1.00 90.56 328 ALA A C 1
ATOM 2524 O O . ALA A 1 328 ? -2.628 6.695 62.010 1.00 90.56 328 ALA A O 1
ATOM 2525 N N . PRO A 1 329 ? -0.901 6.035 63.288 1.00 86.06 329 PRO A N 1
ATOM 2526 C CA . PRO A 1 329 ? -0.988 4.623 62.906 1.00 86.06 329 PRO A CA 1
ATOM 2527 C C . PRO A 1 329 ? -2.371 4.012 63.167 1.00 86.06 329 PRO A C 1
ATOM 2529 O O . PRO A 1 329 ? -2.840 3.203 62.375 1.00 86.06 329 PRO A O 1
ATOM 2532 N N . GLU A 1 330 ? -3.059 4.433 64.230 1.00 91.25 330 GLU A N 1
ATOM 2533 C CA . GLU A 1 330 ? -4.418 3.976 64.563 1.00 91.25 330 GLU A CA 1
ATOM 2534 C C . GLU A 1 330 ? -5.457 4.436 63.523 1.00 91.25 330 GLU A C 1
ATOM 2536 O O . GLU A 1 330 ? -6.359 3.687 63.136 1.00 91.25 330 GLU A O 1
ATOM 2541 N N . VAL A 1 331 ? -5.304 5.663 63.018 1.00 89.88 331 VAL A N 1
ATOM 2542 C CA . VAL A 1 331 ? -6.177 6.242 61.987 1.00 89.88 331 VAL A CA 1
ATOM 2543 C C . VAL A 1 331 ? -5.911 5.576 60.636 1.00 89.88 331 VAL A C 1
ATOM 2545 O O . VAL A 1 331 ? -6.844 5.216 59.922 1.00 89.88 331 VAL A O 1
ATOM 2548 N N . GLN A 1 332 ? -4.643 5.333 60.308 1.00 86.19 332 GLN A N 1
ATOM 2549 C CA . GLN A 1 332 ? -4.259 4.605 59.098 1.00 86.19 332 GLN A CA 1
ATOM 2550 C C . GLN A 1 332 ? -4.768 3.159 59.109 1.00 86.19 332 GLN A C 1
ATOM 2552 O O . GLN A 1 332 ? -5.274 2.674 58.096 1.00 86.19 332 GLN A O 1
ATOM 2557 N N . GLU A 1 333 ? -4.675 2.470 60.247 1.00 86.50 333 GLU A N 1
ATOM 2558 C CA . GLU A 1 333 ? -5.140 1.089 60.373 1.00 86.50 333 GLU A CA 1
ATOM 2559 C C . GLU A 1 333 ? -6.669 0.995 60.290 1.00 86.50 333 GLU A C 1
ATOM 2561 O O . GLU A 1 333 ? -7.192 0.191 59.516 1.00 86.50 333 GLU A O 1
ATOM 2566 N N . SER A 1 334 ? -7.401 1.866 60.993 1.00 89.31 334 SER A N 1
ATOM 2567 C CA . SER A 1 334 ? -8.868 1.920 60.889 1.00 89.31 334 SER A CA 1
ATOM 2568 C C . SER A 1 334 ? -9.338 2.265 59.472 1.00 89.31 334 SER A C 1
ATOM 2570 O O . SER A 1 334 ? -10.266 1.636 58.960 1.00 89.31 334 SER A O 1
ATOM 2572 N N . TYR A 1 335 ? -8.652 3.183 58.786 1.00 86.69 335 TYR A N 1
ATOM 2573 C CA . TYR A 1 335 ? -8.914 3.482 57.379 1.00 86.69 335 TYR A CA 1
ATOM 2574 C C . TYR A 1 335 ? -8.688 2.266 56.473 1.00 86.69 335 TYR A C 1
ATOM 2576 O O . TYR A 1 335 ? -9.536 1.959 55.633 1.00 86.69 335 TYR A O 1
ATOM 2584 N N . ARG A 1 336 ? -7.585 1.526 56.656 1.00 84.62 336 ARG A N 1
ATOM 2585 C CA . ARG A 1 336 ? -7.311 0.295 55.893 1.00 84.62 336 ARG A CA 1
ATOM 2586 C C . ARG A 1 336 ? -8.376 -0.774 56.125 1.00 84.62 336 ARG A C 1
ATOM 2588 O O . ARG A 1 336 ? -8.783 -1.431 55.165 1.00 84.62 336 ARG A O 1
ATOM 2595 N N . GLN A 1 337 ? -8.826 -0.946 57.365 1.00 86.56 337 GLN A N 1
ATOM 2596 C CA . GLN A 1 337 ? -9.881 -1.900 57.714 1.00 86.56 337 GLN A CA 1
ATOM 2597 C C . GLN A 1 337 ? -11.218 -1.511 57.081 1.00 86.56 337 GLN A C 1
ATOM 2599 O O . GLN A 1 337 ? -11.851 -2.349 56.440 1.00 86.56 337 GLN A O 1
ATOM 2604 N N . GLN A 1 338 ? -11.601 -0.235 57.173 1.00 88.19 338 GLN A N 1
ATOM 2605 C CA . GLN A 1 338 ? -12.823 0.269 56.547 1.00 88.19 338 GLN A CA 1
ATOM 2606 C C . GLN A 1 338 ? -12.780 0.106 55.024 1.00 88.19 338 GLN A C 1
ATOM 2608 O O . GLN A 1 338 ? -13.719 -0.418 54.430 1.00 88.19 338 GLN A O 1
ATOM 2613 N N . LEU A 1 339 ? -11.661 0.469 54.390 1.00 86.38 339 LEU A N 1
ATOM 2614 C CA . LEU A 1 339 ? -11.473 0.309 52.950 1.00 86.38 339 LEU A CA 1
ATOM 2615 C C . LEU A 1 339 ? -11.598 -1.161 52.527 1.00 86.38 339 LEU A C 1
ATOM 2617 O O . LEU A 1 339 ? -12.219 -1.466 51.508 1.00 86.38 339 LEU A O 1
ATOM 2621 N N . ARG A 1 340 ? -11.032 -2.084 53.313 1.00 84.75 340 ARG A N 1
ATOM 2622 C CA . ARG A 1 340 ? -11.159 -3.525 53.068 1.00 84.75 340 ARG A CA 1
ATOM 2623 C C . ARG A 1 340 ? -12.617 -3.979 53.158 1.00 84.75 340 ARG A C 1
ATOM 2625 O O . ARG A 1 340 ? -13.063 -4.679 52.250 1.00 84.75 340 ARG A O 1
ATOM 2632 N N . ALA A 1 341 ? -13.346 -3.556 54.188 1.00 87.38 341 ALA A N 1
ATOM 2633 C CA . ALA A 1 341 ? -14.757 -3.893 54.375 1.00 87.38 341 ALA A CA 1
ATOM 2634 C C . ALA A 1 341 ? -15.641 -3.344 53.239 1.00 87.38 341 ALA A C 1
ATOM 2636 O O . ALA A 1 341 ? -16.485 -4.060 52.698 1.00 87.38 341 ALA A O 1
ATOM 2637 N N . ASP A 1 342 ? -15.405 -2.104 52.805 1.00 87.25 342 ASP A N 1
ATOM 2638 C CA . ASP A 1 342 ? -16.156 -1.484 51.708 1.00 87.25 342 ASP A CA 1
ATOM 2639 C C . ASP A 1 342 ? -15.909 -2.196 50.371 1.00 87.25 342 ASP A C 1
ATOM 2641 O O . ASP A 1 342 ? -16.841 -2.421 49.589 1.00 87.25 342 ASP A O 1
ATOM 2645 N N . ILE A 1 343 ? -14.660 -2.600 50.111 1.00 85.56 343 ILE A N 1
ATOM 2646 C CA . ILE A 1 343 ? -14.315 -3.391 48.925 1.00 85.56 343 ILE A CA 1
ATOM 2647 C C . ILE A 1 343 ? -14.972 -4.771 48.999 1.00 85.56 343 ILE A C 1
ATOM 2649 O O . ILE A 1 343 ? -15.578 -5.196 48.017 1.00 85.56 343 ILE A O 1
ATOM 2653 N N . GLN A 1 344 ? -14.910 -5.455 50.145 1.00 86.56 344 GLN A N 1
ATOM 2654 C CA . GLN A 1 344 ? -15.575 -6.747 50.349 1.00 86.56 344 GLN A CA 1
ATOM 2655 C C . GLN A 1 344 ? -17.074 -6.664 50.064 1.00 86.56 344 GLN A C 1
ATOM 2657 O O . GLN A 1 344 ? -17.600 -7.478 49.303 1.00 86.56 344 GLN A O 1
ATOM 2662 N N . LYS A 1 345 ? -17.741 -5.644 50.608 1.00 87.50 345 LYS A N 1
ATOM 2663 C CA . LYS A 1 345 ? -19.163 -5.402 50.377 1.00 87.50 345 LYS A CA 1
ATOM 2664 C C . LYS A 1 345 ? -19.464 -5.194 48.894 1.00 87.50 345 LYS A C 1
ATOM 2666 O O . LYS A 1 345 ? -20.366 -5.830 48.356 1.00 87.50 345 LYS A O 1
ATOM 2671 N N . ARG A 1 346 ? -18.670 -4.377 48.192 1.00 86.81 346 ARG A N 1
ATOM 2672 C CA . ARG A 1 346 ? -18.833 -4.181 46.740 1.00 86.81 346 ARG A CA 1
ATOM 2673 C C . ARG A 1 346 ? -18.636 -5.460 45.936 1.00 86.81 346 ARG A C 1
ATOM 2675 O O . ARG A 1 346 ? -19.385 -5.690 44.997 1.00 86.81 346 ARG A O 1
ATOM 2682 N N . LEU A 1 347 ? -17.664 -6.298 46.291 1.00 86.00 347 LEU A N 1
ATOM 2683 C CA . LEU A 1 347 ? -17.454 -7.575 45.601 1.00 86.00 347 LEU A CA 1
ATOM 2684 C C . LEU A 1 347 ? -18.654 -8.527 45.749 1.00 86.00 347 LEU A C 1
ATOM 2686 O O . LEU A 1 347 ? -18.837 -9.395 44.899 1.00 86.00 347 LEU A O 1
ATOM 2690 N N . GLN A 1 348 ? -19.454 -8.379 46.809 1.00 82.88 348 GLN A N 1
ATOM 2691 C CA . GLN A 1 348 ? -20.660 -9.180 47.039 1.00 82.88 348 GLN A CA 1
ATOM 2692 C C . GLN A 1 348 ? -21.912 -8.566 46.397 1.00 82.88 348 GLN A C 1
ATOM 2694 O O . GLN A 1 348 ? -22.733 -9.295 45.845 1.00 82.88 348 GLN A O 1
ATOM 2699 N N . GLU A 1 349 ? -22.068 -7.244 46.483 1.00 86.31 349 GLU A N 1
ATOM 2700 C CA . GLU A 1 349 ? -23.329 -6.558 46.170 1.00 86.31 349 GLU A CA 1
ATOM 2701 C C . GLU A 1 349 ? -23.351 -5.861 44.799 1.00 86.31 349 GLU A C 1
ATOM 2703 O O . GLU A 1 349 ? -24.434 -5.554 44.300 1.00 86.31 349 GLU A O 1
ATOM 2708 N N . ASP A 1 350 ? -22.199 -5.575 44.178 1.00 84.62 350 ASP A N 1
ATOM 2709 C CA . ASP A 1 350 ? -22.151 -4.796 42.933 1.00 84.62 350 ASP A CA 1
ATOM 2710 C C . ASP A 1 350 ? -22.589 -5.646 41.719 1.00 84.62 350 ASP A C 1
ATOM 2712 O O . ASP A 1 350 ? -21.885 -6.588 41.341 1.00 84.62 350 ASP A O 1
ATOM 2716 N N . PRO A 1 351 ? -23.706 -5.308 41.042 1.00 82.12 351 PRO A N 1
ATOM 2717 C CA . PRO A 1 351 ? -24.209 -6.073 39.899 1.00 82.12 351 PRO A CA 1
ATOM 2718 C C . PRO A 1 351 ? -23.269 -6.049 38.684 1.00 82.12 351 PRO A C 1
ATOM 2720 O O . PRO A 1 351 ? -23.397 -6.890 37.793 1.00 82.12 351 PRO A O 1
ATOM 2723 N N . ASN A 1 352 ? -22.326 -5.102 38.625 1.00 83.25 352 ASN A N 1
ATOM 2724 C CA . ASN A 1 352 ? -21.336 -5.010 37.552 1.00 83.25 352 ASN A CA 1
ATOM 2725 C C . ASN A 1 352 ? -20.050 -5.790 37.857 1.00 83.25 352 ASN A C 1
ATOM 2727 O O . ASN A 1 352 ? -19.179 -5.905 36.983 1.00 83.25 352 ASN A O 1
ATOM 2731 N N . TYR A 1 353 ? -19.898 -6.319 39.074 1.00 81.69 353 TYR A N 1
ATOM 2732 C CA . TYR A 1 353 ? -18.747 -7.137 39.419 1.00 81.69 353 TYR A CA 1
ATOM 2733 C C . TYR A 1 353 ? -18.838 -8.505 38.733 1.00 81.69 353 TYR A C 1
ATOM 2735 O O . TYR A 1 353 ? -19.817 -9.236 38.855 1.00 81.69 353 TYR A O 1
ATOM 2743 N N . ASN A 1 354 ? -17.780 -8.869 38.004 1.00 81.06 354 ASN A N 1
ATOM 2744 C CA . ASN A 1 354 ? -17.657 -10.178 37.377 1.00 81.06 354 ASN A CA 1
ATOM 2745 C C . ASN A 1 354 ? -16.385 -10.881 37.887 1.00 81.06 354 ASN A C 1
ATOM 2747 O O . ASN A 1 354 ? -15.278 -10.485 37.496 1.00 81.06 354 ASN A O 1
ATOM 2751 N N . PRO A 1 355 ? -16.515 -11.952 38.691 1.00 79.75 355 PRO A N 1
ATOM 2752 C CA . PRO A 1 355 ? -15.369 -12.653 39.266 1.00 79.75 355 PRO A CA 1
ATOM 2753 C C . PRO A 1 355 ? -14.476 -13.325 38.212 1.00 79.75 355 PRO A C 1
ATOM 2755 O O . PRO A 1 355 ? -13.282 -13.493 38.446 1.00 79.75 355 PRO A O 1
ATOM 2758 N N . GLN A 1 356 ? -14.995 -13.646 37.019 1.00 79.25 356 GLN A N 1
ATOM 2759 C CA . GLN A 1 356 ? -14.183 -14.192 35.921 1.00 79.25 356 GLN A CA 1
ATOM 2760 C C . GLN A 1 356 ? -13.254 -13.141 35.301 1.00 79.25 356 GLN A C 1
ATOM 2762 O O . GLN A 1 356 ? -12.174 -13.478 34.818 1.00 79.25 356 GLN A O 1
ATOM 2767 N N . ARG A 1 357 ? -13.653 -11.861 35.319 1.00 77.56 357 ARG A N 1
ATOM 2768 C CA . ARG A 1 357 ? -12.816 -10.751 34.831 1.00 77.56 357 ARG A CA 1
ATOM 2769 C C . ARG A 1 357 ? -11.791 -10.296 35.870 1.00 77.56 357 ARG A C 1
ATOM 2771 O O . ARG A 1 357 ? -10.734 -9.802 35.483 1.00 77.56 357 ARG A O 1
ATOM 2778 N N . PHE A 1 358 ? -12.083 -10.478 37.160 1.00 78.38 358 PHE A N 1
ATOM 2779 C CA . PHE A 1 358 ? -11.238 -10.040 38.277 1.00 78.38 358 PHE A CA 1
ATOM 2780 C C . PHE A 1 358 ? -10.919 -11.185 39.260 1.00 78.38 358 PHE A C 1
ATOM 2782 O O . PHE A 1 358 ? -11.206 -11.080 40.453 1.00 78.38 358 PHE A O 1
ATOM 2789 N N . PRO A 1 359 ? -10.270 -12.270 38.801 1.00 76.31 359 PRO A N 1
ATOM 2790 C CA . PRO A 1 359 ? -10.090 -13.493 39.593 1.00 76.31 359 PRO A CA 1
ATOM 2791 C C . PRO A 1 359 ? -9.233 -13.298 40.856 1.00 76.31 359 PRO A C 1
ATOM 2793 O O . PRO A 1 359 ? -9.345 -14.057 41.815 1.00 76.31 359 PRO A O 1
ATOM 2796 N N . SER A 1 360 ? -8.381 -12.269 40.882 1.00 75.44 360 SER A N 1
ATOM 2797 C CA . SER A 1 360 ? -7.500 -11.968 42.018 1.00 75.44 360 SER A CA 1
ATOM 2798 C C . SER A 1 360 ? -8.179 -11.182 43.142 1.00 75.44 360 SER A C 1
ATOM 2800 O O . SER A 1 360 ? -7.612 -11.104 44.230 1.00 75.44 360 SER A O 1
ATOM 2802 N N . ALA A 1 361 ? -9.367 -10.607 42.914 1.00 79.25 361 ALA A N 1
ATOM 2803 C CA . ALA A 1 361 ? -10.056 -9.797 43.921 1.00 79.25 361 ALA A CA 1
ATOM 2804 C C . ALA A 1 361 ? -10.413 -10.627 45.164 1.00 79.25 361 ALA A C 1
ATOM 2806 O O . ALA A 1 361 ? -10.200 -10.180 46.289 1.00 79.25 361 ALA A O 1
ATOM 2807 N N . HIS A 1 362 ? -10.824 -11.882 44.962 1.00 71.56 362 HIS A N 1
ATOM 2808 C CA . HIS A 1 362 ? -11.065 -12.822 46.055 1.00 71.56 362 HIS A CA 1
ATOM 2809 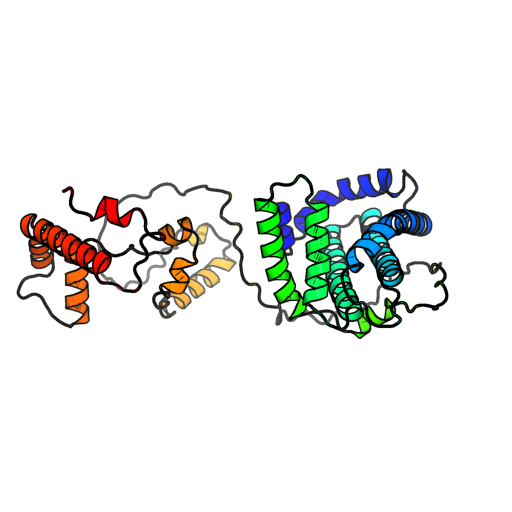C C . HIS A 1 362 ? -9.794 -13.128 46.857 1.00 71.56 362 HIS A C 1
ATOM 2811 O O . HIS A 1 362 ? -9.857 -13.183 48.071 1.00 71.56 362 HIS A O 1
ATOM 2817 N N . ARG A 1 363 ? -8.612 -13.243 46.238 1.00 72.12 363 ARG A N 1
ATOM 2818 C CA . ARG A 1 363 ? -7.367 -13.497 46.996 1.00 72.12 363 ARG A CA 1
ATOM 2819 C C . ARG A 1 363 ? -6.929 -12.316 47.861 1.00 72.12 363 ARG A C 1
ATOM 2821 O O . ARG A 1 363 ? -6.296 -12.520 48.885 1.00 72.12 363 ARG A O 1
ATOM 2828 N N . ALA A 1 364 ? -7.196 -11.093 47.411 1.00 70.88 364 ALA A N 1
ATOM 2829 C CA . ALA A 1 364 ? -6.748 -9.887 48.100 1.00 70.88 364 ALA A CA 1
ATOM 2830 C C . ALA A 1 364 ? -7.711 -9.447 49.213 1.00 70.88 364 ALA A C 1
ATOM 2832 O O . ALA A 1 364 ? -7.270 -8.860 50.201 1.00 70.88 364 ALA A O 1
ATOM 2833 N N . PHE A 1 365 ? -9.009 -9.717 49.048 1.00 75.75 365 PHE A N 1
ATOM 2834 C CA . PHE A 1 365 ? -10.050 -9.163 49.910 1.00 75.75 365 PHE A CA 1
ATOM 2835 C C . PHE A 1 365 ? -11.008 -10.200 50.498 1.00 75.75 365 PHE A C 1
ATOM 2837 O O . PHE A 1 365 ? -11.758 -9.827 51.389 1.00 75.75 365 PHE A O 1
ATOM 2844 N N . ALA A 1 366 ? -10.999 -11.475 50.091 1.00 64.69 366 ALA A N 1
ATOM 2845 C CA . ALA A 1 366 ? -11.751 -12.482 50.844 1.00 64.69 366 ALA A CA 1
ATOM 2846 C C . ALA A 1 366 ? -11.151 -12.645 52.250 1.00 64.69 366 ALA A C 1
ATOM 2848 O O . ALA A 1 366 ? -9.958 -12.411 52.469 1.00 64.69 366 ALA A O 1
ATOM 2849 N N . GLU A 1 367 ? -12.002 -12.983 53.209 1.00 58.91 367 GLU A N 1
ATOM 2850 C CA . GLU A 1 367 ? -11.552 -13.485 54.503 1.00 58.91 367 GLU A CA 1
ATOM 2851 C C . GLU A 1 367 ? -11.037 -14.917 54.305 1.00 58.91 367 GLU A C 1
ATOM 2853 O O . GLU A 1 367 ? -11.640 -15.689 53.555 1.00 58.91 367 GLU A O 1
ATOM 2858 N N . ASP A 1 368 ? -9.902 -15.253 54.926 1.00 49.78 368 ASP A N 1
ATOM 2859 C CA . ASP A 1 368 ? -9.598 -16.663 55.183 1.00 49.78 368 ASP A CA 1
ATOM 2860 C C . ASP A 1 368 ? -10.691 -17.204 56.130 1.00 49.78 368 ASP A C 1
ATOM 2862 O O . ASP A 1 368 ? -11.128 -16.457 57.010 1.00 49.78 368 ASP A O 1
ATOM 2866 N N . PRO A 1 369 ? -11.171 -18.443 55.918 1.00 45.12 369 PRO A N 1
ATOM 2867 C CA . PRO A 1 369 ? -12.300 -19.023 56.649 1.00 45.12 369 PRO A CA 1
ATOM 2868 C C . PRO A 1 369 ? -12.074 -19.201 58.154 1.00 45.12 369 PRO A C 1
ATOM 2870 O O . PRO A 1 369 ? -10.908 -19.386 58.579 1.00 45.12 369 PRO A O 1
#

Sequence (369 aa):
MVDVVMLLHGHFQPLQRLQPQLRSFFHQHYLGGQEPTPGNIRMATHTLITGLEEYVRESFSLVQVQPGVDIIRTNLEFLQEQFNSIAAHVLHCTDSGFGARLLELCNQGLFECLALNLHCLGGQQMELAAVINGRIRRMSRGVNPSLVSWLTTMMGLRLQVVLEHMPVGPDAILRYVRRIGDPPQPLSEEPMEVQGSERTSPEPQRENASPAPGTTAEEAMSRGPPPAPEGGSQEEQDGASAETEPWAAAVPPEWVPIIQQDIQSQRKVKPQPPLSDAYLSGMPAKRRKTMQGEGPQLLLSEAVSRAAKAAGARPLTSPESLSRDLEAPEVQESYRQQLRADIQKRLQEDPNYNPQRFPSAHRAFAEDP

Solvent-accessible surface area (backbone atoms only — not comparable to full-atom values): 22705 Å² total; per-residue (Å²): 110,69,58,59,54,38,46,78,71,72,45,32,64,57,50,46,74,39,44,69,60,51,31,50,45,46,34,49,70,58,45,67,64,47,72,89,42,73,68,49,45,50,54,39,33,48,57,57,42,60,74,40,48,66,63,50,47,64,47,50,69,88,50,73,65,38,88,62,54,30,64,54,61,21,50,43,55,46,50,34,56,50,49,37,55,51,51,51,46,51,68,66,56,85,56,94,56,43,14,56,53,52,49,48,54,53,50,50,47,50,49,46,50,52,47,37,50,28,54,48,34,70,63,38,63,69,50,48,49,48,33,51,51,55,46,53,58,61,75,43,65,93,53,62,68,68,58,52,51,50,51,49,53,53,50,49,58,52,46,52,56,45,66,77,61,55,89,60,58,69,78,80,34,56,84,50,66,36,46,69,86,60,77,82,76,74,80,78,80,68,76,84,70,77,77,77,70,82,68,80,80,72,80,85,76,91,79,78,77,78,84,81,79,87,78,85,84,78,85,82,71,92,75,83,81,82,91,79,85,88,88,82,90,81,78,93,76,93,74,98,65,89,72,74,55,80,63,53,80,76,46,63,73,83,47,42,65,55,52,55,52,46,54,60,50,55,73,70,52,78,78,79,75,83,78,54,69,73,63,55,69,73,42,58,73,68,55,42,65,70,66,41,72,75,61,82,75,83,47,65,39,60,52,49,53,51,49,30,59,74,71,70,52,73,69,96,60,53,72,68,55,51,39,53,59,42,64,31,68,71,51,46,49,52,50,52,52,50,53,47,52,54,49,42,50,42,72,74,68,41,89,86,61,50,63,87,82,45,67,61,54,55,77,76,52,52,76,83,132

pLDDT: mean 77.42, std 21.47, range [26.5, 97.62]

Foldseek 3Di:
DVLVVCLVVVHLVSVLVCLVVLQVCCCCPQLVVDDPDLVSLLVSLLVVLVVCLVVQCVLCVVADFDPQWPSSQLVSVLSSVLSSVLSSLSNPDPDSCSRNVNSVSVVVSVLLNLLLVCVRRVVPLVSSLSSVLVSLVVVCVVPDPVVSVVVSVVVVVVSVVCSVVRPDDPVNNVVSTDGDPDPPDPPPPDPPPPPPPPPPDDDDPPPDDPDDDDDDPPPPDDDDDDDDDDDDDDDDDDDDDCPPPPCCVVDDVVCSVVVVVVVVVVVPDDPDPDDDPVVLVPDDPVCNVVVPPDDPPLQPLVVVVVVCVVVVHDDPDHSVVSSVVCVPPVNSVVVVVVVLVVLVVCCVPPPPRDCVVVVCSCVVRPDDD

Mean predicted aligned error: 20.11 Å

InterPro domains:
  IPR048926 Bag6, BAG-similar domain [PF20960] (296-348)

Organism: Pipistrellus kuhlii (NCBI:txid59472)

Radius of gyration: 31.7 Å; Cα contacts (8 Å, |Δi|>4): 207; chains: 1; bounding box: 47×60×93 Å